Protein AF-0000000074259336 (afdb_homodimer)

InterPro domains:
  IPR001155 NADH:flavin oxidoreductase/NADH oxidase, N-terminal [PF00724] (5-350)
  IPR013785 Aldolase-type TIM barrel [G3DSA:3.20.20.70] (2-368)
  IPR044152 NADPH dehydrogenase YqjM-like [PTHR43303] (3-366)
  IPR044152 NADPH dehydrogenase YqjM-like [cd02932] (5-349)

Radius of gyration: 28.85 Å; Cα contacts (8 Å, |Δi|>4): 1827; chains: 2; bounding box: 53×89×64 Å

Secondary structure (DSSP, 8-state):
----TTS-EEETTEEESSSEEEPP------GGG---HHHHHHHHHHHHTT-SEEEEEEEESSGGG-SSTTS-B-SSHHHHHHHHHHHHHHHHTTPEEEEEEE--GGG-SB--GGGT-PBPPGGGT--PEEESSS-----SSSPPPEEE--HHHHHHHHHHHHHHHHHHHHHT-SEEEEEE-TTSHHHHHH-TTT----STTSSSHHHHHHHHHHHHHHHHHHS-TTS-EEEEEES-----SSS---HHHHHHHHHHHHHHT-SEEEEE---S-TT---S--STTTTHHHHHHHHHHHHHTT---EEEE-SS---HHHHHHHHHTTS-SEEEESHHHHH-TTHHHHHHHHHT-TTTSPPPGGGGGGT--/----TTS-EEETTEEESSSEEEPP------GGG---HHHHHHHHHHHHTT-SEEEEEEEESSGGG-SSTTS-B-SSHHHHHHHHHHHHHHHHTTPEEEEEEE--GGG-SB--GGGT-PBPPGGGT--PEEESSS-----SSSPPPEEE--HHHHHHHHHHHHHHHHHHHHHT-SEEEEEE-TTSHHHHHH-TTT----STTSSSHHHHHHHHHHHHHHHHHHS-TTS-EEEEEES-----SSS---HHHHHHHHHHHHHHT-SEEEEE---S-TT---S--STTTTHHHHHHHHHHHHHTT---EEEE-SS---HHHHHHHHHTTS-SEEEESHHHHH-TTHHHHHHHHHT-TTTSPPPGGGGGGT--

Foldseek 3Di:
DFAFQQPWDAFFQDIQLGFEEADADWDLAAQQQADDVCLLCLQLLLLLLFGSEGEHHAAELDCQQALENSTHYQVDLNRLQRCLVSQVSSVVSVHAYEYEYTGQALNHQFHDVVVPGHHDDVVRPGDEGEACDQDHADDPDDGGRYDHDDPVNLVVVLVSLLSSLLSNVVSNHQEYEYECAQQGHLVLLQWCVNHPDDDQSDDDLRNSNVSVLSSLLSSQVNHDVRGAYEYEYALWQQDDPDGTHHLVSLLVCQLSSVVSGHQEYEYHHHNNHPNHDQPDQEACSGLVSQQSSVVSCVVVVHPRFYEYEGHHQALVSQRCCCSVPSGVHYYYHVNCVVPSNSVCVSCVVVVNCVSGPNPPVCVVVVPD/DFAFQQPWDAFFLDIQLGFEEADADWDLAAQQQADDVCLLCLQLLLLLLFGSEGEHHAAELDCQQALENSTHYQVDLNRLQRCLVSQVSSVVSVHAYEYEYTGAALNHQFHDVVVPGHHDDVVRPGDEGEACDQDHADDPDDGGRYDHDDPVNLVVVLVSLLSSLLSNVVSNHQEYEYECAQQGHLVLLQWCVNHPDDDQSDDDLRNSNVSVLSSLLSSQVNHDSRGAYEYEYALWQQDDPDGTHHLVSLLVCQLSSVVSGHQEYEYHHHNNHPNHDQPDQEACSGLVSQQSSCVSCVVVVHPRFYEYEGHHQALVSQRCCCSVPSGPHYYYHVNCVVPSNSVCVSCVVVVNCVSGPNDPVCVVVVPD

pLDDT: mean 96.67, std 5.31, range [54.5, 99.0]

Structure (mmCIF, N/CA/C/O backbone):
data_AF-0000000074259336-model_v1
#
loop_
_entity.id
_entity.type
_entity.pdbx_description
1 polymer 'NADH:flavin oxidoreductase/NADH oxidase'
#
loop_
_atom_site.group_PDB
_atom_site.id
_atom_site.type_symbol
_atom_site.label_atom_id
_atom_site.label_alt_id
_atom_site.label_comp_id
_atom_site.label_asym_id
_atom_site.label_entity_id
_atom_site.label_seq_id
_atom_site.pdbx_PDB_ins_code
_atom_site.Cartn_x
_atom_site.Cartn_y
_atom_site.Cartn_z
_atom_site.occupancy
_atom_site.B_iso_or_equiv
_atom_site.auth_seq_id
_atom_site.auth_comp_id
_atom_site.auth_asym_id
_atom_site.auth_atom_id
_atom_site.pdbx_PDB_model_num
ATOM 1 N N . MET A 1 1 ? 27.344 -20.969 6.902 1 54.5 1 MET A N 1
ATOM 2 C CA . MET A 1 1 ? 26.438 -20.141 7.672 1 54.5 1 MET A CA 1
ATOM 3 C C . MET A 1 1 ? 24.984 -20.578 7.473 1 54.5 1 MET A C 1
ATOM 5 O O . MET A 1 1 ? 24.625 -21.078 6.402 1 54.5 1 MET A O 1
ATOM 9 N N . VAL A 1 2 ? 24.203 -20.75 8.5 1 78.19 2 VAL A N 1
ATOM 10 C CA . VAL A 1 2 ? 22.828 -21.234 8.461 1 78.19 2 VAL A CA 1
ATOM 11 C C . VAL A 1 2 ? 21.938 -20.219 7.73 1 78.19 2 VAL A C 1
ATOM 13 O O . VAL A 1 2 ? 22.062 -19.016 7.953 1 78.19 2 VAL A O 1
ATOM 16 N N . GLU A 1 3 ? 21.234 -20.766 6.645 1 89.25 3 GLU A N 1
ATOM 17 C CA . GLU A 1 3 ? 20.281 -19.922 5.934 1 89.25 3 GLU A CA 1
ATOM 18 C C . GLU A 1 3 ? 19.109 -19.531 6.824 1 89.25 3 GLU A C 1
ATOM 20 O O . GLU A 1 3 ? 18.609 -20.359 7.598 1 89.25 3 GLU A O 1
ATOM 25 N N . THR A 1 4 ? 18.812 -18.266 6.828 1 94.38 4 THR A N 1
ATOM 26 C CA . THR A 1 4 ? 17.672 -17.766 7.578 1 94.38 4 THR A CA 1
ATOM 27 C C . THR A 1 4 ? 16.609 -17.188 6.637 1 94.38 4 THR A C 1
ATOM 29 O O . THR A 1 4 ? 16.844 -17.094 5.43 1 94.38 4 THR A O 1
ATOM 32 N N . LEU A 1 5 ? 15.516 -16.906 7.211 1 98.06 5 LEU A N 1
ATOM 33 C CA . LEU A 1 5 ? 14.375 -16.375 6.461 1 98.06 5 LEU A CA 1
ATOM 34 C C . LEU A 1 5 ? 14.773 -15.141 5.664 1 98.06 5 LEU A C 1
ATOM 36 O O . LEU A 1 5 ? 14.297 -14.945 4.539 1 98.06 5 LEU A O 1
ATOM 40 N N . PHE A 1 6 ? 15.719 -14.344 6.219 1 98.25 6 PHE A N 1
ATOM 41 C CA . PHE A 1 6 ? 16.031 -13.078 5.57 1 98.25 6 PHE A CA 1
ATOM 42 C C . PHE A 1 6 ? 17.422 -13.117 4.949 1 98.25 6 PHE A C 1
ATOM 44 O O . PHE A 1 6 ? 17.984 -12.07 4.629 1 98.25 6 PHE A O 1
ATOM 51 N N . SER A 1 7 ? 17.984 -14.352 4.805 1 97.38 7 SER A N 1
ATOM 52 C CA . SER A 1 7 ? 19.156 -14.516 3.947 1 97.38 7 SER A CA 1
ATOM 53 C C . SER A 1 7 ? 18.781 -14.43 2.473 1 97.38 7 SER A C 1
ATOM 55 O O . SER A 1 7 ? 17.672 -14.812 2.086 1 97.38 7 SER A O 1
ATOM 57 N N . PRO A 1 8 ? 19.688 -13.828 1.705 1 97.75 8 PRO A N 1
ATOM 58 C CA . PRO A 1 8 ? 19.391 -13.766 0.273 1 97.75 8 PRO A CA 1
ATOM 59 C C . PRO A 1 8 ? 19.297 -15.141 -0.378 1 97.75 8 PRO A C 1
ATOM 61 O O . PRO A 1 8 ? 19.828 -16.109 0.154 1 97.75 8 PRO A O 1
ATOM 64 N N . LEU A 1 9 ? 18.578 -15.289 -1.432 1 98.31 9 LEU A N 1
ATOM 65 C CA . LEU A 1 9 ? 18.469 -16.5 -2.242 1 98.31 9 LEU A CA 1
ATOM 66 C C . LEU A 1 9 ? 18.922 -16.234 -3.674 1 98.31 9 LEU A C 1
ATOM 68 O O . LEU A 1 9 ? 18.219 -15.594 -4.449 1 98.31 9 LEU A O 1
ATOM 72 N N . PRO A 1 10 ? 20.078 -16.641 -3.98 1 97.94 10 PRO A N 1
ATOM 73 C CA . PRO A 1 10 ? 20.516 -16.484 -5.367 1 97.94 10 PRO A CA 1
ATOM 74 C C . PRO A 1 10 ? 19.859 -17.484 -6.312 1 97.94 10 PRO A C 1
ATOM 76 O O . PRO A 1 10 ? 19.812 -18.688 -6.023 1 97.94 10 PRO A O 1
ATOM 79 N N . LEU A 1 11 ? 19.281 -17.078 -7.336 1 98.44 11 LEU A N 1
ATOM 80 C CA . LEU A 1 11 ? 18.734 -17.844 -8.453 1 98.44 11 LEU A CA 1
ATOM 81 C C . LEU A 1 11 ? 19.25 -17.297 -9.781 1 98.44 11 LEU A C 1
ATOM 83 O O . LEU A 1 11 ? 18.781 -16.266 -10.25 1 98.44 11 LEU A O 1
ATOM 87 N N . ARG A 1 12 ? 20.156 -18.062 -10.398 1 97.56 12 ARG A N 1
ATOM 88 C CA . ARG A 1 12 ? 20.891 -17.578 -11.57 1 97.56 12 ARG A CA 1
ATOM 89 C C . ARG A 1 12 ? 21.578 -16.25 -11.273 1 97.56 12 ARG A C 1
ATOM 91 O O . ARG A 1 12 ? 22.328 -16.141 -10.305 1 97.56 12 ARG A O 1
ATOM 98 N N . GLY A 1 13 ? 21.328 -15.242 -12.117 1 98 13 GLY A N 1
ATOM 99 C CA . GLY A 1 13 ? 21.938 -13.938 -11.922 1 98 13 GLY A CA 1
ATOM 100 C C . GLY A 1 13 ? 21.125 -13.023 -11.039 1 98 13 GLY A C 1
ATOM 101 O O . GLY A 1 13 ? 21.531 -11.891 -10.75 1 98 13 GLY A O 1
ATOM 102 N N . THR A 1 14 ? 20.031 -13.484 -10.539 1 98 14 THR A N 1
ATOM 103 C CA . THR A 1 14 ? 19.156 -12.695 -9.68 1 98 14 THR A CA 1
ATOM 104 C C . THR A 1 14 ? 19.328 -13.109 -8.219 1 98 14 THR A C 1
ATOM 106 O O . THR A 1 14 ? 19.281 -14.297 -7.887 1 98 14 THR A O 1
ATOM 109 N N . GLU A 1 15 ? 19.609 -12.109 -7.383 1 98.06 15 GLU A N 1
ATOM 110 C CA . GLU A 1 15 ? 19.625 -12.359 -5.945 1 98.06 15 GLU A CA 1
ATOM 111 C C . GLU A 1 15 ? 18.359 -11.844 -5.273 1 98.06 15 GLU A C 1
ATOM 113 O O . GLU A 1 15 ? 18.109 -10.641 -5.223 1 98.06 15 GLU A O 1
ATOM 118 N N . LEU A 1 16 ? 17.516 -12.742 -4.828 1 98.5 16 LEU A N 1
ATOM 119 C CA . LEU A 1 16 ? 16.406 -12.312 -3.988 1 98.5 16 LEU A CA 1
ATOM 120 C C . LEU A 1 16 ? 16.906 -11.812 -2.637 1 98.5 16 LEU A C 1
ATOM 122 O O . LEU A 1 16 ? 17.672 -12.508 -1.961 1 98.5 16 LEU A O 1
ATOM 126 N N . PRO A 1 17 ? 16.516 -10.641 -2.207 1 98.44 17 PRO A N 1
ATOM 127 C CA . PRO A 1 17 ? 17.094 -10.055 -1 1 98.44 17 PRO A CA 1
ATOM 128 C C . PRO A 1 17 ? 16.734 -10.82 0.267 1 98.44 17 PRO A C 1
ATOM 130 O O . PRO A 1 17 ? 17.406 -10.68 1.294 1 98.44 17 PRO A O 1
ATOM 133 N N . ASN A 1 18 ? 15.719 -11.562 0.254 1 98.69 18 ASN A N 1
ATOM 134 C CA . ASN A 1 18 ? 15.305 -12.469 1.319 1 98.69 18 ASN A CA 1
ATOM 135 C C . ASN A 1 18 ? 14.398 -13.578 0.789 1 98.69 18 ASN A C 1
ATOM 137 O O . ASN A 1 18 ? 14.125 -13.641 -0.411 1 98.69 18 ASN A O 1
ATOM 141 N N . ARG A 1 19 ? 13.938 -14.477 1.661 1 98.75 19 ARG A N 1
ATOM 142 C CA . ARG A 1 19 ? 13.297 -15.719 1.232 1 98.75 19 ARG A CA 1
ATOM 143 C C . ARG A 1 19 ? 11.805 -15.695 1.534 1 98.75 19 ARG A C 1
ATOM 145 O O . ARG A 1 19 ? 11.172 -16.75 1.66 1 98.75 19 ARG A O 1
ATOM 152 N N . VAL A 1 20 ? 11.266 -14.461 1.737 1 98.88 20 VAL A N 1
ATOM 153 C CA . VAL A 1 20 ? 9.828 -14.227 1.891 1 98.88 20 VAL A CA 1
ATOM 154 C C . VAL A 1 20 ? 9.258 -13.68 0.586 1 98.88 20 VAL A C 1
ATOM 156 O O . VAL A 1 20 ? 9.617 -12.578 0.156 1 98.88 20 VAL A O 1
ATOM 159 N N . MET A 1 21 ? 8.32 -14.438 -0.029 1 98.88 21 MET A N 1
ATOM 160 C CA . MET A 1 21 ? 7.801 -14.062 -1.342 1 98.88 21 MET A CA 1
ATOM 161 C C . MET A 1 21 ? 6.285 -13.891 -1.301 1 98.88 21 MET A C 1
ATOM 163 O O . MET A 1 21 ? 5.586 -14.656 -0.634 1 98.88 21 MET A O 1
ATOM 167 N N . VAL A 1 22 ? 5.836 -12.852 -1.993 1 98.94 22 VAL A N 1
ATOM 168 C CA . VAL A 1 22 ? 4.398 -12.664 -2.178 1 98.94 22 VAL A CA 1
ATOM 169 C C . VAL A 1 22 ? 3.881 -13.625 -3.242 1 98.94 22 VAL A C 1
ATOM 171 O O . VAL A 1 22 ? 4.375 -13.641 -4.371 1 98.94 22 VAL A O 1
ATOM 174 N N . SER A 1 23 ? 2.908 -14.453 -2.855 1 98.75 23 SER A N 1
ATOM 175 C CA . SER A 1 23 ? 2.264 -15.352 -3.809 1 98.75 23 SER A CA 1
ATOM 176 C C . SER A 1 23 ? 1.379 -14.578 -4.781 1 98.75 23 SER A C 1
ATOM 178 O O . SER A 1 23 ? 0.917 -13.477 -4.473 1 98.75 23 SER A O 1
ATOM 180 N N . PRO A 1 24 ? 1.263 -15.102 -6.047 1 98.62 24 PRO A N 1
ATOM 181 C CA . PRO A 1 24 ? 0.25 -14.5 -6.918 1 98.62 24 PRO A CA 1
ATOM 182 C C . PRO A 1 24 ? -1.159 -14.594 -6.336 1 98.62 24 PRO A C 1
ATOM 184 O O . PRO A 1 24 ? -1.555 -15.641 -5.832 1 98.62 24 PRO A O 1
ATOM 187 N N . MET A 1 25 ? -1.881 -13.523 -6.309 1 98.06 25 MET A N 1
ATOM 188 C CA . MET A 1 25 ? -3.229 -13.438 -5.754 1 98.06 25 MET A CA 1
ATOM 189 C C . MET A 1 25 ? -4.168 -12.719 -6.715 1 98.06 25 MET A C 1
ATOM 191 O O . MET A 1 25 ? -4.07 -11.5 -6.895 1 98.06 25 MET A O 1
ATOM 195 N N . CYS A 1 26 ? -5.047 -13.461 -7.285 1 98.12 26 CYS A N 1
ATOM 196 C CA . CYS A 1 26 ? -5.98 -12.828 -8.211 1 98.12 26 CYS A CA 1
ATOM 197 C C . CYS A 1 26 ? -6.785 -11.742 -7.512 1 98.12 26 CYS A C 1
ATOM 199 O O . CYS A 1 26 ? -7.359 -11.969 -6.445 1 98.12 26 CYS A O 1
ATOM 201 N N . GLN A 1 27 ? -6.824 -10.602 -8.141 1 98.44 27 GLN A N 1
ATOM 202 C CA . GLN A 1 27 ? -7.484 -9.445 -7.551 1 98.44 27 GLN A CA 1
ATOM 203 C C . GLN A 1 27 ? -8.766 -9.094 -8.305 1 98.44 27 GLN A C 1
ATOM 205 O O . GLN A 1 27 ? -9.586 -8.305 -7.82 1 98.44 27 GLN A O 1
ATOM 210 N N . TYR A 1 28 ? -8.945 -9.547 -9.523 1 98.56 28 TYR A N 1
ATOM 211 C CA . TYR A 1 28 ? -10.125 -9.328 -10.359 1 98.56 28 TYR A CA 1
ATOM 212 C C . TYR A 1 28 ? -10.43 -7.84 -10.484 1 98.56 28 TYR A C 1
ATOM 214 O O . TYR A 1 28 ? -11.578 -7.414 -10.297 1 98.56 28 TYR A O 1
ATOM 222 N N . SER A 1 29 ? -9.43 -7.074 -10.75 1 98.69 29 SER A N 1
ATOM 223 C CA . SER A 1 29 ? -9.539 -5.617 -10.742 1 98.69 29 SER A CA 1
ATOM 224 C C . SER A 1 29 ? -9.008 -5.012 -12.031 1 98.69 29 SER A C 1
ATOM 226 O O . SER A 1 29 ? -8.43 -3.92 -12.023 1 98.69 29 SER A O 1
ATOM 228 N N . SER A 1 30 ? -9.133 -5.762 -13.148 1 98.69 30 SER A N 1
ATOM 229 C CA . SER A 1 30 ? -8.594 -5.316 -14.43 1 98.69 30 SER A CA 1
ATOM 230 C C . SER A 1 30 ? -9.688 -5.199 -15.484 1 98.69 30 SER A C 1
ATOM 232 O O . SER A 1 30 ? -10.367 -6.18 -15.789 1 98.69 30 SER A O 1
ATOM 234 N N . PRO A 1 31 ? -9.922 -3.965 -16.016 1 98.25 31 PRO A N 1
ATOM 235 C CA . PRO A 1 31 ? -10.719 -3.877 -17.25 1 98.25 31 PRO A CA 1
ATOM 236 C C . PRO A 1 31 ? -9.953 -4.359 -18.484 1 98.25 31 PRO A C 1
ATOM 238 O O . PRO A 1 31 ? -8.922 -3.781 -18.828 1 98.25 31 PRO A O 1
ATOM 241 N N . ASP A 1 32 ? -10.406 -5.453 -19.062 1 98 32 ASP A N 1
ATOM 242 C CA . ASP A 1 32 ? -9.828 -6.004 -20.281 1 98 32 ASP A CA 1
ATOM 243 C C . ASP A 1 32 ? -8.359 -6.383 -20.078 1 98 32 ASP A C 1
ATOM 245 O O . ASP A 1 32 ? -7.52 -6.137 -20.953 1 98 32 ASP A O 1
ATOM 249 N N . GLY A 1 33 ? -8.055 -6.832 -18.906 1 98.75 33 GLY A N 1
ATOM 250 C CA . GLY A 1 33 ? -6.734 -7.363 -18.625 1 98.75 33 GLY A CA 1
ATOM 251 C C . GLY A 1 33 ? -5.73 -6.293 -18.25 1 98.75 33 GLY A C 1
ATOM 252 O O . GLY A 1 33 ? -4.59 -6.602 -17.891 1 98.75 33 GLY A O 1
ATOM 253 N N . LEU A 1 34 ? -6.16 -5.02 -18.25 1 98.88 34 LEU A N 1
ATOM 254 C CA . LEU A 1 34 ? -5.211 -3.932 -18.031 1 98.88 34 LEU A CA 1
ATOM 255 C C . LEU A 1 34 ? -4.992 -3.693 -16.547 1 98.88 34 LEU A C 1
ATOM 257 O O . LEU A 1 34 ? -5.953 -3.666 -15.773 1 98.88 34 LEU A O 1
ATOM 261 N N . ALA A 1 35 ? -3.697 -3.541 -16.188 1 98.81 35 ALA A N 1
ATOM 262 C CA . ALA A 1 35 ? -3.379 -3.154 -14.82 1 98.81 35 ALA A CA 1
ATOM 263 C C . ALA A 1 35 ? -3.93 -1.768 -14.5 1 98.81 35 ALA A C 1
ATOM 265 O O . ALA A 1 35 ? -3.971 -0.893 -15.367 1 98.81 35 ALA A O 1
ATOM 266 N N . THR A 1 36 ? -4.406 -1.592 -13.297 1 98.5 36 THR A N 1
ATOM 267 C CA . THR A 1 36 ? -4.926 -0.322 -12.797 1 98.5 36 THR A CA 1
ATOM 268 C C . THR A 1 36 ? -4.125 0.152 -11.594 1 98.5 36 THR A C 1
ATOM 270 O O . THR A 1 36 ? -3.172 -0.509 -11.172 1 98.5 36 THR A O 1
ATOM 273 N N . ASP A 1 37 ? -4.508 1.275 -10.984 1 98.69 37 ASP A N 1
ATOM 274 C CA . ASP A 1 37 ? -3.879 1.797 -9.781 1 98.69 37 ASP A CA 1
ATOM 275 C C . ASP A 1 37 ? -4 0.805 -8.625 1 98.69 37 ASP A C 1
ATOM 277 O O . ASP A 1 37 ? -3.15 0.773 -7.734 1 98.69 37 ASP A O 1
ATOM 281 N N . TRP A 1 38 ? -5.023 -0.031 -8.688 1 98.88 38 TRP A N 1
ATOM 282 C CA . TRP A 1 38 ? -5.164 -1.065 -7.672 1 98.88 38 TRP A CA 1
ATOM 283 C C . TRP A 1 38 ? -3.918 -1.941 -7.609 1 98.88 38 TRP A C 1
ATOM 285 O O . TRP A 1 38 ? -3.398 -2.217 -6.523 1 98.88 38 TRP A O 1
ATOM 295 N N . HIS A 1 39 ? -3.455 -2.291 -8.781 1 98.94 39 HIS A N 1
ATOM 296 C CA . HIS A 1 39 ? -2.338 -3.229 -8.828 1 98.94 39 HIS A CA 1
ATOM 297 C C . HIS A 1 39 ? -1.059 -2.59 -8.305 1 98.94 39 HIS A C 1
ATOM 299 O O . HIS A 1 39 ? -0.291 -3.23 -7.582 1 98.94 39 HIS A O 1
ATOM 305 N N . LEU A 1 40 ? -0.855 -1.334 -8.68 1 98.94 40 LEU A N 1
ATOM 306 C CA . LEU A 1 40 ? 0.315 -0.625 -8.18 1 98.94 40 LEU A CA 1
ATOM 307 C C . LEU A 1 40 ? 0.277 -0.525 -6.656 1 98.94 40 LEU A C 1
ATOM 309 O O . LEU A 1 40 ? 1.271 -0.816 -5.988 1 98.94 40 LEU A O 1
ATOM 313 N N . VAL A 1 41 ? -0.871 -0.178 -6.082 1 98.94 41 VAL A N 1
ATOM 314 C CA . VAL A 1 41 ? -1.009 -0.009 -4.637 1 98.94 41 VAL A CA 1
ATOM 315 C C . VAL A 1 41 ? -0.883 -1.364 -3.945 1 98.94 41 VAL A C 1
ATOM 317 O O . VAL A 1 41 ? -0.15 -1.501 -2.963 1 98.94 41 VAL A O 1
ATOM 320 N N . HIS A 1 42 ? -1.566 -2.355 -4.484 1 98.88 42 HIS A N 1
ATOM 321 C CA . HIS A 1 42 ? -1.61 -3.697 -3.914 1 98.88 42 HIS A CA 1
ATOM 322 C C . HIS A 1 42 ? -0.224 -4.332 -3.893 1 98.88 42 HIS A C 1
ATOM 324 O O . HIS A 1 42 ? 0.259 -4.742 -2.836 1 98.88 42 HIS A O 1
ATOM 330 N N . LEU A 1 43 ? 0.434 -4.383 -5.004 1 98.94 43 LEU A N 1
ATOM 331 C CA . LEU A 1 43 ? 1.741 -5.023 -5.105 1 98.94 43 LEU A CA 1
ATOM 332 C C . LEU A 1 43 ? 2.832 -4.121 -4.535 1 98.94 43 LEU A C 1
ATOM 334 O O . LEU A 1 43 ? 3.736 -4.598 -3.846 1 98.94 43 LEU A O 1
ATOM 338 N N . GLY A 1 44 ? 2.727 -2.855 -4.789 1 98.94 44 GLY A N 1
ATOM 339 C CA . GLY A 1 44 ? 3.723 -1.911 -4.309 1 98.94 44 GLY A CA 1
ATOM 340 C C . GLY A 1 44 ? 3.828 -1.875 -2.793 1 98.94 44 GLY A C 1
ATOM 341 O O . GLY A 1 44 ? 4.926 -1.755 -2.246 1 98.94 44 GLY A O 1
ATOM 342 N N . SER A 1 45 ? 2.689 -1.938 -2.131 1 98.88 45 SER A N 1
ATOM 343 C CA . SER A 1 45 ? 2.686 -1.875 -0.673 1 98.88 45 SER A CA 1
ATOM 344 C C . SER A 1 45 ? 3.461 -3.039 -0.067 1 98.88 45 SER A C 1
ATOM 346 O O . SER A 1 45 ? 4.102 -2.891 0.975 1 98.88 45 SER A O 1
ATOM 348 N N . ARG A 1 46 ? 3.418 -4.18 -0.674 1 98.94 46 ARG A N 1
ATOM 349 C CA . ARG A 1 46 ? 4.125 -5.348 -0.156 1 98.94 46 ARG A CA 1
ATOM 350 C C . ARG A 1 46 ? 5.621 -5.242 -0.42 1 98.94 46 ARG A C 1
ATOM 352 O O . ARG A 1 46 ? 6.434 -5.715 0.379 1 98.94 46 ARG A O 1
ATOM 359 N N . ALA A 1 47 ? 5.977 -4.586 -1.525 1 98.94 47 ALA A N 1
ATOM 360 C CA . ALA A 1 47 ? 7.383 -4.273 -1.757 1 98.94 47 ALA A CA 1
ATOM 361 C C . ALA A 1 47 ? 7.91 -3.303 -0.705 1 98.94 47 ALA A C 1
ATOM 363 O O . ALA A 1 47 ? 8.969 -3.527 -0.117 1 98.94 47 ALA A O 1
ATOM 364 N N . VAL A 1 48 ? 7.098 -2.25 -0.424 1 98.81 48 VAL A N 1
ATOM 365 C CA . VAL A 1 48 ? 7.434 -1.302 0.633 1 98.81 48 VAL A CA 1
ATOM 366 C C . VAL A 1 48 ? 7.602 -2.043 1.958 1 98.81 48 VAL A C 1
ATOM 368 O O . VAL A 1 48 ? 8.453 -1.685 2.773 1 98.81 48 VAL A O 1
ATOM 371 N N . GLY A 1 49 ? 6.844 -3.084 2.121 1 98.69 49 GLY A N 1
ATOM 372 C CA . GLY A 1 49 ? 6.824 -3.863 3.348 1 98.69 49 GLY A CA 1
ATOM 373 C C . GLY A 1 49 ? 8 -4.816 3.467 1 98.69 49 GLY A C 1
ATOM 374 O O . GLY A 1 49 ? 8.133 -5.523 4.465 1 98.69 49 GLY A O 1
ATOM 375 N N . GLY A 1 50 ? 8.805 -4.977 2.438 1 98.69 50 GLY A N 1
ATOM 376 C CA . GLY A 1 50 ? 10.07 -5.668 2.607 1 98.69 50 GLY A CA 1
ATOM 377 C C . GLY A 1 50 ? 10.07 -7.062 2.018 1 98.69 50 GLY A C 1
ATOM 378 O O . GLY A 1 50 ? 11.016 -7.832 2.229 1 98.69 50 GLY A O 1
ATOM 379 N N . ALA A 1 51 ? 9.039 -7.438 1.279 1 98.88 51 ALA A N 1
ATOM 380 C CA . ALA A 1 51 ? 9.047 -8.75 0.632 1 98.88 51 ALA A CA 1
ATOM 381 C C . ALA A 1 51 ? 10.227 -8.891 -0.318 1 98.88 51 ALA A C 1
ATOM 383 O O . ALA A 1 51 ? 10.586 -7.938 -1.021 1 98.88 51 ALA A O 1
ATOM 384 N N . GLY A 1 52 ? 10.828 -10.086 -0.327 1 98.88 52 GLY A N 1
ATOM 385 C CA . GLY A 1 52 ? 11.953 -10.297 -1.226 1 98.88 52 GLY A CA 1
ATOM 386 C C . GLY A 1 52 ? 11.555 -10.328 -2.688 1 98.88 52 GLY A C 1
ATOM 387 O O . GLY A 1 52 ? 12.266 -9.805 -3.545 1 98.88 52 GLY A O 1
ATOM 388 N N . LEU A 1 53 ? 10.453 -10.953 -2.957 1 98.94 53 LEU A N 1
ATOM 389 C CA . LEU A 1 53 ? 9.867 -11.078 -4.285 1 98.94 53 LEU A CA 1
ATOM 390 C C . LEU A 1 53 ? 8.367 -10.797 -4.25 1 98.94 53 LEU A C 1
ATOM 392 O O . LEU A 1 53 ? 7.668 -11.234 -3.336 1 98.94 53 LEU A O 1
ATOM 396 N N . VAL A 1 54 ? 7.934 -9.977 -5.16 1 99 54 VAL A N 1
ATOM 397 C CA . VAL A 1 54 ? 6.512 -9.656 -5.277 1 99 54 VAL A CA 1
ATOM 398 C C . VAL A 1 54 ? 5.977 -10.172 -6.609 1 99 54 VAL A C 1
ATOM 400 O O . VAL A 1 54 ? 6.352 -9.672 -7.672 1 99 54 VAL A O 1
ATOM 403 N N . MET A 1 55 ? 5.043 -11.133 -6.508 1 98.94 55 MET A N 1
ATOM 404 C CA . MET A 1 55 ? 4.531 -11.805 -7.699 1 98.94 55 MET A CA 1
ATOM 405 C C . MET A 1 55 ? 3.168 -11.242 -8.102 1 98.94 55 MET A C 1
ATOM 407 O O . MET A 1 55 ? 2.217 -11.305 -7.32 1 98.94 55 MET A O 1
ATOM 411 N N . ALA A 1 56 ? 3.113 -10.656 -9.289 1 98.88 56 ALA A N 1
ATOM 412 C CA . ALA A 1 56 ? 1.811 -10.297 -9.844 1 98.88 56 ALA A CA 1
ATOM 413 C C . ALA A 1 56 ? 0.937 -11.531 -10.039 1 98.88 56 ALA A C 1
ATOM 415 O O . ALA A 1 56 ? 1.437 -12.602 -10.383 1 98.88 56 ALA A O 1
ATOM 416 N N . GLU A 1 57 ? -0.292 -11.359 -9.914 1 98.75 57 GLU A N 1
ATOM 417 C CA . GLU A 1 57 ? -1.304 -12.414 -9.93 1 98.75 57 GLU A CA 1
ATOM 418 C C . GLU A 1 57 ? -1.299 -13.156 -11.266 1 98.75 57 GLU A C 1
ATOM 420 O O . GLU A 1 57 ? -0.505 -12.844 -12.156 1 98.75 57 GLU A O 1
ATOM 425 N N . ALA A 1 58 ? -2.109 -14.258 -11.258 1 98.81 58 ALA A N 1
ATOM 426 C CA . ALA A 1 58 ? -2.293 -14.992 -12.508 1 98.81 58 ALA A CA 1
ATOM 427 C C . ALA A 1 58 ? -2.652 -14.055 -13.656 1 98.81 58 ALA A C 1
ATOM 429 O O . ALA A 1 58 ? -3.77 -13.539 -13.711 1 98.81 58 ALA A O 1
ATOM 430 N N . THR A 1 59 ? -1.692 -13.844 -14.508 1 98.94 59 THR A N 1
ATOM 431 C CA . THR A 1 59 ? -1.827 -12.953 -15.648 1 98.94 59 THR A CA 1
ATOM 432 C C . THR A 1 59 ? -2.068 -13.742 -16.938 1 98.94 59 THR A C 1
ATOM 434 O O . THR A 1 59 ? -1.202 -14.5 -17.375 1 98.94 59 THR A O 1
ATOM 437 N N . ALA A 1 60 ? -3.203 -13.57 -17.484 1 98.94 60 ALA A N 1
ATOM 438 C CA . ALA A 1 60 ? -3.646 -14.398 -18.594 1 98.94 60 ALA A CA 1
ATOM 439 C C . ALA A 1 60 ? -2.814 -14.133 -19.844 1 98.94 60 ALA A C 1
ATOM 441 O O . ALA A 1 60 ? -2.611 -12.977 -20.234 1 98.94 60 ALA A O 1
ATOM 442 N N . VAL A 1 61 ? -2.424 -15.141 -20.547 1 98.94 61 VAL A N 1
ATOM 443 C CA . VAL A 1 61 ? -1.57 -15.008 -21.719 1 98.94 61 VAL A CA 1
ATOM 444 C C . VAL A 1 61 ? -2.432 -14.797 -22.969 1 98.94 61 VAL A C 1
ATOM 446 O O . VAL A 1 61 ? -1.928 -14.383 -24.016 1 98.94 61 VAL A O 1
ATOM 449 N N . THR A 1 62 ? -3.709 -15.125 -22.859 1 98.75 62 THR A N 1
ATOM 450 C CA . THR A 1 62 ? -4.715 -14.875 -23.891 1 98.75 62 THR A CA 1
ATOM 451 C C . THR A 1 62 ? -5.984 -14.305 -23.281 1 98.75 62 THR A C 1
ATOM 453 O O . THR A 1 62 ? -6.258 -14.516 -22.094 1 98.75 62 THR A O 1
ATOM 456 N N . PRO A 1 63 ? -6.75 -13.57 -24.094 1 98.31 63 PRO A N 1
ATOM 457 C CA . PRO A 1 63 ? -8.023 -13.094 -23.547 1 98.31 63 PRO A CA 1
ATOM 458 C C . PRO A 1 63 ? -8.898 -14.227 -23 1 98.31 63 PRO A C 1
ATOM 460 O O . PRO A 1 63 ? -9.516 -14.086 -21.953 1 98.31 63 PRO A O 1
ATOM 463 N N . GLY A 1 64 ? -8.898 -15.32 -23.703 1 97.56 64 GLY A N 1
ATOM 464 C CA . GLY A 1 64 ? -9.742 -16.438 -23.328 1 97.56 64 GLY A CA 1
ATOM 465 C C . GLY A 1 64 ? -9.18 -17.25 -22.172 1 97.56 64 GLY A C 1
ATOM 466 O O . GLY A 1 64 ? -9.859 -18.141 -21.641 1 97.56 64 GLY A O 1
ATOM 467 N N . GLY A 1 65 ? -7.965 -16.984 -21.766 1 98.56 65 GLY A N 1
ATOM 468 C CA . GLY A 1 65 ? -7.336 -17.703 -20.672 1 98.56 65 GLY A CA 1
ATOM 469 C C . GLY A 1 65 ? -7.652 -17.141 -19.312 1 98.56 65 GLY A C 1
ATOM 470 O O . GLY A 1 65 ? -7.168 -17.625 -18.281 1 98.56 65 GLY A O 1
ATOM 471 N N . ARG A 1 66 ? -8.5 -16.109 -19.25 1 98.5 66 ARG A N 1
ATOM 472 C CA . ARG A 1 66 ? -8.875 -15.453 -18.016 1 98.5 66 ARG A CA 1
ATOM 473 C C . ARG A 1 66 ? -9.898 -16.266 -17.234 1 98.5 66 ARG A C 1
ATOM 475 O O . ARG A 1 66 ? -10.805 -16.859 -17.828 1 98.5 66 ARG A O 1
ATOM 482 N N . ILE A 1 67 ? -9.734 -16.25 -15.914 1 98.31 67 ILE A N 1
ATOM 483 C CA . ILE A 1 67 ? -10.734 -16.859 -15.047 1 98.31 67 ILE A CA 1
ATOM 484 C C . ILE A 1 67 ? -12.039 -16.078 -15.141 1 98.31 67 ILE A C 1
ATOM 486 O O . ILE A 1 67 ? -13.109 -16.656 -15.359 1 98.31 67 ILE A O 1
ATOM 490 N N . THR A 1 68 ? -11.969 -14.789 -14.93 1 98.25 68 THR A N 1
ATOM 491 C CA . THR A 1 68 ? -13.055 -13.828 -15.047 1 98.25 68 THR A CA 1
ATOM 492 C C . THR A 1 68 ? -12.703 -12.734 -16.047 1 98.25 68 THR A C 1
ATOM 494 O O . THR A 1 68 ? -11.531 -12.531 -16.375 1 98.25 68 THR A O 1
ATOM 497 N N . PRO A 1 69 ? -13.695 -11.961 -16.5 1 98.19 69 PRO A N 1
ATOM 498 C CA . PRO A 1 69 ? -13.406 -10.844 -17.406 1 98.19 69 PRO A CA 1
ATOM 499 C C . PRO A 1 69 ? -12.562 -9.758 -16.734 1 98.19 69 PRO A C 1
ATOM 501 O O . PRO A 1 69 ? -12.102 -8.828 -17.406 1 98.19 69 PRO A O 1
ATOM 504 N N . HIS A 1 70 ? -12.273 -9.922 -15.422 1 98.56 70 HIS A N 1
ATOM 505 C CA . HIS A 1 70 ? -11.625 -8.867 -14.656 1 98.56 70 HIS A CA 1
ATOM 506 C C . HIS A 1 70 ? -10.211 -9.273 -14.25 1 98.56 70 HIS A C 1
ATOM 508 O O . HIS A 1 70 ? -9.586 -8.617 -13.406 1 98.56 70 HIS A O 1
ATOM 514 N N . ASP A 1 71 ? -9.695 -10.367 -14.852 1 98.81 71 ASP A N 1
ATOM 515 C CA . ASP A 1 71 ? -8.344 -10.836 -14.555 1 98.81 71 ASP A CA 1
ATOM 516 C C . ASP A 1 71 ? -7.301 -9.984 -15.273 1 98.81 71 ASP A C 1
ATOM 518 O O . ASP A 1 71 ? -7.574 -9.414 -16.328 1 98.81 71 ASP A O 1
ATOM 522 N N . LEU A 1 72 ? -6.141 -9.93 -14.688 1 98.81 72 LEU A N 1
ATOM 523 C CA . LEU A 1 72 ? -4.98 -9.344 -15.352 1 98.81 72 LEU A CA 1
ATOM 524 C C . LEU A 1 72 ? -4.609 -10.133 -16.609 1 98.81 72 LEU A C 1
ATOM 526 O O . LEU A 1 72 ? -4.754 -11.359 -16.641 1 98.81 72 LEU A O 1
ATOM 530 N N . GLY A 1 73 ? -4.133 -9.391 -17.625 1 98.88 73 GLY A N 1
ATOM 531 C CA . GLY A 1 73 ? -3.66 -10.008 -18.844 1 98.88 73 GLY A CA 1
ATOM 532 C C . GLY A 1 73 ? -2.314 -9.477 -19.312 1 98.88 73 GLY A C 1
ATOM 533 O O . GLY A 1 73 ? -1.839 -8.461 -18.797 1 98.88 73 GLY A O 1
ATOM 534 N N . ILE A 1 74 ? -1.729 -10.211 -20.203 1 98.94 74 ILE A N 1
ATOM 535 C CA . ILE A 1 74 ? -0.472 -9.789 -20.812 1 98.94 74 ILE A CA 1
ATOM 536 C C . ILE A 1 74 ? -0.377 -10.336 -22.234 1 98.94 74 ILE A C 1
ATOM 538 O O . 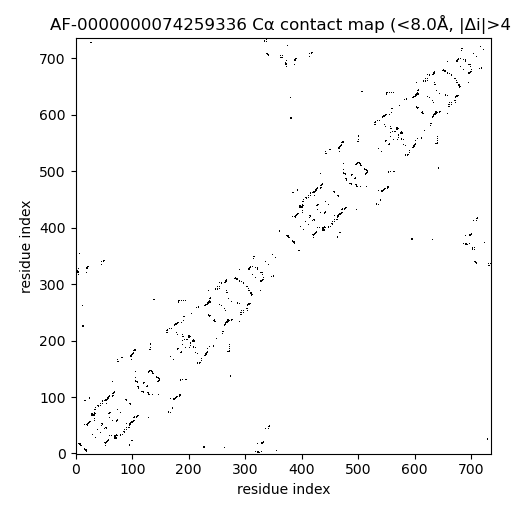ILE A 1 74 ? 0.69 -10.773 -22.672 1 98.94 74 ILE A O 1
ATOM 542 N N . TRP A 1 75 ? -1.437 -10.258 -23 1 98.81 75 TRP A N 1
ATOM 543 C CA . TRP A 1 75 ? -1.482 -10.805 -24.344 1 98.81 75 TRP A CA 1
ATOM 544 C C . TRP A 1 75 ? -1.172 -9.734 -25.375 1 98.81 75 TRP A C 1
ATOM 546 O O . TRP A 1 75 ? -1.141 -10.008 -26.578 1 98.81 75 TRP A O 1
ATOM 556 N N . SER A 1 76 ? -0.957 -8.5 -24.984 1 98.81 76 SER A N 1
ATOM 557 C CA . SER A 1 76 ? -0.6 -7.418 -25.891 1 98.81 76 SER A CA 1
ATOM 558 C C . SER A 1 76 ? 0.427 -6.48 -25.266 1 98.81 76 SER A C 1
ATOM 560 O O . SER A 1 76 ? 0.679 -6.539 -24.062 1 98.81 76 SER A O 1
ATOM 562 N N . ASP A 1 77 ? 0.952 -5.645 -26.125 1 98.75 77 ASP A N 1
ATOM 563 C CA . ASP A 1 77 ? 1.937 -4.672 -25.656 1 98.75 77 ASP A CA 1
ATOM 564 C C . ASP A 1 77 ? 1.298 -3.65 -24.719 1 98.75 77 ASP A C 1
ATOM 566 O O . ASP A 1 77 ? 1.95 -3.15 -23.812 1 98.75 77 ASP A O 1
ATOM 570 N N . GLU A 1 78 ? 0.068 -3.373 -25 1 98.81 78 GLU A N 1
ATOM 571 C CA . GLU A 1 78 ? -0.654 -2.451 -24.125 1 98.81 78 GLU A CA 1
ATOM 572 C C . GLU A 1 78 ? -0.694 -2.969 -22.688 1 98.81 78 GLU A C 1
ATOM 574 O O . GLU A 1 78 ? -0.586 -2.188 -21.75 1 98.81 78 GLU A O 1
ATOM 579 N N . HIS A 1 79 ? -0.882 -4.223 -22.5 1 98.88 79 HIS A N 1
ATOM 580 C CA . HIS A 1 79 ? -0.874 -4.836 -21.172 1 98.88 79 HIS A CA 1
ATOM 581 C C . HIS A 1 79 ? 0.493 -4.699 -20.516 1 98.88 79 HIS A C 1
ATOM 583 O O . HIS A 1 79 ? 0.583 -4.395 -19.312 1 98.88 79 HIS A O 1
ATOM 589 N N . ALA A 1 80 ? 1.548 -4.949 -21.297 1 98.88 80 ALA A N 1
ATOM 590 C CA . ALA A 1 80 ? 2.904 -4.797 -20.781 1 98.88 80 ALA A CA 1
ATOM 591 C C . ALA A 1 80 ? 3.158 -3.363 -20.312 1 98.88 80 ALA A C 1
ATOM 593 O O . ALA A 1 80 ? 3.729 -3.141 -19.25 1 98.88 80 ALA A O 1
ATOM 594 N N . ASP A 1 81 ? 2.721 -2.438 -21.141 1 98.81 81 ASP A N 1
ATOM 595 C CA . ASP A 1 81 ? 2.889 -1.023 -20.812 1 98.81 81 ASP A CA 1
ATOM 596 C C . ASP A 1 81 ? 2.178 -0.673 -19.5 1 98.81 81 ASP A C 1
ATOM 598 O O . ASP A 1 81 ? 2.705 0.088 -18.688 1 98.81 81 ASP A O 1
ATOM 602 N N . ALA A 1 82 ? 1.008 -1.208 -19.297 1 98.81 82 ALA A N 1
ATOM 603 C CA . ALA A 1 82 ? 0.208 -0.921 -18.109 1 98.81 82 ALA A CA 1
ATOM 604 C C . ALA A 1 82 ? 0.837 -1.538 -16.875 1 98.81 82 ALA A C 1
ATOM 606 O O . ALA A 1 82 ? 0.64 -1.044 -15.758 1 98.81 82 ALA A O 1
ATOM 607 N N . LEU A 1 83 ? 1.631 -2.598 -17.047 1 98.94 83 LEU A N 1
ATOM 608 C CA . LEU A 1 83 ? 2.229 -3.314 -15.922 1 98.94 83 LEU A CA 1
ATOM 609 C C . LEU A 1 83 ? 3.604 -2.746 -15.586 1 98.94 83 LEU A C 1
ATOM 611 O O . LEU A 1 83 ? 4.125 -2.982 -14.492 1 98.94 83 LEU A O 1
ATOM 615 N N . ALA A 1 84 ? 4.207 -2.008 -16.5 1 98.94 84 ALA A N 1
ATOM 616 C CA . ALA A 1 84 ? 5.586 -1.55 -16.375 1 98.94 84 ALA A CA 1
ATOM 617 C C . ALA A 1 84 ? 5.77 -0.712 -15.117 1 98.94 84 ALA A C 1
ATOM 619 O O . ALA A 1 84 ? 6.719 -0.922 -14.359 1 98.94 84 ALA A O 1
ATOM 620 N N . PRO A 1 85 ? 4.82 0.255 -14.789 1 98.81 85 PRO A N 1
ATOM 621 C CA . PRO A 1 85 ? 5 1.053 -13.578 1 98.81 85 PRO A CA 1
ATOM 622 C C . PRO A 1 85 ? 4.992 0.205 -12.305 1 98.81 85 PRO A C 1
ATOM 624 O O . PRO A 1 85 ? 5.664 0.542 -11.328 1 98.81 85 PRO A O 1
ATOM 627 N N . VAL A 1 86 ? 4.25 -0.895 -12.328 1 98.94 86 VAL A N 1
ATOM 628 C CA . VAL A 1 86 ? 4.191 -1.786 -11.172 1 98.94 86 VAL A CA 1
ATOM 629 C C . VAL A 1 86 ? 5.547 -2.455 -10.969 1 98.94 86 VAL A C 1
ATOM 631 O O . VAL A 1 86 ? 6.102 -2.428 -9.867 1 98.94 86 VAL A O 1
ATOM 634 N N . ALA A 1 87 ? 6.098 -3.002 -12.039 1 98.94 87 ALA A N 1
ATOM 635 C CA . ALA A 1 87 ? 7.398 -3.654 -11.961 1 98.94 87 ALA A CA 1
ATOM 636 C C . ALA A 1 87 ? 8.484 -2.666 -11.531 1 98.94 87 ALA A C 1
ATOM 638 O O . ALA A 1 87 ? 9.32 -2.984 -10.68 1 98.94 87 ALA A O 1
ATOM 639 N N . ASP A 1 88 ? 8.445 -1.518 -12.117 1 98.88 88 ASP A N 1
ATOM 640 C CA . ASP A 1 88 ? 9.43 -0.485 -11.805 1 98.88 88 ASP A CA 1
ATOM 641 C C . ASP A 1 88 ? 9.375 -0.101 -10.328 1 98.88 88 ASP A C 1
ATOM 643 O O . ASP A 1 88 ? 10.414 0.038 -9.68 1 98.88 88 ASP A O 1
ATOM 647 N N . PHE A 1 89 ? 8.227 0.09 -9.797 1 98.94 89 PHE A N 1
ATOM 648 C CA . PHE A 1 89 ? 8.078 0.499 -8.406 1 98.94 89 PHE A CA 1
ATOM 649 C C . PHE A 1 89 ? 8.555 -0.602 -7.465 1 98.94 89 PHE A C 1
ATOM 651 O O . PHE A 1 89 ? 9.273 -0.333 -6.5 1 98.94 89 PHE A O 1
ATOM 658 N N . VAL A 1 90 ? 8.117 -1.828 -7.727 1 98.94 90 VAL A N 1
ATOM 659 C CA . VAL A 1 90 ? 8.539 -2.963 -6.906 1 98.94 90 VAL A CA 1
ATOM 660 C C . VAL A 1 90 ? 10.062 -3.031 -6.863 1 98.94 90 VAL A C 1
ATOM 662 O O . VAL A 1 90 ? 10.656 -3.143 -5.789 1 98.94 90 VAL A O 1
ATOM 665 N N . ARG A 1 91 ? 10.664 -2.902 -8 1 98.81 91 ARG A N 1
ATOM 666 C CA . ARG A 1 91 ? 12.117 -2.939 -8.094 1 98.81 91 ARG A CA 1
ATOM 667 C C . ARG A 1 91 ? 12.742 -1.783 -7.32 1 98.81 91 ARG A C 1
ATOM 669 O O . ARG A 1 91 ? 13.742 -1.966 -6.621 1 98.81 91 ARG A O 1
ATOM 676 N N . SER A 1 92 ? 12.172 -0.613 -7.41 1 98.62 92 SER A N 1
ATOM 677 C CA . SER A 1 92 ? 12.711 0.581 -6.77 1 98.62 92 SER A CA 1
ATOM 678 C C . SER A 1 92 ? 12.711 0.44 -5.25 1 98.62 92 SER A C 1
ATOM 680 O O . SER A 1 92 ? 13.453 1.135 -4.555 1 98.62 92 SER A O 1
ATOM 682 N N . GLN A 1 93 ? 11.875 -0.451 -4.719 1 98.5 93 GLN A N 1
ATOM 683 C CA . GLN A 1 93 ? 11.781 -0.661 -3.277 1 98.5 93 GLN A CA 1
ATOM 684 C C . GLN A 1 93 ? 12.727 -1.772 -2.824 1 98.5 93 GLN A C 1
ATOM 686 O O . GLN A 1 93 ? 12.727 -2.146 -1.649 1 98.5 93 GLN A O 1
ATOM 691 N N . GLY A 1 94 ? 13.43 -2.367 -3.729 1 98.25 94 GLY A N 1
ATOM 692 C CA . GLY A 1 94 ? 14.414 -3.379 -3.385 1 98.25 94 GLY A CA 1
ATOM 693 C C . GLY A 1 94 ? 13.883 -4.793 -3.508 1 98.25 94 GLY A C 1
ATOM 694 O O . GLY A 1 94 ? 14.594 -5.758 -3.209 1 98.25 94 GLY A O 1
ATOM 695 N N . SER A 1 95 ? 12.664 -4.957 -3.896 1 98.81 95 SER A N 1
ATOM 696 C CA . SER A 1 95 ? 12.078 -6.27 -4.133 1 98.81 95 SER A CA 1
ATOM 697 C C . SER A 1 95 ? 12.273 -6.711 -5.582 1 98.81 95 SER A C 1
ATOM 699 O O . SER A 1 95 ? 12.5 -5.879 -6.465 1 98.81 95 SER A O 1
ATOM 701 N N . VAL A 1 96 ? 12.18 -7.992 -5.828 1 98.94 96 VAL A N 1
ATOM 702 C CA . VAL A 1 96 ? 12.258 -8.523 -7.188 1 98.94 96 VAL A CA 1
ATOM 703 C C . VAL A 1 96 ? 10.852 -8.633 -7.777 1 98.94 96 VAL A C 1
ATOM 705 O O . VAL A 1 96 ? 10 -9.336 -7.23 1 98.94 96 VAL A O 1
ATOM 708 N N . PRO A 1 97 ? 10.57 -7.895 -8.852 1 98.94 97 PRO A N 1
ATOM 709 C CA . PRO A 1 97 ? 9.258 -8.008 -9.477 1 98.94 97 PRO A CA 1
ATOM 710 C C . PRO A 1 97 ? 9.078 -9.312 -10.25 1 98.94 97 PRO A C 1
ATOM 712 O O . PRO A 1 97 ? 9.945 -9.688 -11.047 1 98.94 97 PRO A O 1
ATOM 715 N N . ALA A 1 98 ? 8.031 -10.016 -9.961 1 99 98 ALA A N 1
ATOM 716 C CA . ALA A 1 98 ? 7.723 -11.289 -10.602 1 99 98 ALA A CA 1
ATOM 717 C C . ALA A 1 98 ? 6.305 -11.281 -11.172 1 99 98 ALA A C 1
ATOM 719 O O . ALA A 1 98 ? 5.473 -10.469 -10.766 1 99 98 ALA A O 1
ATOM 720 N N . ILE A 1 99 ? 6.031 -12.148 -12.133 1 98.94 99 ILE A N 1
ATOM 721 C CA . ILE A 1 99 ? 4.715 -12.234 -12.758 1 98.94 99 ILE A CA 1
ATOM 722 C C . ILE A 1 99 ? 4.367 -13.703 -13.023 1 98.94 99 ILE A C 1
ATOM 724 O O . ILE A 1 99 ? 5.223 -14.477 -13.461 1 98.94 99 ILE A O 1
ATOM 728 N N . GLN A 1 100 ? 3.176 -14.039 -12.68 1 99 100 GLN A N 1
ATOM 729 C CA . GLN A 1 100 ? 2.703 -15.383 -12.977 1 99 100 GLN A CA 1
ATOM 730 C C . GLN A 1 100 ? 1.946 -15.422 -14.305 1 99 100 GLN A C 1
ATOM 732 O O . GLN A 1 100 ? 0.975 -14.68 -14.492 1 99 100 GLN A O 1
ATOM 737 N N . LEU A 1 101 ? 2.402 -16.219 -15.242 1 99 101 LEU A N 1
ATOM 738 C CA . LEU A 1 101 ? 1.762 -16.438 -16.531 1 99 101 LEU A CA 1
ATOM 739 C C . LEU A 1 101 ? 0.77 -17.594 -16.469 1 99 101 LEU A C 1
ATOM 741 O O . LEU A 1 101 ? 1.125 -18.688 -16.047 1 99 101 LEU A O 1
ATOM 745 N N . ALA A 1 102 ? -0.469 -17.297 -16.922 1 98.94 102 ALA A N 1
ATOM 746 C CA . ALA A 1 102 ? -1.495 -18.281 -16.578 1 98.94 102 ALA A CA 1
ATOM 747 C C . ALA A 1 102 ? -2.521 -18.422 -17.688 1 98.94 102 ALA A C 1
ATOM 749 O O . ALA A 1 102 ? -2.668 -17.531 -18.531 1 98.94 102 ALA A O 1
ATOM 750 N N . HIS A 1 103 ? -3.154 -19.5 -17.797 1 98.94 103 HIS A N 1
ATOM 751 C CA . HIS A 1 103 ? -4.348 -19.844 -18.562 1 98.94 103 HIS A CA 1
ATOM 752 C C . HIS A 1 103 ? -5.305 -20.703 -17.75 1 98.94 103 HIS A C 1
ATOM 754 O O . HIS A 1 103 ? -4.922 -21.766 -17.25 1 98.94 103 HIS A O 1
ATOM 760 N N . ALA A 1 104 ? -6.559 -20.312 -17.688 1 98.62 104 ALA A N 1
ATOM 761 C CA . ALA A 1 104 ? -7.477 -20.875 -16.703 1 98.62 104 ALA A CA 1
ATOM 762 C C . ALA A 1 104 ? -8.062 -22.203 -17.188 1 98.62 104 ALA A C 1
ATOM 764 O O . ALA A 1 104 ? -8.633 -22.953 -16.406 1 98.62 104 ALA A O 1
ATOM 765 N N . GLY A 1 105 ? -7.93 -22.5 -18.531 1 98.06 105 GLY A N 1
ATOM 766 C CA . GLY A 1 105 ? -8.477 -23.75 -19.047 1 98.06 105 GLY A CA 1
ATOM 767 C C . GLY A 1 105 ? -9.977 -23.875 -18.812 1 98.06 105 GLY A C 1
ATOM 768 O O . GLY A 1 105 ? -10.742 -22.969 -19.125 1 98.06 105 GLY A O 1
ATOM 769 N N . ARG A 1 106 ? -10.383 -25.016 -18.422 1 96.06 106 ARG A N 1
ATOM 770 C CA . ARG A 1 106 ? -11.812 -25.297 -18.312 1 96.06 106 ARG A CA 1
ATOM 771 C C . ARG A 1 106 ? -12.438 -24.516 -17.156 1 96.06 106 ARG A C 1
ATOM 773 O O . ARG A 1 106 ? -13.656 -24.5 -17 1 96.06 106 ARG A O 1
ATOM 780 N N . LYS A 1 107 ? -11.633 -23.781 -16.328 1 96.06 107 LYS A N 1
ATOM 781 C CA . LYS A 1 107 ? -12.133 -22.984 -15.211 1 96.06 107 LYS A CA 1
ATOM 782 C C . LYS A 1 107 ? -12.273 -21.516 -15.625 1 96.06 107 LYS A C 1
ATOM 784 O O . LYS A 1 107 ? -12.523 -20.656 -14.781 1 96.06 107 LYS A O 1
ATOM 789 N N . ALA A 1 108 ? -12.117 -21.234 -16.891 1 97.06 108 ALA A N 1
ATOM 790 C CA . ALA A 1 108 ? -12.242 -19.875 -17.391 1 97.06 108 ALA A CA 1
ATOM 791 C C . ALA A 1 108 ? -13.711 -19.469 -17.516 1 97.06 108 ALA A C 1
ATOM 793 O O . ALA A 1 108 ? -14.609 -20.281 -17.344 1 97.06 108 ALA A O 1
ATOM 794 N N . SER A 1 109 ? -13.891 -18.188 -17.719 1 96.25 109 SER A N 1
ATOM 795 C CA . SER A 1 109 ? -15.18 -17.609 -18.062 1 96.25 109 SER A CA 1
ATOM 796 C C . SER A 1 109 ? -16.172 -17.734 -16.922 1 96.25 109 SER A C 1
ATOM 798 O O . SER A 1 109 ? -17.281 -18.234 -17.109 1 96.25 109 SER A O 1
ATOM 800 N N . THR A 1 110 ? -15.781 -17.328 -15.789 1 95.38 110 THR A N 1
ATOM 801 C CA . THR A 1 110 ? -16.656 -17.328 -14.617 1 95.38 110 THR A CA 1
ATOM 802 C C . THR A 1 110 ? -16.828 -15.922 -14.07 1 95.38 110 THR A C 1
ATOM 804 O O . THR A 1 110 ? -16.125 -15 -14.477 1 95.38 110 THR A O 1
ATOM 807 N N . ARG A 1 111 ? -17.828 -15.758 -13.219 1 95.88 111 ARG A N 1
ATOM 808 C CA . ARG A 1 111 ? -18.016 -14.5 -12.5 1 95.88 111 ARG A CA 1
ATOM 809 C C . ARG A 1 111 ? -16.984 -14.352 -11.383 1 95.88 111 ARG A C 1
ATOM 811 O O . ARG A 1 111 ? -16.359 -15.336 -10.977 1 95.88 111 ARG A O 1
ATOM 818 N N . ARG A 1 112 ? -16.812 -13.117 -10.961 1 97.56 112 ARG A N 1
ATOM 819 C CA . ARG A 1 112 ? -15.906 -12.906 -9.828 1 97.56 112 ARG A CA 1
ATOM 820 C C . ARG A 1 112 ? -16.375 -13.68 -8.602 1 97.56 112 ARG A C 1
ATOM 822 O O . ARG A 1 112 ? -17.578 -13.898 -8.422 1 97.56 112 ARG A O 1
ATOM 829 N N . PRO A 1 113 ? -15.352 -14.008 -7.742 1 95.06 113 PRO A N 1
ATOM 830 C CA . PRO A 1 113 ? -15.719 -14.805 -6.566 1 95.06 113 PRO A CA 1
ATOM 831 C C . PRO A 1 113 ? -16.812 -14.148 -5.727 1 95.06 113 PRO A C 1
ATOM 833 O O . PRO A 1 113 ? -17.75 -14.82 -5.277 1 95.06 113 PRO A O 1
ATOM 836 N N . TRP A 1 114 ? -16.75 -12.781 -5.559 1 95.19 114 TRP A N 1
ATOM 837 C CA . TRP A 1 114 ? -17.719 -12.102 -4.703 1 95.19 114 TRP A CA 1
ATOM 838 C C . TRP A 1 114 ? -19.016 -11.812 -5.469 1 95.19 114 TRP A C 1
ATOM 840 O O . TRP A 1 114 ? -19.969 -11.281 -4.898 1 95.19 114 TRP A O 1
ATOM 850 N N . ASP A 1 115 ? -19.062 -12.156 -6.754 1 94.81 115 ASP A N 1
ATOM 851 C CA . ASP A 1 115 ? -20.281 -12.117 -7.539 1 94.81 115 ASP A CA 1
ATOM 852 C C . ASP A 1 115 ? -20.891 -13.508 -7.691 1 94.81 115 ASP A C 1
ATOM 854 O O . ASP A 1 115 ? -21.781 -13.719 -8.516 1 94.81 115 ASP A O 1
ATOM 858 N N . GLY A 1 116 ? -20.359 -14.5 -7.016 1 91.44 116 GLY A N 1
ATOM 859 C CA . GLY A 1 116 ? -20.906 -15.852 -7.02 1 91.44 116 GLY A CA 1
ATOM 860 C C . GLY A 1 116 ? -19.953 -16.875 -7.617 1 91.44 116 GLY A C 1
ATOM 861 O O . GLY A 1 116 ? -20.047 -18.062 -7.312 1 91.44 116 GLY A O 1
ATOM 862 N N . GLY A 1 117 ? -19.109 -16.5 -8.641 1 92.31 117 GLY A N 1
ATOM 863 C CA . GLY A 1 117 ? -18.094 -17.391 -9.188 1 92.31 117 GLY A CA 1
ATOM 864 C C . GLY A 1 117 ? -18.641 -18.359 -10.211 1 92.31 117 GLY A C 1
ATOM 865 O O . GLY A 1 117 ? -17.922 -19.266 -10.656 1 92.31 117 GLY A O 1
ATOM 866 N N . ASP A 1 118 ? -19.844 -18.234 -10.594 1 92.44 118 ASP A N 1
ATOM 867 C CA . ASP A 1 118 ? -20.484 -19.141 -11.547 1 92.44 118 ASP A CA 1
ATOM 868 C C . ASP A 1 118 ? -20 -18.875 -12.969 1 92.44 118 ASP A C 1
ATOM 870 O O . ASP A 1 118 ? -19.531 -17.781 -13.281 1 92.44 118 ASP A O 1
ATOM 874 N N . PRO A 1 119 ? -20.094 -19.891 -13.828 1 93.69 119 PRO A N 1
ATOM 875 C CA . PRO A 1 119 ? -19.812 -19.656 -15.242 1 93.69 119 PRO A CA 1
ATOM 876 C C . PRO A 1 119 ? -20.672 -18.562 -15.852 1 93.69 119 PRO A C 1
ATOM 878 O O . PRO A 1 119 ? -21.844 -18.438 -15.5 1 93.69 119 PRO A O 1
ATOM 881 N N . ILE A 1 120 ? -20.094 -17.859 -16.734 1 93.69 120 ILE A N 1
ATOM 882 C CA . ILE A 1 120 ? -20.828 -16.828 -17.453 1 93.69 120 ILE A CA 1
ATOM 883 C C . ILE A 1 120 ? -21.391 -17.391 -18.75 1 93.69 120 ILE A C 1
ATOM 885 O O . ILE A 1 120 ? -20.625 -17.844 -19.609 1 93.69 120 ILE A O 1
ATOM 889 N N . PRO A 1 121 ? -22.656 -17.312 -18.938 1 90.56 121 PRO A N 1
ATOM 890 C CA . PRO A 1 121 ? -23.219 -17.766 -20.203 1 90.56 121 PRO A CA 1
ATOM 891 C C . PRO A 1 121 ? -22.734 -16.953 -21.406 1 90.56 121 PRO A C 1
ATOM 893 O O . PRO A 1 121 ? -22.484 -15.75 -21.266 1 90.56 121 PRO A O 1
ATOM 896 N N . PRO A 1 122 ? -22.594 -17.594 -22.594 1 88.12 122 PRO A N 1
ATOM 897 C CA . PRO A 1 122 ? -22.156 -16.859 -23.781 1 88.12 122 PRO A CA 1
ATOM 898 C C . PRO A 1 122 ? -23.016 -15.625 -24.047 1 88.12 122 PRO A C 1
ATOM 900 O O . PRO A 1 122 ? -22.5 -14.586 -24.484 1 88.12 122 PRO A O 1
ATOM 903 N N . GLY A 1 123 ? -24.234 -15.664 -23.844 1 89.69 123 GLY A N 1
ATOM 904 C CA . GLY A 1 123 ? -25.125 -14.539 -24.078 1 89.69 123 GLY A CA 1
ATOM 905 C C . GLY A 1 123 ? -24.906 -13.391 -23.125 1 89.69 123 GLY A C 1
ATOM 906 O O . GLY A 1 123 ? -25.359 -12.273 -23.359 1 89.69 123 GLY A O 1
ATOM 907 N N . GLU A 1 124 ? -24.125 -13.617 -22.094 1 92.38 124 GLU A N 1
ATOM 908 C CA . GLU A 1 124 ? -23.875 -12.609 -21.062 1 92.38 124 GLU A CA 1
ATOM 909 C C . GLU A 1 124 ? -22.406 -12.219 -21.016 1 92.38 124 GLU A C 1
ATOM 911 O O . GLU A 1 124 ? -21.938 -11.688 -20 1 92.38 124 GLU A O 1
ATOM 916 N N . GLY A 1 125 ? -21.672 -12.57 -22.016 1 92.94 125 GLY A N 1
ATOM 917 C CA . GLY A 1 125 ? -20.281 -12.156 -22.109 1 92.94 125 GLY A CA 1
ATOM 918 C C . GLY A 1 125 ? -19.297 -13.289 -21.859 1 92.94 125 GLY A C 1
ATOM 919 O O . GLY A 1 125 ? -18.094 -13.094 -21.891 1 92.94 125 GLY A O 1
ATOM 920 N N . GLY A 1 126 ? -19.844 -14.508 -21.594 1 94.44 126 GLY A N 1
ATOM 921 C CA . GLY A 1 126 ? -18.969 -15.672 -21.453 1 94.44 126 GLY A CA 1
ATOM 922 C C . GLY A 1 126 ? -18.406 -16.156 -22.766 1 94.44 126 GLY A C 1
ATOM 923 O O . GLY A 1 126 ? -18.781 -15.672 -23.828 1 94.44 126 GLY A O 1
ATOM 924 N N . TRP A 1 127 ? -17.391 -17.062 -22.719 1 95.38 127 TRP A N 1
ATOM 925 C CA . TRP A 1 127 ? -16.766 -17.609 -23.906 1 95.38 127 TRP A CA 1
ATOM 926 C C . TRP A 1 127 ? -16.516 -19.109 -23.75 1 95.38 127 TRP A C 1
ATOM 928 O O . TRP A 1 127 ? -16.656 -19.656 -22.656 1 95.38 127 TRP A O 1
ATOM 938 N N . GLU A 1 128 ? -16.328 -19.75 -24.875 1 95 128 GLU A N 1
ATOM 939 C CA . GLU A 1 128 ? -15.969 -21.172 -24.859 1 95 128 GLU A CA 1
ATOM 940 C C . GLU A 1 128 ? -14.594 -21.375 -24.219 1 95 128 GLU A C 1
ATOM 942 O O . GLU A 1 128 ? -13.633 -20.688 -24.578 1 95 128 GLU A O 1
ATOM 947 N N . VAL A 1 129 ? -14.578 -22.312 -23.297 1 96.5 129 VAL A N 1
ATOM 948 C CA . VAL A 1 129 ? -13.32 -22.516 -22.562 1 96.5 129 VAL A CA 1
ATOM 949 C C . VAL A 1 129 ? -12.531 -23.656 -23.203 1 96.5 129 VAL A C 1
ATOM 951 O O . VAL A 1 129 ? -13.109 -24.516 -23.875 1 96.5 129 VAL A O 1
ATOM 954 N N . LEU A 1 130 ? -11.242 -23.609 -23.031 1 97.44 130 LEU A N 1
ATOM 955 C CA . LEU A 1 130 ? -10.328 -24.594 -23.609 1 97.44 130 LEU A CA 1
ATOM 956 C C . LEU A 1 130 ? -9.867 -25.594 -22.547 1 97.44 130 LEU A C 1
ATOM 958 O O . LEU A 1 130 ? -9.672 -25.234 -21.391 1 97.44 130 LEU A O 1
ATOM 962 N N . ALA A 1 131 ? -9.688 -26.859 -22.984 1 97.94 131 ALA A N 1
ATOM 963 C CA . ALA A 1 131 ? -9.305 -27.906 -22.031 1 97.94 131 ALA A CA 1
ATOM 964 C C . ALA A 1 131 ? -8.547 -29.031 -22.734 1 97.94 131 ALA A C 1
ATOM 966 O O . ALA A 1 131 ? -8.5 -29.078 -23.969 1 97.94 131 ALA A O 1
ATOM 967 N N . PRO A 1 132 ? -7.82 -29.828 -21.906 1 98.06 132 PRO A N 1
ATOM 968 C CA . PRO A 1 132 ? -7.18 -31 -22.516 1 98.06 132 PRO A CA 1
ATOM 969 C C . PRO A 1 132 ? -8.188 -32 -23.078 1 98.06 132 PRO A C 1
ATOM 971 O O . PRO A 1 132 ? -7.91 -32.656 -24.094 1 98.06 132 PRO A O 1
ATOM 974 N N . SER A 1 133 ? -9.312 -32.062 -22.312 1 95.38 133 SER A N 1
ATOM 975 C CA . SER A 1 133 ? -10.398 -32.938 -22.719 1 95.38 133 SER A CA 1
ATOM 976 C C . SER A 1 133 ? -11.719 -32.188 -22.844 1 95.38 133 SER A C 1
ATOM 978 O O . SER A 1 133 ? -11.82 -31.047 -22.375 1 95.38 133 SER A O 1
ATOM 980 N N . ALA A 1 134 ? -12.641 -32.656 -23.688 1 91.19 134 ALA A N 1
ATOM 981 C CA . ALA A 1 134 ? -13.93 -31.984 -23.812 1 91.19 134 ALA A CA 1
ATOM 982 C C . ALA A 1 134 ? -14.805 -32.25 -22.594 1 91.19 134 ALA A C 1
ATOM 984 O O . ALA A 1 134 ? -16 -32.531 -22.734 1 91.19 134 ALA A O 1
ATOM 985 N N . LYS A 1 135 ? -14.227 -32.188 -21.391 1 88.81 135 LYS A N 1
ATOM 986 C CA . LYS A 1 135 ? -14.914 -32.375 -20.125 1 88.81 135 LYS A CA 1
ATOM 987 C C . LYS A 1 135 ? -14.992 -31.078 -19.344 1 88.81 135 LYS A C 1
ATOM 989 O O . LYS A 1 135 ? -13.961 -30.516 -18.969 1 88.81 135 LYS A O 1
ATOM 994 N N . PRO A 1 136 ? -16.188 -30.641 -19.125 1 92 136 PRO A N 1
ATOM 995 C CA . PRO A 1 136 ? -16.297 -29.406 -18.344 1 92 136 PRO A CA 1
ATOM 996 C C . PRO A 1 136 ? -15.867 -29.594 -16.875 1 92 136 PRO A C 1
ATOM 998 O O . PRO A 1 136 ? -15.883 -30.719 -16.375 1 92 136 PRO A O 1
ATOM 1001 N N . TYR A 1 137 ? -15.406 -28.516 -16.281 1 94.19 137 TYR A N 1
ATOM 1002 C CA . TYR A 1 137 ? -15.211 -28.531 -14.828 1 94.19 137 TYR A CA 1
ATOM 1003 C C . TYR A 1 137 ? -16.516 -28.844 -14.109 1 94.19 137 TYR A C 1
ATOM 1005 O O . TYR A 1 137 ? -17.547 -28.234 -14.398 1 94.19 137 TYR A O 1
ATOM 1013 N N . PRO A 1 138 ? -16.391 -29.812 -13.242 1 88.31 138 PRO A N 1
ATOM 1014 C CA . PRO A 1 138 ? -17.641 -30.203 -12.594 1 88.31 138 PRO A CA 1
ATOM 1015 C C . PRO A 1 138 ? -18.141 -29.156 -11.602 1 88.31 138 PRO A C 1
ATOM 1017 O O . PRO A 1 138 ? -17.438 -28.812 -10.648 1 88.31 138 PRO A O 1
ATOM 1020 N N . ARG A 1 139 ? -19.172 -28.469 -11.914 1 83.38 139 ARG A N 1
ATOM 1021 C CA . ARG A 1 139 ? -19.891 -27.547 -11.039 1 83.38 139 ARG A CA 1
ATOM 1022 C C . ARG A 1 139 ? -21.359 -27.938 -10.891 1 83.38 139 ARG A C 1
ATOM 1024 O O . ARG A 1 139 ? -21.859 -28.766 -11.664 1 83.38 139 ARG A O 1
ATOM 1031 N N . ASP A 1 140 ? -21.844 -27.469 -9.75 1 72.56 140 ASP A N 1
ATOM 1032 C CA . ASP A 1 140 ? -23.281 -27.656 -9.68 1 72.56 140 ASP A CA 1
ATOM 1033 C C . ASP A 1 140 ? -24 -26.797 -10.727 1 72.56 140 ASP A C 1
ATOM 1035 O O . ASP A 1 140 ? -23.688 -25.625 -10.891 1 72.56 140 ASP A O 1
ATOM 1039 N N . GLY A 1 141 ? -24.688 -27.391 -11.492 1 65.56 141 GLY A N 1
ATOM 1040 C CA . GLY A 1 141 ? -25.453 -26.656 -12.484 1 65.56 141 GLY A CA 1
ATOM 1041 C C . GLY A 1 141 ? -25.031 -26.984 -13.914 1 65.56 141 GLY A C 1
ATOM 1042 O O . GLY A 1 141 ? -24.438 -28.031 -14.172 1 65.56 141 GLY A O 1
ATOM 1043 N N . ASP A 1 142 ? -25.375 -26.047 -14.797 1 64.25 142 ASP A N 1
ATOM 1044 C CA . ASP A 1 142 ? -25.141 -26.234 -16.219 1 64.25 142 ASP A CA 1
ATOM 1045 C C . ASP A 1 142 ? -23.641 -26.172 -16.547 1 64.25 142 ASP A C 1
ATOM 1047 O O . ASP A 1 142 ? -22.922 -25.328 -16 1 64.25 142 ASP A O 1
ATOM 1051 N N . GLU A 1 143 ? -23.266 -27.125 -17.297 1 71.81 143 GLU A N 1
ATOM 1052 C CA . GLU A 1 143 ? -21.875 -27.234 -17.703 1 71.81 143 GLU A CA 1
ATOM 1053 C C . GLU A 1 143 ? -21.5 -26.156 -18.719 1 71.81 143 GLU A C 1
ATOM 1055 O O . GLU A 1 143 ? -22.344 -25.75 -19.516 1 71.81 143 GLU A O 1
ATOM 1060 N N . GLN A 1 144 ? -20.375 -25.641 -18.625 1 82.75 144 GLN A N 1
ATOM 1061 C CA . GLN A 1 144 ? -19.828 -24.688 -19.594 1 82.75 144 GLN A CA 1
ATOM 1062 C C . GLN A 1 144 ? -19.391 -25.391 -20.875 1 82.75 144 GLN A C 1
ATOM 1064 O O . GLN A 1 144 ? -18.891 -26.516 -20.844 1 82.75 144 GLN A O 1
ATOM 1069 N N . PRO A 1 145 ? -19.734 -24.703 -22.047 1 85.56 145 PRO A N 1
ATOM 1070 C CA . PRO A 1 145 ? -19.125 -25.234 -23.266 1 85.56 145 PRO A CA 1
ATOM 1071 C C . PRO A 1 145 ? -17.609 -25.375 -23.172 1 85.56 145 PRO A C 1
ATOM 1073 O O . PRO A 1 145 ? -16.922 -24.406 -22.844 1 85.56 145 PRO A O 1
ATOM 1076 N N . THR A 1 146 ? -17.094 -26.562 -23.328 1 94.5 146 THR A N 1
ATOM 1077 C CA . THR A 1 146 ? -15.68 -26.875 -23.188 1 94.5 146 THR A CA 1
ATOM 1078 C C . THR A 1 146 ? -15.141 -27.531 -24.453 1 94.5 146 THR A C 1
ATOM 1080 O O . THR A 1 146 ? -15.695 -28.5 -24.953 1 94.5 146 THR A O 1
ATOM 1083 N N . ARG A 1 147 ? -14.109 -26.875 -25 1 96.44 147 ARG A N 1
ATOM 1084 C CA . ARG A 1 147 ? -13.523 -27.344 -26.234 1 96.44 147 ARG A CA 1
ATOM 1085 C C . ARG A 1 147 ? -12.18 -28.031 -25.984 1 96.44 147 ARG A C 1
ATOM 1087 O O . ARG A 1 147 ? -11.32 -27.469 -25.297 1 96.44 147 ARG A O 1
ATOM 1094 N N . LYS A 1 148 ? -12 -29.234 -26.516 1 97.94 148 LYS A N 1
ATOM 1095 C CA . LYS A 1 148 ? -10.719 -29.938 -26.469 1 97.94 148 LYS A CA 1
ATOM 1096 C C . LYS A 1 148 ? -9.695 -29.281 -27.375 1 97.94 148 LYS A C 1
ATOM 1098 O O . LYS A 1 148 ? -9.969 -29 -28.547 1 97.94 148 LYS A O 1
ATOM 1103 N N . LEU A 1 149 ? -8.492 -29 -26.844 1 98.25 149 LEU A N 1
ATOM 1104 C CA . LEU A 1 149 ? -7.41 -28.438 -27.641 1 98.25 149 LEU A CA 1
ATOM 1105 C C . LEU A 1 149 ? -6.883 -29.469 -28.641 1 98.25 149 LEU A C 1
ATOM 1107 O O . LEU A 1 149 ? -6.605 -30.609 -28.281 1 98.25 149 LEU A O 1
ATOM 1111 N N . ASP A 1 150 ? -6.797 -29.047 -29.891 1 97.38 150 ASP A N 1
ATOM 1112 C CA . ASP A 1 150 ? -6.113 -29.906 -30.844 1 97.38 150 ASP A CA 1
ATOM 1113 C C . ASP A 1 150 ? -4.621 -29.594 -30.891 1 97.38 150 ASP A C 1
ATOM 1115 O O . ASP A 1 150 ? -4.137 -28.719 -30.188 1 97.38 150 ASP A O 1
ATOM 1119 N N . ARG A 1 151 ? -3.934 -30.359 -31.672 1 97 151 ARG A N 1
ATOM 1120 C CA . ARG A 1 151 ? -2.479 -30.25 -31.703 1 97 151 ARG A CA 1
ATOM 1121 C C . ARG A 1 151 ? -2.051 -28.828 -32.094 1 97 151 ARG A C 1
ATOM 1123 O O . ARG A 1 151 ? -1.129 -28.266 -31.484 1 97 151 ARG A O 1
ATOM 1130 N N . GLY A 1 152 ? -2.662 -28.266 -33.094 1 97.81 152 GLY A N 1
ATOM 1131 C CA . GLY A 1 152 ? -2.355 -26.906 -33.5 1 97.81 152 GLY A CA 1
ATOM 1132 C C . GLY A 1 152 ? -2.59 -25.891 -32.375 1 97.81 152 GLY A C 1
ATOM 1133 O O . GLY A 1 152 ? -1.776 -24.984 -32.188 1 97.81 152 GLY A O 1
ATOM 1134 N N . ALA A 1 153 ? -3.695 -26.031 -31.719 1 97.88 153 ALA A N 1
ATOM 1135 C CA . ALA A 1 153 ? -4.023 -25.109 -30.625 1 97.88 153 ALA A CA 1
ATOM 1136 C C . ALA A 1 153 ? -3.023 -25.25 -29.469 1 97.88 153 ALA A C 1
ATOM 1138 O O . ALA A 1 153 ? -2.703 -24.266 -28.797 1 97.88 153 ALA A O 1
ATOM 1139 N N . ILE A 1 154 ? -2.557 -26.438 -29.234 1 98.62 154 ILE A N 1
ATOM 1140 C CA . ILE A 1 154 ? -1.549 -26.672 -28.203 1 98.62 154 ILE A CA 1
ATOM 1141 C C . ILE A 1 154 ? -0.252 -25.953 -28.578 1 98.62 154 ILE A C 1
ATOM 1143 O O . ILE A 1 154 ? 0.375 -25.312 -27.75 1 98.62 154 ILE A O 1
ATOM 1147 N N . GLU A 1 155 ? 0.129 -26.094 -29.828 1 98.38 155 GLU A N 1
ATOM 1148 C CA . GLU A 1 155 ? 1.314 -25.391 -30.312 1 98.38 155 GLU A CA 1
ATOM 1149 C C . GLU A 1 155 ? 1.154 -23.875 -30.172 1 98.38 155 GLU A C 1
ATOM 1151 O O . GLU A 1 155 ? 2.094 -23.172 -29.781 1 98.38 155 GLU A O 1
ATOM 1156 N N . ASP A 1 156 ? -0.013 -23.375 -30.5 1 98.56 156 ASP A N 1
ATOM 1157 C CA . ASP A 1 156 ? -0.305 -21.953 -30.344 1 98.56 156 ASP A CA 1
ATOM 1158 C C . ASP A 1 156 ? -0.185 -21.531 -28.891 1 98.56 156 ASP A C 1
ATOM 1160 O O . ASP A 1 156 ? 0.322 -20.453 -28.594 1 98.56 156 ASP A O 1
ATOM 1164 N N . LEU A 1 157 ? -0.675 -22.359 -28.047 1 98.56 157 LEU A N 1
ATOM 1165 C CA . LEU A 1 157 ? -0.639 -22.078 -26.609 1 98.56 157 LEU A CA 1
ATOM 1166 C C . LEU A 1 157 ? 0.799 -21.953 -26.125 1 98.56 157 LEU A C 1
ATOM 1168 O O . LEU A 1 157 ? 1.111 -21.047 -25.344 1 98.56 157 LEU A O 1
ATOM 1172 N N . VAL A 1 158 ? 1.66 -22.875 -26.531 1 98.94 158 VAL A N 1
ATOM 1173 C CA . VAL A 1 158 ? 3.072 -22.797 -26.156 1 98.94 158 VAL A CA 1
ATOM 1174 C C . VAL A 1 158 ? 3.658 -21.469 -26.609 1 98.94 158 VAL A C 1
ATOM 1176 O O . VAL A 1 158 ? 4.359 -20.797 -25.859 1 98.94 158 VAL A O 1
ATOM 1179 N N . ALA A 1 159 ? 3.312 -21.047 -27.797 1 98.88 159 ALA A N 1
ATOM 1180 C CA . ALA A 1 159 ? 3.791 -19.781 -28.344 1 98.88 159 ALA A CA 1
ATOM 1181 C C . ALA A 1 159 ? 3.229 -18.609 -27.547 1 98.88 159 ALA A C 1
ATOM 1183 O O . ALA A 1 159 ? 3.92 -17.609 -27.344 1 98.88 159 ALA A O 1
ATOM 1184 N N . GLU A 1 160 ? 2.031 -18.703 -27.172 1 98.88 160 GLU A N 1
ATOM 1185 C CA . GLU A 1 160 ? 1.375 -17.641 -26.422 1 98.88 160 GLU A CA 1
ATOM 1186 C C . GLU A 1 160 ? 2.045 -17.406 -25.078 1 98.88 160 GLU A C 1
ATOM 1188 O O . GLU A 1 160 ? 2.199 -16.266 -24.641 1 98.88 160 GLU A O 1
ATOM 1193 N N . PHE A 1 161 ? 2.428 -18.484 -24.422 1 98.94 161 PHE A N 1
ATOM 1194 C CA . PHE A 1 161 ? 3.176 -18.359 -23.172 1 98.94 161 PHE A CA 1
ATOM 1195 C C . PHE A 1 161 ? 4.52 -17.672 -23.406 1 98.94 161 PHE A C 1
ATOM 1197 O O . PHE A 1 161 ? 4.941 -16.828 -22.625 1 98.94 161 PHE A O 1
ATOM 1204 N N . ALA A 1 162 ? 5.191 -18.078 -24.453 1 98.94 162 ALA A N 1
ATOM 1205 C CA . ALA A 1 162 ? 6.469 -17.453 -24.797 1 98.94 162 ALA A CA 1
ATOM 1206 C C . ALA A 1 162 ? 6.297 -15.961 -25.078 1 98.94 162 ALA A C 1
ATOM 1208 O O . ALA A 1 162 ? 7.07 -15.133 -24.594 1 98.94 162 ALA A O 1
ATOM 1209 N N . ASP A 1 163 ? 5.289 -15.609 -25.859 1 98.94 163 ASP A N 1
ATOM 1210 C CA . ASP A 1 163 ? 5.008 -14.219 -26.188 1 98.94 163 ASP A CA 1
ATOM 1211 C C . ASP A 1 163 ? 4.719 -13.398 -24.922 1 98.94 163 ASP A C 1
ATOM 1213 O O . ASP A 1 163 ? 5.184 -12.266 -24.797 1 98.94 163 ASP A O 1
ATOM 1217 N N . ALA A 1 164 ? 3.93 -14 -24.094 1 98.94 164 ALA A N 1
ATOM 1218 C CA . ALA A 1 164 ? 3.602 -13.352 -22.828 1 98.94 164 ALA A CA 1
ATOM 1219 C C . ALA A 1 164 ? 4.855 -13.117 -21.984 1 98.94 164 ALA A C 1
ATOM 1221 O O . ALA A 1 164 ? 5.004 -12.07 -21.359 1 98.94 164 ALA A O 1
ATOM 1222 N N . ALA A 1 165 ? 5.715 -14.102 -21.953 1 98.94 165 ALA A N 1
ATOM 1223 C CA . ALA A 1 165 ? 6.973 -13.969 -21.219 1 98.94 165 ALA A CA 1
ATOM 1224 C C . ALA A 1 165 ? 7.812 -12.82 -21.781 1 98.94 165 ALA A C 1
ATOM 1226 O O . ALA A 1 165 ? 8.414 -12.062 -21.031 1 98.94 165 ALA A O 1
ATOM 1227 N N . GLU A 1 166 ? 7.863 -12.703 -23.062 1 98.94 166 GLU A N 1
ATOM 1228 C CA . GLU A 1 166 ? 8.602 -11.609 -23.688 1 98.94 166 GLU A CA 1
ATOM 1229 C C . GLU A 1 166 ? 8.023 -10.25 -23.266 1 98.94 166 GLU A C 1
ATOM 1231 O O . GLU A 1 166 ? 8.773 -9.328 -22.953 1 98.94 166 GLU A O 1
ATOM 1236 N N . ARG A 1 167 ? 6.742 -10.18 -23.297 1 98.94 167 ARG A N 1
ATOM 1237 C CA . ARG A 1 167 ? 6.086 -8.938 -22.891 1 98.94 167 ARG A CA 1
ATOM 1238 C C . ARG A 1 167 ? 6.34 -8.633 -21.422 1 98.94 167 ARG A C 1
ATOM 1240 O O . ARG A 1 167 ? 6.523 -7.473 -21.047 1 98.94 167 ARG A O 1
ATOM 1247 N N . ALA A 1 168 ? 6.281 -9.703 -20.609 1 98.94 168 ALA A N 1
ATOM 1248 C CA . ALA A 1 168 ? 6.578 -9.531 -19.188 1 98.94 168 ALA A CA 1
ATOM 1249 C C . ALA A 1 168 ? 8 -9.008 -18.984 1 98.94 168 ALA A C 1
ATOM 1251 O O . ALA A 1 168 ? 8.227 -8.125 -18.156 1 98.94 168 ALA A O 1
ATOM 1252 N N . ARG A 1 169 ? 8.93 -9.602 -19.719 1 98.81 169 ARG A N 1
ATOM 1253 C CA . ARG A 1 169 ? 10.312 -9.133 -19.703 1 98.81 169 ARG A CA 1
ATOM 1254 C C . ARG A 1 169 ? 10.398 -7.664 -20.094 1 98.81 169 ARG A C 1
ATOM 1256 O O . ARG A 1 169 ? 11.07 -6.875 -19.422 1 98.81 169 ARG A O 1
ATOM 1263 N N . ASP A 1 170 ? 9.688 -7.309 -21.078 1 98.62 170 ASP A N 1
ATOM 1264 C CA . ASP A 1 170 ? 9.711 -5.934 -21.578 1 98.62 170 ASP A CA 1
ATOM 1265 C C . ASP A 1 170 ? 9.07 -4.977 -20.578 1 98.62 170 ASP A C 1
ATOM 1267 O O . ASP A 1 170 ? 9.43 -3.797 -20.531 1 98.62 170 ASP A O 1
ATOM 1271 N N . ALA A 1 171 ? 8.133 -5.473 -19.828 1 98.88 171 ALA A N 1
ATOM 1272 C CA . ALA A 1 171 ? 7.477 -4.672 -18.797 1 98.88 171 ALA A CA 1
ATOM 1273 C C . ALA A 1 171 ? 8.398 -4.465 -17.609 1 98.88 171 ALA A C 1
ATOM 1275 O O . ALA A 1 171 ? 8.117 -3.643 -16.734 1 98.88 171 ALA A O 1
ATOM 1276 N N . GLY A 1 172 ? 9.492 -5.227 -17.484 1 98.88 172 GLY A N 1
ATOM 1277 C CA . GLY A 1 172 ? 10.477 -4.992 -16.453 1 98.88 172 GLY A CA 1
ATOM 1278 C C . GLY A 1 172 ? 10.461 -6.051 -15.359 1 98.88 172 GLY A C 1
ATOM 1279 O O . GLY A 1 172 ? 11.125 -5.906 -14.336 1 98.88 172 GLY A O 1
ATOM 1280 N N . PHE A 1 173 ? 9.727 -7.125 -15.523 1 98.94 173 PHE A N 1
ATOM 1281 C CA . PHE A 1 173 ? 9.734 -8.203 -14.547 1 98.94 173 PHE A CA 1
ATOM 1282 C C . PHE A 1 173 ? 11.039 -8.992 -14.609 1 98.94 173 PHE A C 1
ATOM 1284 O O . PHE A 1 173 ? 11.672 -9.07 -15.664 1 98.94 173 PHE A O 1
ATOM 1291 N N . GLU A 1 174 ? 11.398 -9.602 -13.445 1 98.94 174 GLU A N 1
ATOM 1292 C CA . GLU A 1 174 ? 12.688 -10.281 -13.344 1 98.94 174 GLU A CA 1
ATOM 1293 C C . GLU A 1 174 ? 12.5 -11.766 -13.047 1 98.94 174 GLU A C 1
ATOM 1295 O O . GLU A 1 174 ? 13.469 -12.531 -13.062 1 98.94 174 GLU A O 1
ATOM 1300 N N . VAL A 1 175 ? 11.273 -12.156 -12.781 1 98.94 175 VAL A N 1
ATOM 1301 C CA . VAL A 1 175 ? 10.922 -13.562 -12.625 1 98.94 175 VAL A CA 1
ATOM 1302 C C . VAL A 1 175 ? 9.609 -13.844 -13.344 1 98.94 175 VAL A C 1
ATOM 1304 O O . VAL A 1 175 ? 8.641 -13.086 -13.227 1 98.94 175 VAL A O 1
ATOM 1307 N N . ALA A 1 176 ? 9.578 -14.836 -14.141 1 98.94 176 ALA A N 1
ATOM 1308 C CA . ALA A 1 176 ? 8.344 -15.375 -14.719 1 98.94 176 ALA A CA 1
ATOM 1309 C C . ALA A 1 176 ? 7.984 -16.719 -14.086 1 98.94 176 ALA A C 1
ATOM 1311 O O . ALA A 1 176 ? 8.828 -17.609 -13.969 1 98.94 176 ALA A O 1
ATOM 1312 N N . GLU A 1 177 ? 6.793 -16.797 -13.641 1 99 177 GLU A N 1
ATOM 1313 C CA . GLU A 1 177 ? 6.309 -18.062 -13.109 1 99 177 GLU A CA 1
ATOM 1314 C C . GLU A 1 177 ? 5.258 -18.688 -14.023 1 99 177 GLU A C 1
ATOM 1316 O O . GLU A 1 177 ? 4.277 -18.016 -14.383 1 99 177 GLU A O 1
ATOM 1321 N N . VAL A 1 178 ? 5.457 -19.906 -14.422 1 99 178 VAL A N 1
ATOM 1322 C CA . VAL A 1 178 ? 4.461 -20.672 -15.164 1 99 178 VAL A CA 1
ATOM 1323 C C . VAL A 1 178 ? 3.463 -21.297 -14.188 1 99 178 VAL A C 1
ATOM 1325 O O . VAL A 1 178 ? 3.848 -22.062 -13.305 1 99 178 VAL A O 1
ATOM 1328 N N . HIS A 1 179 ? 2.199 -20.953 -14.359 1 98.94 179 HIS A N 1
ATOM 1329 C CA . HIS A 1 179 ? 1.159 -21.422 -13.453 1 98.94 179 HIS A CA 1
ATOM 1330 C C . HIS A 1 179 ? 0.63 -22.797 -13.883 1 98.94 179 HIS A C 1
ATOM 1332 O O . HIS A 1 179 ? -0.198 -22.875 -14.789 1 98.94 179 HIS A O 1
ATOM 1338 N N . ALA A 1 180 ? 1.008 -23.797 -13.195 1 98.94 180 ALA A N 1
ATOM 1339 C CA . ALA A 1 180 ? 0.556 -25.172 -13.469 1 98.94 180 ALA A CA 1
ATOM 1340 C C . ALA A 1 180 ? -0.091 -25.797 -12.234 1 98.94 180 ALA A C 1
ATOM 1342 O O . ALA A 1 180 ? 0.16 -26.953 -11.922 1 98.94 180 ALA A O 1
ATOM 1343 N N . ALA A 1 181 ? -0.868 -25.016 -11.555 1 98.81 181 ALA A N 1
ATOM 1344 C CA . ALA A 1 181 ? -1.482 -25.453 -10.312 1 98.81 181 ALA A CA 1
ATOM 1345 C C . ALA A 1 181 ? -2.975 -25.141 -10.289 1 98.81 181 ALA A C 1
ATOM 1347 O O . ALA A 1 181 ? -3.512 -24.578 -11.242 1 98.81 181 ALA A O 1
ATOM 1348 N N . HIS A 1 182 ? -3.691 -25.672 -9.297 1 98.25 182 HIS A N 1
ATOM 1349 C CA . HIS A 1 182 ? -5.008 -25.25 -8.82 1 98.25 182 HIS A CA 1
ATOM 1350 C C . HIS A 1 182 ? -6.09 -25.578 -9.852 1 98.25 182 HIS A C 1
ATOM 1352 O O . HIS A 1 182 ? -7.113 -24.906 -9.922 1 98.25 182 HIS A O 1
ATOM 1358 N N . GLY A 1 183 ? -5.77 -26.516 -10.711 1 98.19 183 GLY A N 1
ATOM 1359 C CA . GLY A 1 183 ? -6.777 -26.984 -11.648 1 98.19 183 GLY A CA 1
ATOM 1360 C C . GLY A 1 183 ? -6.883 -26.109 -12.891 1 98.19 183 GLY A C 1
ATOM 1361 O O . GLY A 1 183 ? -7.871 -26.172 -13.617 1 98.19 183 GLY A O 1
ATOM 1362 N N . TYR A 1 184 ? -5.949 -25.266 -13.078 1 98.56 184 TYR A N 1
ATOM 1363 C CA . TYR A 1 184 ? -5.922 -24.469 -14.305 1 98.56 184 TYR A CA 1
ATOM 1364 C C . TYR A 1 184 ? -5.27 -25.25 -15.445 1 98.56 184 TYR A C 1
ATOM 1366 O O . TYR A 1 184 ? -4.914 -26.422 -15.281 1 98.56 184 TYR A O 1
ATOM 1374 N N . LEU A 1 185 ? -5.141 -24.641 -16.562 1 98.75 185 LEU A N 1
ATOM 1375 C CA . LEU A 1 185 ? -4.996 -25.375 -17.828 1 98.75 185 LEU A CA 1
ATOM 1376 C C . LEU A 1 185 ? -3.812 -26.328 -17.766 1 98.75 185 LEU A C 1
ATOM 1378 O O . LEU A 1 185 ? -3.949 -27.516 -18.094 1 98.75 185 LEU A O 1
ATOM 1382 N N . LEU A 1 186 ? -2.658 -25.828 -17.359 1 98.94 186 LEU A N 1
ATOM 1383 C CA . LEU A 1 186 ? -1.474 -26.672 -17.391 1 98.94 186 LEU A CA 1
ATOM 1384 C C . LEU A 1 186 ? -1.567 -27.781 -16.344 1 98.94 186 LEU A C 1
ATOM 1386 O O . LEU A 1 186 ? -1.075 -28.891 -16.562 1 98.94 186 LEU A O 1
ATOM 1390 N N . HIS A 1 187 ? -2.189 -27.516 -15.203 1 98.94 187 HIS A N 1
ATOM 1391 C CA . HIS A 1 187 ? -2.496 -28.562 -14.234 1 98.94 187 HIS A CA 1
ATOM 1392 C C . HIS A 1 187 ? -3.512 -29.562 -14.797 1 98.94 187 HIS A C 1
ATOM 1394 O O . HIS A 1 187 ? -3.418 -30.766 -14.547 1 98.94 187 HIS A O 1
ATOM 1400 N N . GLU A 1 188 ? -4.477 -29.109 -15.555 1 98.75 188 GLU A N 1
ATOM 1401 C CA . GLU A 1 188 ? -5.469 -29.984 -16.172 1 98.75 188 GLU A CA 1
ATOM 1402 C C . GLU A 1 188 ? -4.801 -31.031 -17.062 1 98.75 188 GLU A C 1
ATOM 1404 O O . GLU A 1 188 ? -5.258 -32.188 -17.109 1 98.75 188 GLU A O 1
ATOM 1409 N N . PHE A 1 189 ? -3.752 -30.656 -17.766 1 98.88 189 PHE A N 1
ATOM 1410 C CA . PHE A 1 189 ? -3.027 -31.609 -18.594 1 98.88 189 PHE A CA 1
ATOM 1411 C C . PHE A 1 189 ? -2.305 -32.625 -17.734 1 98.88 189 PHE A C 1
ATOM 1413 O O . PHE A 1 189 ? -2.143 -33.781 -18.141 1 98.88 189 PHE A O 1
ATOM 1420 N N . LEU A 1 190 ? -1.848 -32.25 -16.547 1 98.88 190 LEU A N 1
ATOM 1421 C CA . LEU A 1 190 ? -1.091 -33.125 -15.672 1 98.88 190 LEU A CA 1
ATOM 1422 C C . LEU A 1 190 ? -1.99 -34.219 -15.078 1 98.88 190 LEU A C 1
ATOM 1424 O O . LEU A 1 190 ? -1.585 -35.375 -14.969 1 98.88 190 LEU A O 1
ATOM 1428 N N . SER A 1 191 ? -3.172 -33.906 -14.688 1 98.69 191 SER A N 1
ATOM 1429 C CA . SER A 1 191 ? -4.031 -34.781 -13.883 1 98.69 191 SER A CA 1
ATOM 1430 C C . SER A 1 191 ? -4.938 -35.625 -14.766 1 98.69 191 SER A C 1
ATOM 1432 O O . SER A 1 191 ? -5.688 -35.094 -15.594 1 98.69 191 SER A O 1
ATOM 1434 N N . PRO A 1 192 ? -4.977 -36.906 -14.547 1 97.75 192 PRO A N 1
ATOM 1435 C CA . PRO A 1 192 ? -5.891 -37.75 -15.312 1 97.75 192 PRO A CA 1
ATOM 1436 C C . PRO A 1 192 ? -7.355 -37.5 -14.977 1 97.75 192 PRO A C 1
ATOM 1438 O O . PRO A 1 192 ? -8.25 -37.969 -15.68 1 97.75 192 PRO A O 1
ATOM 1441 N N . VAL A 1 193 ? -7.562 -36.719 -13.953 1 96.75 193 VAL A N 1
ATOM 1442 C CA . VAL A 1 193 ? -8.922 -36.344 -13.586 1 96.75 193 VAL A CA 1
ATOM 1443 C C . VAL A 1 193 ? -9.531 -35.469 -14.68 1 96.75 193 VAL A C 1
ATOM 1445 O O . VAL A 1 193 ? -10.727 -35.531 -14.953 1 96.75 193 VAL A O 1
ATOM 1448 N N . ALA A 1 194 ? -8.68 -34.656 -15.336 1 97.12 194 ALA A N 1
ATOM 1449 C CA . ALA A 1 194 ? -9.156 -33.719 -16.328 1 97.12 194 ALA A CA 1
ATOM 1450 C C . ALA A 1 194 ? -8.664 -34.062 -17.719 1 97.12 194 ALA A C 1
ATOM 1452 O O . ALA A 1 194 ? -9.18 -33.562 -18.719 1 97.12 194 ALA A O 1
ATOM 1453 N N . ASN A 1 195 ? -7.664 -34.875 -17.812 1 98.31 195 ASN A N 1
ATOM 1454 C CA . ASN A 1 195 ? -7.012 -35.219 -19.062 1 98.31 195 ASN A CA 1
ATOM 1455 C C . ASN A 1 195 ? -7.25 -36.688 -19.438 1 98.31 195 ASN A C 1
ATOM 1457 O O . ASN A 1 195 ? -6.566 -37.594 -18.938 1 98.31 195 ASN A O 1
ATOM 1461 N N . ASP A 1 196 ? -8.102 -36.906 -20.359 1 96.75 196 ASP A N 1
ATOM 1462 C CA . ASP A 1 196 ? -8.391 -38.281 -20.797 1 96.75 196 ASP A CA 1
ATOM 1463 C C . ASP A 1 196 ? -7.867 -38.531 -22.219 1 96.75 196 ASP A C 1
ATOM 1465 O O . ASP A 1 196 ? -8.352 -39.406 -22.922 1 96.75 196 ASP A O 1
ATOM 1469 N N . ARG A 1 197 ? -6.984 -37.688 -22.641 1 97.75 197 ARG A N 1
ATOM 1470 C CA . ARG A 1 197 ? -6.402 -37.812 -23.969 1 97.75 197 ARG A CA 1
ATOM 1471 C C . ARG A 1 197 ? -5.684 -39.125 -24.141 1 97.75 197 ARG A C 1
ATOM 1473 O O . ARG A 1 197 ? -5.227 -39.719 -23.156 1 97.75 197 ARG A O 1
ATOM 1480 N N . THR A 1 198 ? -5.57 -39.531 -25.406 1 96.81 198 THR A N 1
ATOM 1481 C CA . THR A 1 198 ? -4.859 -40.75 -25.719 1 96.81 198 THR A CA 1
ATOM 1482 C C . THR A 1 198 ? -3.691 -40.5 -26.656 1 96.81 198 THR A C 1
ATOM 1484 O O . THR A 1 198 ? -3.008 -41.406 -27.094 1 96.81 198 THR A O 1
ATOM 1487 N N . ASP A 1 199 ? -3.492 -39.312 -26.953 1 97.62 199 ASP A N 1
ATOM 1488 C CA . ASP A 1 199 ? -2.389 -38.906 -27.828 1 97.62 199 ASP A CA 1
ATOM 1489 C C . ASP A 1 199 ? -1.137 -38.562 -27.016 1 97.62 199 ASP A C 1
ATOM 1491 O O . ASP A 1 199 ? -0.983 -39.031 -25.891 1 97.62 199 ASP A O 1
ATOM 1495 N N . GLU A 1 200 ? -0.23 -37.781 -27.578 1 98.19 200 GLU A N 1
ATOM 1496 C CA . GLU A 1 200 ? 1.081 -37.531 -26.984 1 98.19 200 GLU A CA 1
ATOM 1497 C C . GLU A 1 200 ? 0.983 -36.562 -25.828 1 98.19 200 GLU A C 1
ATOM 1499 O O . GLU A 1 200 ? 1.984 -36.25 -25.172 1 98.19 200 GLU A O 1
ATOM 1504 N N . TYR A 1 201 ? -0.226 -36.125 -25.5 1 98.56 201 TYR A N 1
ATOM 1505 C CA . TYR A 1 201 ? -0.398 -35.188 -24.406 1 98.56 201 TYR A CA 1
ATOM 1506 C C . TYR A 1 201 ? -1.287 -35.75 -23.312 1 98.56 201 TYR A C 1
ATOM 1508 O O . TYR A 1 201 ? -1.738 -35.031 -22.422 1 98.56 201 TYR A O 1
ATOM 1516 N N . GLY A 1 202 ? -1.587 -37.094 -23.312 1 97.62 202 GLY A N 1
ATOM 1517 C CA . GLY A 1 202 ? -2.375 -37.75 -22.297 1 97.62 202 GLY A CA 1
ATOM 1518 C C . GLY A 1 202 ? -1.961 -39.188 -22.062 1 97.62 202 GLY A C 1
ATOM 1519 O O . GLY A 1 202 ? -1.098 -39.719 -22.766 1 97.62 202 GLY A O 1
ATOM 1520 N N . GLY A 1 203 ? -2.527 -39.781 -21 1 97.25 203 GLY A N 1
ATOM 1521 C CA . GLY A 1 203 ? -2.242 -41.188 -20.688 1 97.25 203 GLY A CA 1
ATOM 1522 C C . GLY A 1 203 ? -1.051 -41.344 -19.766 1 97.25 203 GLY A C 1
ATOM 1523 O O . GLY A 1 203 ? -1.188 -41.25 -18.547 1 97.25 203 GLY A O 1
ATOM 1524 N N . SER A 1 204 ? 0.199 -41.469 -20.344 1 98.19 204 SER A N 1
ATOM 1525 C CA . SER A 1 204 ? 1.407 -41.688 -19.562 1 98.19 204 SER A CA 1
ATOM 1526 C C . SER A 1 204 ? 1.881 -40.438 -18.859 1 98.19 204 SER A C 1
ATOM 1528 O O . SER A 1 204 ? 1.523 -39.312 -19.266 1 98.19 204 SER A O 1
ATOM 1530 N N . PHE A 1 205 ? 2.656 -40.656 -17.797 1 98.5 205 PHE A N 1
ATOM 1531 C CA . PHE A 1 205 ? 3.283 -39.562 -17.094 1 98.5 205 PHE A CA 1
ATOM 1532 C C . PHE A 1 205 ? 4.02 -38.625 -18.078 1 98.5 205 PHE A C 1
ATOM 1534 O O . PHE A 1 205 ? 3.861 -37.406 -18.031 1 98.5 205 PHE A O 1
ATOM 1541 N N . GLY A 1 206 ? 4.777 -39.25 -18.953 1 98.62 206 GLY A N 1
ATOM 1542 C CA . GLY A 1 206 ? 5.535 -38.469 -19.922 1 98.62 206 GLY A CA 1
ATOM 1543 C C . GLY A 1 206 ? 4.66 -37.656 -20.844 1 98.62 206 GLY A C 1
ATOM 1544 O O . GLY A 1 206 ? 4.98 -36.5 -21.141 1 98.62 206 GLY A O 1
ATOM 1545 N N . ASN A 1 207 ? 3.545 -38.25 -21.297 1 98.69 207 ASN A N 1
ATOM 1546 C CA . ASN A 1 207 ? 2.633 -37.531 -22.188 1 98.69 207 ASN A CA 1
ATOM 1547 C C . ASN A 1 207 ? 1.875 -36.438 -21.453 1 98.69 207 ASN A C 1
ATOM 1549 O O . ASN A 1 207 ? 1.742 -35.312 -21.984 1 98.69 207 ASN A O 1
ATOM 1553 N N . ARG A 1 208 ? 1.45 -36.688 -20.219 1 98.81 208 ARG A N 1
ATOM 1554 C CA . ARG A 1 208 ? 0.665 -35.719 -19.453 1 98.81 208 ARG A CA 1
ATOM 1555 C C . ARG A 1 208 ? 1.52 -34.531 -19.047 1 98.81 208 ARG A C 1
ATOM 1557 O O . ARG A 1 208 ? 1.013 -33.406 -18.891 1 98.81 208 ARG A O 1
ATOM 1564 N N . THR A 1 209 ? 2.816 -34.719 -18.906 1 98.88 209 THR A N 1
ATOM 1565 C CA . THR A 1 209 ? 3.68 -33.656 -18.438 1 98.88 209 THR A CA 1
ATOM 1566 C C . THR A 1 209 ? 4.324 -32.906 -19.609 1 98.88 209 THR A C 1
ATOM 1568 O O . THR A 1 209 ? 4.992 -31.906 -19.406 1 98.88 209 THR A O 1
ATOM 1571 N N . ARG A 1 210 ? 4.133 -33.406 -20.828 1 98.88 210 ARG A N 1
ATOM 1572 C CA . ARG A 1 210 ? 4.82 -32.875 -22.016 1 98.88 210 ARG A CA 1
ATOM 1573 C C . ARG A 1 210 ? 4.535 -31.406 -22.219 1 98.88 210 ARG A C 1
ATOM 1575 O O . ARG A 1 210 ? 5.457 -30.609 -22.391 1 98.88 210 ARG A O 1
ATOM 1582 N N . LEU A 1 211 ? 3.262 -31 -22.156 1 98.94 211 LEU A N 1
ATOM 1583 C CA . LEU A 1 211 ? 2.904 -29.609 -22.438 1 98.94 211 LEU A CA 1
ATOM 1584 C C . LEU A 1 211 ? 3.57 -28.672 -21.438 1 98.94 211 LEU A C 1
ATOM 1586 O O . LEU A 1 211 ? 4.098 -27.625 -21.812 1 98.94 211 LEU A O 1
ATOM 1590 N N . LEU A 1 212 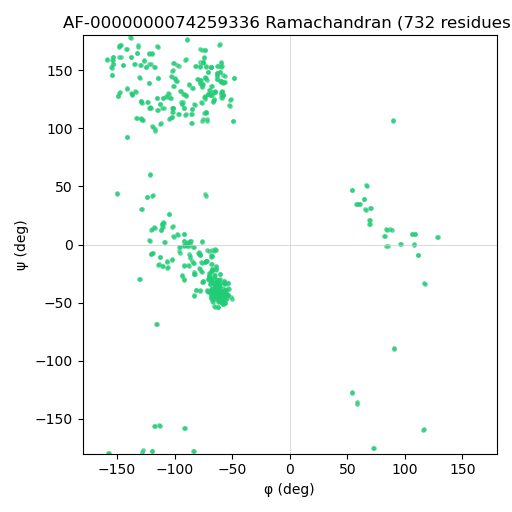? 3.523 -29.031 -20.141 1 98.94 212 LEU A N 1
ATOM 1591 C CA . LEU A 1 212 ? 4.137 -28.172 -19.125 1 98.94 212 LEU A CA 1
ATOM 1592 C C . LEU A 1 212 ? 5.637 -28.031 -19.375 1 98.94 212 LEU A C 1
ATOM 1594 O O . LEU A 1 212 ? 6.191 -26.938 -19.25 1 98.94 212 LEU A O 1
ATOM 1598 N N . ARG A 1 213 ? 6.281 -29.109 -19.719 1 98.94 213 ARG A N 1
ATOM 1599 C CA . ARG A 1 213 ? 7.707 -29.047 -20.031 1 98.94 213 ARG A CA 1
ATOM 1600 C C . ARG A 1 213 ? 7.961 -28.172 -21.25 1 98.94 213 ARG A C 1
ATOM 1602 O O . ARG A 1 213 ? 8.906 -27.391 -21.281 1 98.94 213 ARG A O 1
ATOM 1609 N N . GLU A 1 214 ? 7.105 -28.312 -22.281 1 98.94 214 GLU A N 1
ATOM 1610 C CA . GLU A 1 214 ? 7.227 -27.5 -23.484 1 98.94 214 GLU A CA 1
ATOM 1611 C C . GLU A 1 214 ? 7.035 -26.016 -23.188 1 98.94 214 GLU A C 1
ATOM 1613 O O . GLU A 1 214 ? 7.801 -25.188 -23.656 1 98.94 214 GLU A O 1
ATOM 1618 N N . VAL A 1 215 ? 6.039 -25.688 -22.391 1 98.94 215 VAL A N 1
ATOM 1619 C CA . VAL A 1 215 ? 5.75 -24.312 -22.031 1 98.94 215 VAL A CA 1
ATOM 1620 C C . VAL A 1 215 ? 6.898 -23.734 -21.203 1 98.94 215 VAL A C 1
ATOM 1622 O O . VAL A 1 215 ? 7.359 -22.625 -21.453 1 98.94 215 VAL A O 1
ATOM 1625 N N . THR A 1 216 ? 7.367 -24.531 -20.234 1 98.94 216 THR A N 1
ATOM 1626 C CA . THR A 1 216 ? 8.484 -24.094 -19.406 1 98.94 216 THR A CA 1
ATOM 1627 C C . THR A 1 216 ? 9.719 -23.812 -20.266 1 98.94 216 THR A C 1
ATOM 1629 O O . THR A 1 216 ? 10.367 -22.781 -20.109 1 98.94 216 THR A O 1
ATOM 1632 N N . GLY A 1 217 ? 9.969 -24.719 -21.156 1 98.94 217 GLY A N 1
ATOM 1633 C CA . GLY A 1 217 ? 11.086 -24.547 -22.078 1 98.94 217 GLY A CA 1
ATOM 1634 C C . GLY A 1 217 ? 10.93 -23.328 -22.969 1 98.94 217 GLY A C 1
ATOM 1635 O O . GLY A 1 217 ? 11.898 -22.609 -23.219 1 98.94 217 GLY A O 1
ATOM 1636 N N . ALA A 1 218 ? 9.734 -23.109 -23.469 1 98.94 218 ALA A N 1
ATOM 1637 C CA . ALA A 1 218 ? 9.461 -21.969 -24.344 1 98.94 218 ALA A CA 1
ATOM 1638 C C . ALA A 1 218 ? 9.648 -20.656 -23.594 1 98.94 218 ALA A C 1
ATOM 1640 O O . ALA A 1 218 ? 10.234 -19.703 -24.125 1 98.94 218 ALA A O 1
ATOM 1641 N N . VAL A 1 219 ? 9.141 -20.594 -22.375 1 98.94 219 VAL A N 1
ATOM 1642 C CA . VAL A 1 219 ? 9.32 -19.406 -21.547 1 98.94 219 VAL A CA 1
ATOM 1643 C C . VAL A 1 219 ? 10.805 -19.203 -21.266 1 98.94 219 VAL A C 1
ATOM 1645 O O . VAL A 1 219 ? 11.312 -18.078 -21.406 1 98.94 219 VAL A O 1
ATOM 1648 N N . ARG A 1 220 ? 11.492 -20.234 -20.906 1 98.88 220 ARG A N 1
ATOM 1649 C CA . ARG A 1 220 ? 12.922 -20.156 -20.641 1 98.88 220 ARG A CA 1
ATOM 1650 C C . ARG A 1 220 ? 13.68 -19.625 -21.859 1 98.88 220 ARG A C 1
ATOM 1652 O O . ARG A 1 220 ? 14.586 -18.812 -21.719 1 98.88 220 ARG A O 1
ATOM 1659 N N . SER A 1 221 ? 13.328 -20.031 -23 1 98.81 221 SER A N 1
ATOM 1660 C CA . SER A 1 221 ? 14.062 -19.719 -24.219 1 98.81 221 SER A CA 1
ATOM 1661 C C . SER A 1 221 ? 14 -18.234 -24.531 1 98.81 221 SER A C 1
ATOM 1663 O O . SER A 1 221 ? 14.914 -17.688 -25.156 1 98.81 221 SER A O 1
ATOM 1665 N N . VAL A 1 222 ? 12.977 -17.547 -24.078 1 98.88 222 VAL A N 1
ATOM 1666 C CA . VAL A 1 222 ? 12.836 -16.141 -24.422 1 98.88 222 VAL A CA 1
ATOM 1667 C C . VAL A 1 222 ? 13.164 -15.281 -23.203 1 98.88 222 VAL A C 1
ATOM 1669 O O . VAL A 1 222 ? 13.289 -14.055 -23.312 1 98.88 222 VAL A O 1
ATOM 1672 N N . TRP A 1 223 ? 13.203 -15.914 -22.062 1 98.88 223 TRP A N 1
ATOM 1673 C CA . TRP A 1 223 ? 13.531 -15.219 -20.828 1 98.88 223 TRP A CA 1
ATOM 1674 C C . TRP A 1 223 ? 15.039 -15.016 -20.703 1 98.88 223 TRP A C 1
ATOM 1676 O O . TRP A 1 223 ? 15.82 -15.883 -21.094 1 98.88 223 TRP A O 1
ATOM 1686 N N . PRO A 1 224 ? 15.531 -13.852 -20.156 1 98.56 224 PRO A N 1
ATOM 1687 C CA . PRO A 1 224 ? 16.984 -13.656 -20.031 1 98.56 224 PRO A CA 1
ATOM 1688 C C . PRO A 1 224 ? 17.656 -14.766 -19.219 1 98.56 224 PRO A C 1
ATOM 1690 O O . PRO A 1 224 ? 17.125 -15.203 -18.203 1 98.56 224 PRO A O 1
ATOM 1693 N N . ASP A 1 225 ? 18.812 -15.219 -19.625 1 98.06 225 ASP A N 1
ATOM 1694 C CA . ASP A 1 225 ? 19.5 -16.359 -19.047 1 98.06 225 ASP A CA 1
ATOM 1695 C C . ASP A 1 225 ? 19.828 -16.125 -17.562 1 98.06 225 ASP A C 1
ATOM 1697 O O . ASP A 1 225 ? 19.875 -17.062 -16.781 1 98.06 225 ASP A O 1
ATOM 1701 N N . ASP A 1 226 ? 20.016 -14.906 -17.25 1 98.38 226 ASP A N 1
ATOM 1702 C CA . ASP A 1 226 ? 20.453 -14.594 -15.898 1 98.38 226 ASP A CA 1
ATOM 1703 C C . ASP A 1 226 ? 19.25 -14.328 -14.984 1 98.38 226 ASP A C 1
ATOM 1705 O O . ASP A 1 226 ? 19.422 -13.961 -13.82 1 98.38 226 ASP A O 1
ATOM 1709 N N . LYS A 1 227 ? 18.031 -14.477 -15.492 1 98.81 227 LYS A N 1
ATOM 1710 C CA . LYS A 1 227 ? 16.828 -14.289 -14.688 1 98.81 227 LYS A CA 1
ATOM 1711 C C . LYS A 1 227 ? 16.062 -15.602 -14.523 1 98.81 227 LYS A C 1
ATOM 1713 O O . LYS A 1 227 ? 15.977 -16.391 -15.461 1 98.81 227 LYS A O 1
ATOM 1718 N N . PRO A 1 228 ? 15.5 -15.805 -13.391 1 98.88 228 PRO A N 1
ATOM 1719 C CA . PRO A 1 228 ? 14.922 -17.109 -13.078 1 98.88 228 PRO A CA 1
ATOM 1720 C C . PRO A 1 228 ? 13.523 -17.297 -13.664 1 98.88 228 PRO A C 1
ATOM 1722 O O . PRO A 1 228 ? 12.805 -16.312 -13.859 1 98.88 228 PRO A O 1
ATOM 1725 N N . VAL A 1 229 ? 13.18 -18.531 -13.906 1 98.94 229 VAL A N 1
ATOM 1726 C CA . VAL A 1 229 ? 11.836 -19 -14.227 1 98.94 229 VAL A CA 1
ATOM 1727 C C . VAL A 1 229 ? 11.328 -19.922 -13.117 1 98.94 229 VAL A C 1
ATOM 1729 O O . VAL A 1 229 ? 12.055 -20.797 -12.656 1 98.94 229 VAL A O 1
ATOM 1732 N N . PHE A 1 230 ? 10.148 -19.594 -12.586 1 99 230 PHE A N 1
ATOM 1733 C CA . PHE A 1 230 ? 9.492 -20.438 -11.594 1 99 230 PHE A CA 1
ATOM 1734 C C . PHE A 1 230 ? 8.383 -21.266 -12.227 1 99 230 PHE A C 1
ATOM 1736 O O . PHE A 1 230 ? 7.926 -20.969 -13.336 1 99 230 PHE A O 1
ATOM 1743 N N . VAL A 1 231 ? 8.023 -22.359 -11.664 1 99 231 VAL A N 1
ATOM 1744 C CA . VAL A 1 231 ? 6.82 -23.125 -11.992 1 99 231 VAL A CA 1
ATOM 1745 C C . VAL A 1 231 ? 6.031 -23.422 -10.719 1 99 231 VAL A C 1
ATOM 1747 O O . VAL A 1 231 ? 6.582 -23.938 -9.75 1 99 231 VAL A O 1
ATOM 1750 N N . ARG A 1 232 ? 4.809 -23.016 -10.727 1 98.94 232 ARG A N 1
ATOM 1751 C CA . ARG A 1 232 ? 3.934 -23.375 -9.609 1 98.94 232 ARG A CA 1
ATOM 1752 C C . ARG A 1 232 ? 3.127 -24.625 -9.922 1 98.94 232 ARG A C 1
ATOM 1754 O O . ARG A 1 232 ? 2.525 -24.734 -10.992 1 98.94 232 ARG A O 1
ATOM 1761 N N . ILE A 1 233 ? 3.092 -25.594 -8.992 1 98.88 233 ILE A N 1
ATOM 1762 C CA . ILE A 1 233 ? 2.391 -26.844 -9.25 1 98.88 233 ILE A CA 1
ATOM 1763 C C . ILE A 1 233 ? 1.439 -27.156 -8.102 1 98.88 233 ILE A C 1
ATOM 1765 O O . ILE A 1 233 ? 1.6 -26.625 -6.996 1 98.88 233 ILE A O 1
ATOM 1769 N N . SER A 1 234 ? 0.386 -27.922 -8.367 1 98.81 234 SER A N 1
ATOM 1770 C CA . SER A 1 234 ? -0.32 -28.688 -7.34 1 98.81 234 SER A CA 1
ATOM 1771 C C . SER A 1 234 ? 0.351 -30.031 -7.09 1 98.81 234 SER A C 1
ATOM 1773 O O . SER A 1 234 ? 0.365 -30.891 -7.973 1 98.81 234 SER A O 1
ATOM 1775 N N . ALA A 1 235 ? 0.81 -30.156 -5.93 1 98.69 235 ALA A N 1
ATOM 1776 C CA . ALA A 1 235 ? 1.56 -31.359 -5.598 1 98.69 235 ALA A CA 1
ATOM 1777 C C . ALA A 1 235 ? 0.659 -32.594 -5.637 1 98.69 235 ALA A C 1
ATOM 1779 O O . ALA A 1 235 ? 1.125 -33.688 -5.902 1 98.69 235 ALA A O 1
ATOM 1780 N N . THR A 1 236 ? -0.569 -32.375 -5.387 1 98.44 236 THR A N 1
ATOM 1781 C CA . THR A 1 236 ? -1.554 -33.438 -5.34 1 98.44 236 THR A CA 1
ATOM 1782 C C . THR A 1 236 ? -2.951 -32.906 -5.641 1 98.44 236 THR A C 1
ATOM 1784 O O . THR A 1 236 ? -3.25 -31.75 -5.367 1 98.44 236 THR A O 1
ATOM 1787 N N . ASP A 1 237 ? -3.75 -33.844 -6.184 1 98.19 237 ASP A N 1
ATOM 1788 C CA . ASP A 1 237 ? -5.152 -33.5 -6.434 1 98.19 237 ASP A CA 1
ATOM 1789 C C . ASP A 1 237 ? -5.996 -33.75 -5.184 1 98.19 237 ASP A C 1
ATOM 1791 O O . ASP A 1 237 ? -7.148 -33.312 -5.121 1 98.19 237 ASP A O 1
ATOM 1795 N N . TRP A 1 238 ? -5.477 -34.406 -4.219 1 97.62 238 TRP A N 1
ATOM 1796 C CA . TRP A 1 238 ? -6.191 -34.844 -3.023 1 97.62 238 TRP A CA 1
ATOM 1797 C C . TRP A 1 238 ? -7.371 -35.719 -3.389 1 97.62 238 TRP A C 1
ATOM 1799 O O . TRP A 1 238 ? -8.453 -35.625 -2.803 1 97.62 238 TRP A O 1
ATOM 1809 N N . ILE A 1 239 ? -7.184 -36.469 -4.414 1 96.69 239 ILE A N 1
ATOM 1810 C CA . ILE A 1 239 ? -8.18 -37.438 -4.867 1 96.69 239 ILE A CA 1
ATOM 1811 C C . ILE A 1 239 ? -7.57 -38.844 -4.863 1 96.69 239 ILE A C 1
ATOM 1813 O O . ILE A 1 239 ? -6.621 -39.125 -5.602 1 96.69 239 ILE A O 1
ATOM 1817 N N . ASP A 1 240 ? -8.109 -39.75 -4.078 1 92.69 240 ASP A N 1
ATOM 1818 C CA . ASP A 1 240 ? -7.504 -41.062 -3.912 1 92.69 240 ASP A CA 1
ATOM 1819 C C . ASP A 1 240 ? -8.391 -42.156 -4.508 1 92.69 240 ASP A C 1
ATOM 1821 O O . ASP A 1 240 ? -7.945 -43.281 -4.711 1 92.69 240 ASP A O 1
ATOM 1825 N N . GLU A 1 241 ? -9.57 -41.812 -4.848 1 92.81 241 GLU A N 1
ATOM 1826 C CA . GLU A 1 241 ? -10.547 -42.844 -5.242 1 92.81 241 GLU A CA 1
ATOM 1827 C C . GLU A 1 241 ? -10.445 -43.156 -6.727 1 92.81 241 GLU A C 1
ATOM 1829 O O . GLU A 1 241 ? -11.086 -44.094 -7.211 1 92.81 241 GLU A O 1
ATOM 1834 N N . GLU A 1 242 ? -9.711 -42.438 -7.449 1 94.31 242 GLU A N 1
ATOM 1835 C CA . GLU A 1 242 ? -9.484 -42.625 -8.883 1 94.31 242 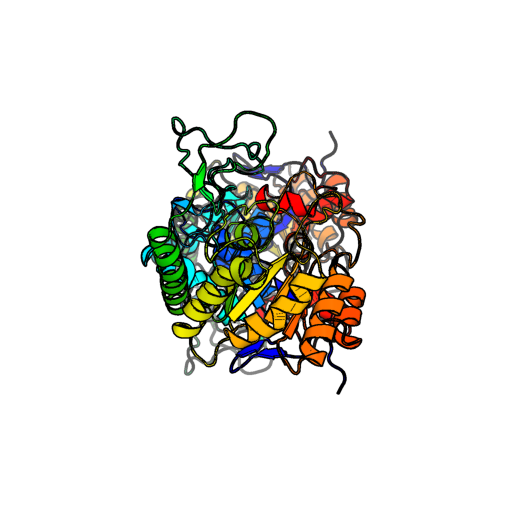GLU A CA 1
ATOM 1836 C C . GLU A 1 242 ? -8.078 -42.188 -9.281 1 94.31 242 GLU A C 1
ATOM 1838 O O . GLU A 1 242 ? -7.379 -41.531 -8.5 1 94.31 242 GLU A O 1
ATOM 1843 N N . PRO A 1 243 ? -7.672 -42.688 -10.461 1 96.19 243 PRO A N 1
ATOM 1844 C CA . PRO A 1 243 ? -6.367 -42.156 -10.891 1 96.19 243 PRO A CA 1
ATOM 1845 C C . PRO A 1 243 ? -6.293 -40.656 -10.883 1 96.19 243 PRO A C 1
ATOM 1847 O O . PRO A 1 243 ? -7.18 -39.969 -11.414 1 96.19 243 PRO A O 1
ATOM 1850 N N . SER A 1 244 ? -5.363 -40.094 -10.211 1 98.12 244 SER A N 1
ATOM 1851 C CA . SER A 1 244 ? -5.195 -38.656 -10.039 1 98.12 244 SER A CA 1
ATOM 1852 C C . SER A 1 244 ? -3.721 -38.281 -9.938 1 98.12 244 SER A C 1
ATOM 1854 O O . SER A 1 244 ? -2.848 -39.156 -10.023 1 98.12 244 SER A O 1
ATOM 1856 N N . TRP A 1 245 ? -3.477 -37.031 -9.945 1 98.56 245 TRP A N 1
ATOM 1857 C CA . TRP A 1 245 ? -2.135 -36.5 -9.719 1 98.56 245 TRP A CA 1
ATOM 1858 C C . TRP A 1 245 ? -1.771 -36.562 -8.242 1 98.56 245 TRP A C 1
ATOM 1860 O O . TRP A 1 245 ? -2.604 -36.281 -7.379 1 98.56 245 TRP A O 1
ATOM 1870 N N . ASP A 1 246 ? -0.542 -37 -7.926 1 98.19 246 ASP A N 1
ATOM 1871 C CA . ASP A 1 246 ? -0.135 -37.156 -6.531 1 98.19 246 ASP A CA 1
ATOM 1872 C C . ASP A 1 246 ? 1.294 -36.656 -6.32 1 98.19 246 ASP A C 1
ATOM 1874 O O . ASP A 1 246 ? 1.935 -36.156 -7.262 1 98.19 246 ASP A O 1
ATOM 1878 N N . VAL A 1 247 ? 1.743 -36.719 -5.074 1 98.38 247 VAL A N 1
ATOM 1879 C CA . VAL A 1 247 ? 3.004 -36.062 -4.699 1 98.38 247 VAL A CA 1
ATOM 1880 C C . VAL A 1 247 ? 4.168 -36.844 -5.34 1 98.38 247 VAL A C 1
ATOM 1882 O O . VAL A 1 247 ? 5.18 -36.219 -5.707 1 98.38 247 VAL A O 1
ATOM 1885 N N . GLU A 1 248 ? 4.043 -38.125 -5.559 1 98.19 248 GLU A N 1
ATOM 1886 C CA . GLU A 1 248 ? 5.105 -38.906 -6.195 1 98.19 248 GLU A CA 1
ATOM 1887 C C . GLU A 1 248 ? 5.332 -38.438 -7.637 1 98.19 248 GLU A C 1
ATOM 1889 O O . GLU A 1 248 ? 6.473 -38.344 -8.086 1 98.19 248 GLU A O 1
ATOM 1894 N N . GLN A 1 249 ? 4.246 -38.219 -8.328 1 98.81 249 GLN A N 1
ATOM 1895 C CA . GLN A 1 249 ? 4.352 -37.719 -9.695 1 98.81 249 GLN A CA 1
ATOM 1896 C C . GLN A 1 249 ? 4.969 -36.312 -9.727 1 98.81 249 GLN A C 1
ATOM 1898 O O . GLN A 1 249 ? 5.781 -36.031 -10.594 1 98.81 249 GLN A O 1
ATOM 1903 N N . SER A 1 250 ? 4.562 -35.5 -8.781 1 98.88 250 SER A N 1
ATOM 1904 C CA . SER A 1 250 ? 5.148 -34.156 -8.68 1 98.88 250 SER A CA 1
ATOM 1905 C C . SER A 1 250 ? 6.648 -34.219 -8.406 1 98.88 250 SER A C 1
ATOM 1907 O O . SER A 1 250 ? 7.422 -33.469 -8.977 1 98.88 250 SER A O 1
ATOM 1909 N N . ALA A 1 251 ? 7.008 -35.094 -7.492 1 98.88 251 ALA A N 1
ATOM 1910 C CA . ALA A 1 251 ? 8.422 -35.281 -7.188 1 98.88 251 ALA A CA 1
ATOM 1911 C C . ALA A 1 251 ? 9.195 -35.719 -8.43 1 98.88 251 ALA A C 1
ATOM 1913 O O . ALA A 1 251 ? 10.305 -35.25 -8.68 1 98.88 251 ALA A O 1
ATOM 1914 N N . ARG A 1 252 ? 8.617 -36.625 -9.195 1 98.75 252 ARG A N 1
ATOM 1915 C CA . ARG A 1 252 ? 9.227 -37.062 -10.438 1 98.75 252 ARG A CA 1
ATOM 1916 C C . ARG A 1 252 ? 9.32 -35.938 -11.453 1 98.75 252 ARG A C 1
ATOM 1918 O O . ARG A 1 252 ? 10.273 -35.875 -12.234 1 98.75 252 ARG A O 1
ATOM 1925 N N . LEU A 1 253 ? 8.406 -35.031 -11.484 1 98.88 253 LEU A N 1
ATOM 1926 C CA . LEU A 1 253 ? 8.297 -33.969 -12.461 1 98.88 253 LEU A CA 1
ATOM 1927 C C . LEU A 1 253 ? 9.32 -32.875 -12.172 1 98.88 253 LEU A C 1
ATOM 1929 O O . LEU A 1 253 ? 9.828 -32.219 -13.102 1 98.88 253 LEU A O 1
ATOM 1933 N N . ALA A 1 254 ? 9.656 -32.625 -10.953 1 98.81 254 ALA A N 1
ATOM 1934 C CA . ALA A 1 254 ? 10.438 -31.469 -10.523 1 98.81 254 ALA A CA 1
ATOM 1935 C C . ALA A 1 254 ? 11.789 -31.438 -11.227 1 98.81 254 ALA A C 1
ATOM 1937 O O . ALA A 1 254 ? 12.156 -30.422 -11.828 1 98.81 254 ALA A O 1
ATOM 1938 N N . PRO A 1 255 ? 12.578 -32.562 -11.211 1 98.62 255 PRO A N 1
ATOM 1939 C CA . PRO A 1 255 ? 13.859 -32.5 -11.922 1 98.62 255 PRO A CA 1
ATOM 1940 C C . PRO A 1 255 ? 13.695 -32.312 -13.43 1 98.62 255 PRO A C 1
ATOM 1942 O O . PRO A 1 255 ? 14.547 -31.688 -14.07 1 98.62 255 PRO A O 1
ATOM 1945 N N . LEU A 1 256 ? 12.586 -32.812 -14.008 1 98.81 256 LEU A N 1
ATOM 1946 C CA . LEU A 1 256 ? 12.32 -32.625 -15.43 1 98.81 256 LEU A CA 1
ATOM 1947 C C . LEU A 1 256 ? 12.047 -31.156 -15.75 1 98.81 256 LEU A C 1
ATOM 1949 O O . LEU A 1 256 ? 12.445 -30.672 -16.797 1 98.81 256 LEU A O 1
ATOM 1953 N N . LEU A 1 257 ? 11.352 -30.469 -14.867 1 98.94 257 LEU A N 1
ATOM 1954 C CA . LEU A 1 257 ? 11.102 -29.047 -15.055 1 98.94 257 LEU A CA 1
ATOM 1955 C C . LEU A 1 257 ? 12.398 -28.25 -14.922 1 98.94 257 LEU A C 1
ATOM 1957 O O . LEU A 1 257 ? 12.594 -27.25 -15.625 1 98.94 257 LEU A O 1
ATOM 1961 N N . ALA A 1 258 ? 13.227 -28.656 -13.977 1 98.81 258 ALA A N 1
ATOM 1962 C CA . ALA A 1 258 ? 14.539 -28.031 -13.867 1 98.81 258 ALA A CA 1
ATOM 1963 C C . ALA A 1 258 ? 15.32 -28.141 -15.172 1 98.81 258 ALA A C 1
ATOM 1965 O O . ALA A 1 258 ? 15.938 -27.172 -15.625 1 98.81 258 ALA A O 1
ATOM 1966 N N . GLU A 1 259 ? 15.266 -29.312 -15.758 1 98.56 259 GLU A N 1
ATOM 1967 C CA . GLU A 1 259 ? 15.93 -29.547 -17.047 1 98.56 259 GLU A CA 1
ATOM 1968 C C . GLU A 1 259 ? 15.336 -28.656 -18.141 1 98.56 259 GLU A C 1
ATOM 1970 O O . GLU A 1 259 ? 16.047 -28.203 -19.031 1 98.56 259 GLU A O 1
ATOM 1975 N N . ALA A 1 260 ? 14.039 -28.422 -18.031 1 98.75 260 ALA A N 1
ATOM 1976 C CA . ALA A 1 260 ? 13.352 -27.594 -19 1 98.75 260 ALA A CA 1
ATOM 1977 C C . ALA A 1 260 ? 13.641 -26.109 -18.781 1 98.75 260 ALA A C 1
ATOM 1979 O O . ALA A 1 260 ? 13.367 -25.266 -19.641 1 98.75 260 ALA A O 1
ATOM 1980 N N . GLY A 1 261 ? 14.172 -25.75 -17.594 1 98.69 261 GLY A N 1
ATOM 1981 C CA . GLY A 1 261 ? 14.609 -24.375 -17.406 1 98.69 261 GLY A CA 1
ATOM 1982 C C . GLY A 1 261 ? 14.047 -23.734 -16.156 1 98.69 261 GLY A C 1
ATOM 1983 O O . GLY A 1 261 ? 14.273 -22.547 -15.898 1 98.69 261 GLY A O 1
ATOM 1984 N N . ALA A 1 262 ? 13.352 -24.5 -15.312 1 98.88 262 ALA A N 1
ATOM 1985 C CA . ALA A 1 262 ? 12.805 -23.953 -14.07 1 98.88 262 ALA A CA 1
ATOM 1986 C C . ALA A 1 262 ? 13.891 -23.828 -13.008 1 98.88 262 ALA A C 1
ATOM 1988 O O . ALA A 1 262 ? 14.75 -24.703 -12.875 1 98.88 262 ALA A O 1
ATOM 1989 N N . ASP A 1 263 ? 13.852 -22.703 -12.273 1 98.94 263 ASP A N 1
ATOM 1990 C CA . ASP A 1 263 ? 14.836 -22.453 -11.234 1 98.94 263 ASP A CA 1
ATOM 1991 C C . ASP A 1 263 ? 14.234 -22.641 -9.844 1 98.94 263 ASP A C 1
ATOM 1993 O O . ASP A 1 263 ? 14.961 -22.828 -8.859 1 98.94 263 ASP A O 1
ATOM 1997 N N . LEU A 1 264 ? 12.945 -22.594 -9.742 1 98.94 264 LEU A N 1
ATOM 1998 C CA . LEU A 1 264 ? 12.234 -22.797 -8.484 1 98.94 264 LEU A CA 1
ATOM 1999 C C . LEU A 1 264 ? 10.875 -23.453 -8.719 1 98.94 264 LEU A C 1
ATOM 2001 O O . LEU A 1 264 ? 10.156 -23.062 -9.648 1 98.94 264 LEU A O 1
ATOM 2005 N N . ILE A 1 265 ? 10.578 -24.5 -7.977 1 98.94 265 ILE A N 1
ATOM 2006 C CA . ILE A 1 265 ? 9.25 -25.109 -7.949 1 98.94 265 ILE A CA 1
ATOM 2007 C C . ILE A 1 265 ? 8.461 -24.562 -6.762 1 98.94 265 ILE A C 1
ATOM 2009 O O . ILE A 1 265 ? 8.844 -24.766 -5.609 1 98.94 265 ILE A O 1
ATOM 2013 N N . ASP A 1 266 ? 7.426 -23.797 -7.008 1 98.94 266 ASP A N 1
ATOM 2014 C CA . ASP A 1 266 ? 6.48 -23.281 -6.023 1 98.94 266 ASP A CA 1
ATOM 2015 C C . ASP A 1 266 ? 5.371 -24.297 -5.742 1 98.94 266 ASP A C 1
ATOM 2017 O O . ASP A 1 266 ? 4.48 -24.5 -6.574 1 98.94 266 ASP A O 1
ATOM 2021 N N . VAL A 1 267 ? 5.305 -24.875 -4.539 1 98.88 267 VAL A N 1
ATOM 2022 C CA . VAL A 1 267 ? 4.543 -26.094 -4.316 1 98.88 267 VAL A CA 1
ATOM 2023 C C . VAL A 1 267 ? 3.248 -25.781 -3.576 1 98.88 267 VAL A C 1
ATOM 2025 O O . VAL A 1 267 ? 3.271 -25.422 -2.395 1 98.88 267 VAL A O 1
ATOM 2028 N N . SER A 1 268 ? 2.176 -25.875 -4.273 1 98.25 268 SER A N 1
ATOM 2029 C CA . SER A 1 268 ? 0.822 -25.812 -3.73 1 98.25 268 SER A CA 1
ATOM 2030 C C . SER A 1 268 ? 0.109 -27.156 -3.863 1 98.25 268 SER A C 1
ATOM 2032 O O . SER A 1 268 ? 0.729 -28.203 -3.723 1 98.25 268 SER A O 1
ATOM 2034 N N . SER A 1 269 ? -1.288 -27.125 -3.877 1 97.62 269 SER A N 1
ATOM 2035 C CA . SER A 1 269 ? -2.039 -28.375 -4.039 1 97.62 269 SER A CA 1
ATOM 2036 C C . SER A 1 269 ? -3.453 -28.094 -4.547 1 97.62 269 SER A C 1
ATOM 2038 O O . SER A 1 269 ? -3.934 -26.969 -4.477 1 97.62 269 SER A O 1
ATOM 2040 N N . GLY A 1 270 ? -4.004 -29.109 -5.102 1 97.19 270 GLY A N 1
ATOM 2041 C CA . GLY A 1 270 ? -5.434 -29.203 -5.332 1 97.19 270 GLY A CA 1
ATOM 2042 C C . GLY A 1 270 ? -5.926 -28.297 -6.445 1 97.19 270 GLY A C 1
ATOM 2043 O O . GLY A 1 270 ? -5.137 -27.828 -7.262 1 97.19 270 GLY A O 1
ATOM 2044 N N . GLY A 1 271 ? -7.281 -28.281 -6.621 1 96.5 271 GLY A N 1
ATOM 2045 C CA . GLY A 1 271 ? -7.98 -27.312 -7.453 1 96.5 271 GLY A CA 1
ATOM 2046 C C . GLY A 1 271 ? -8.578 -27.922 -8.703 1 96.5 271 GLY A C 1
ATOM 2047 O O . GLY A 1 271 ? -9.422 -27.297 -9.359 1 96.5 271 GLY A O 1
ATOM 2048 N N . VAL A 1 272 ? -8.273 -29.219 -9.031 1 97.25 272 VAL A N 1
ATOM 2049 C CA . VAL A 1 272 ? -8.602 -29.766 -10.344 1 97.25 272 VAL A CA 1
ATOM 2050 C C . VAL A 1 272 ? -10.055 -30.234 -10.352 1 97.25 272 VAL A C 1
ATOM 2052 O O . VAL A 1 272 ? -10.672 -30.344 -11.414 1 97.25 272 VAL A O 1
ATOM 2055 N N . SER A 1 273 ? -10.602 -30.547 -9.172 1 95.56 273 SER A N 1
ATOM 2056 C CA . SER A 1 273 ? -11.953 -31.062 -9.047 1 95.56 273 SER A CA 1
ATOM 2057 C C . SER A 1 273 ? -12.539 -30.75 -7.672 1 95.56 273 SER A C 1
ATOM 2059 O O . SER A 1 273 ? -11.82 -30.75 -6.672 1 95.56 273 SER A O 1
ATOM 2061 N N . PRO A 1 274 ? -13.859 -30.516 -7.672 1 93.38 274 PRO A N 1
ATOM 2062 C CA . PRO A 1 274 ? -14.5 -30.344 -6.363 1 93.38 274 PRO A CA 1
ATOM 2063 C C . PRO A 1 274 ? -14.5 -31.625 -5.539 1 93.38 274 PRO A C 1
ATOM 2065 O O . PRO A 1 274 ? -14.836 -31.609 -4.352 1 93.38 274 PRO A O 1
ATOM 2068 N N . ALA A 1 275 ? -14.039 -32.719 -6.102 1 93.25 275 ALA A N 1
ATOM 2069 C CA . ALA A 1 275 ? -14.008 -34.031 -5.41 1 93.25 275 ALA A CA 1
ATOM 2070 C C . ALA A 1 275 ? -12.805 -34.094 -4.473 1 93.25 275 ALA A C 1
ATOM 2072 O O . ALA A 1 275 ? -12.68 -35.062 -3.695 1 93.25 275 ALA A O 1
ATOM 2073 N N . GLN A 1 276 ? -11.961 -33.094 -4.547 1 95.75 276 GLN A N 1
ATOM 2074 C CA . GLN A 1 276 ? -10.789 -33.094 -3.684 1 95.75 276 GLN A CA 1
ATOM 2075 C C . GLN A 1 276 ? -11.188 -33.156 -2.211 1 95.75 276 GLN A C 1
ATOM 2077 O O . GLN A 1 276 ? -12.195 -32.562 -1.813 1 95.75 276 GLN A O 1
ATOM 2082 N N . ARG A 1 277 ? -10.422 -33.969 -1.436 1 92.56 277 ARG A N 1
ATOM 2083 C CA . ARG A 1 277 ? -10.578 -34.031 0.014 1 92.56 277 ARG A CA 1
ATOM 2084 C C . ARG A 1 277 ? -9.312 -33.562 0.724 1 92.56 277 ARG A C 1
ATOM 2086 O O . ARG A 1 277 ? -8.383 -34.344 0.93 1 92.56 277 ARG A O 1
ATOM 2093 N N . VAL A 1 278 ? -9.312 -32.344 1.162 1 90.81 278 VAL A N 1
ATOM 2094 C CA . VAL A 1 278 ? -8.164 -31.766 1.858 1 90.81 278 VAL A CA 1
ATOM 2095 C C . VAL A 1 278 ? -8.086 -32.344 3.273 1 90.81 278 VAL A C 1
ATOM 2097 O O . VAL A 1 278 ? -8.945 -32.062 4.109 1 90.81 278 VAL A O 1
ATOM 2100 N N . PRO A 1 279 ? -7.184 -33.031 3.525 1 85.81 279 PRO A N 1
ATOM 2101 C CA . PRO A 1 279 ? -7.125 -33.656 4.836 1 85.81 279 PRO A CA 1
ATOM 2102 C C . PRO A 1 279 ? -6.941 -32.688 5.98 1 85.81 279 PRO A C 1
ATOM 2104 O O . PRO A 1 279 ? -7.496 -32.875 7.066 1 85.81 279 PRO A O 1
ATOM 2107 N N . TYR A 1 280 ? -6.105 -31.703 5.797 1 84.19 280 TYR A N 1
ATOM 2108 C CA . TYR A 1 280 ? -5.762 -30.688 6.785 1 84.19 280 TYR A CA 1
ATOM 2109 C C . TYR A 1 280 ? -5.41 -29.359 6.113 1 84.19 280 TYR A C 1
ATOM 2111 O O . TYR A 1 280 ? -4.699 -29.344 5.105 1 84.19 280 TYR A O 1
ATOM 2119 N N . ALA A 1 281 ? -6.129 -28.359 6.641 1 84.69 281 ALA A N 1
ATOM 2120 C CA . ALA A 1 281 ? -5.801 -27.031 6.117 1 84.69 281 ALA A CA 1
ATOM 2121 C C . ALA A 1 281 ? -5.359 -26.094 7.238 1 84.69 281 ALA A C 1
ATOM 2123 O O . ALA A 1 281 ? -5.996 -25.078 7.488 1 84.69 281 ALA A O 1
ATOM 2124 N N . GLY A 1 282 ? -4.328 -26.469 7.902 1 89.62 282 GLY A N 1
ATOM 2125 C CA . GLY A 1 282 ? -3.777 -25.672 9 1 89.62 282 GLY A CA 1
ATOM 2126 C C . GLY A 1 282 ? -2.369 -25.188 8.727 1 89.62 282 GLY A C 1
ATOM 2127 O O . GLY A 1 282 ? -1.974 -25.016 7.574 1 89.62 282 GLY A O 1
ATOM 2128 N N . PRO A 1 283 ? -1.691 -24.922 9.773 1 93.19 283 PRO A N 1
ATOM 2129 C CA . PRO A 1 283 ? -0.325 -24.422 9.633 1 93.19 283 PRO A CA 1
ATOM 2130 C C . PRO A 1 283 ? 0.588 -25.375 8.867 1 93.19 283 PRO A C 1
ATOM 2132 O O . PRO A 1 283 ? 0.645 -26.562 9.188 1 93.19 283 PRO A O 1
ATOM 2135 N N . ASN A 1 284 ? 1.228 -24.938 7.855 1 94.69 284 ASN A N 1
ATOM 2136 C CA . ASN A 1 284 ? 2.258 -25.656 7.109 1 94.69 284 ASN A CA 1
ATOM 2137 C C . ASN A 1 284 ? 1.685 -26.859 6.383 1 94.69 284 ASN A C 1
ATOM 2139 O O . ASN A 1 284 ? 2.367 -27.875 6.227 1 94.69 284 ASN A O 1
ATOM 2143 N N . TYR A 1 285 ? 0.441 -26.812 5.984 1 93.06 285 TYR A N 1
ATOM 2144 C CA . TYR A 1 285 ? -0.197 -28.047 5.527 1 93.06 285 TYR A CA 1
ATOM 2145 C C . TYR A 1 285 ? 0.341 -28.469 4.164 1 93.06 285 TYR A C 1
ATOM 2147 O O . TYR A 1 285 ? 0.172 -29.625 3.752 1 93.06 285 TYR A O 1
ATOM 2155 N N . GLN A 1 286 ? 1.028 -27.625 3.471 1 96.06 286 GLN A N 1
ATOM 2156 C CA . GLN A 1 286 ? 1.574 -27.984 2.166 1 96.06 286 GLN A CA 1
ATOM 2157 C C . GLN A 1 286 ? 3.068 -28.281 2.258 1 96.06 286 GLN A C 1
ATOM 2159 O O . GLN A 1 286 ? 3.658 -28.828 1.321 1 96.06 286 GLN A O 1
ATOM 2164 N N . LEU A 1 287 ? 3.738 -27.953 3.365 1 97.56 287 LEU A N 1
ATOM 2165 C CA . LEU A 1 287 ? 5.18 -28.062 3.557 1 97.56 287 LEU A CA 1
ATOM 2166 C C . LEU A 1 287 ? 5.645 -29.5 3.338 1 97.56 287 LEU A C 1
ATOM 2168 O O . LEU A 1 287 ? 6.672 -29.734 2.697 1 97.56 287 LEU A O 1
ATOM 2172 N N . PRO A 1 288 ? 4.898 -30.531 3.82 1 97.31 288 PRO A N 1
ATOM 2173 C CA . PRO A 1 288 ? 5.367 -31.891 3.609 1 97.31 288 PRO A CA 1
ATOM 2174 C C . PRO A 1 288 ? 5.5 -32.25 2.131 1 97.31 288 PRO A C 1
ATOM 2176 O O . PRO A 1 288 ? 6.375 -33.031 1.757 1 97.31 288 PRO A O 1
ATOM 2179 N N . TYR A 1 289 ? 4.648 -31.719 1.295 1 98.25 289 TYR A N 1
ATOM 2180 C CA . TYR A 1 289 ? 4.742 -31.969 -0.14 1 98.25 289 TYR A CA 1
ATOM 2181 C C . TYR A 1 289 ? 5.988 -31.312 -0.729 1 98.25 289 TYR A C 1
ATOM 2183 O O . TYR A 1 289 ? 6.688 -31.922 -1.539 1 98.25 289 TYR A O 1
ATOM 2191 N N . ALA A 1 290 ? 6.25 -30.094 -0.329 1 98.69 290 ALA A N 1
ATOM 2192 C CA . ALA A 1 290 ? 7.457 -29.406 -0.765 1 98.69 290 ALA A CA 1
ATOM 2193 C C . ALA A 1 290 ? 8.711 -30.188 -0.362 1 98.69 290 ALA A C 1
ATOM 2195 O O . ALA A 1 290 ? 9.648 -30.312 -1.149 1 98.69 290 ALA A O 1
ATOM 2196 N N . GLU A 1 291 ? 8.695 -30.719 0.848 1 98.56 291 GLU A N 1
ATOM 2197 C CA . GLU A 1 291 ? 9.82 -31.5 1.35 1 98.56 291 GLU A CA 1
ATOM 2198 C C . GLU A 1 291 ? 10.062 -32.719 0.483 1 98.56 291 GLU A C 1
ATOM 2200 O O . GLU A 1 291 ? 11.203 -33.031 0.126 1 98.56 291 GLU A O 1
ATOM 2205 N N . THR A 1 292 ? 8.977 -33.406 0.167 1 98.62 292 THR A N 1
ATOM 2206 C CA . THR A 1 292 ? 9.07 -34.625 -0.651 1 98.62 292 THR A CA 1
ATOM 2207 C C . THR A 1 292 ? 9.656 -34.281 -2.021 1 98.62 292 THR A C 1
ATOM 2209 O O . THR A 1 292 ? 10.547 -35 -2.508 1 98.62 292 THR A O 1
ATOM 2212 N N . ILE A 1 293 ? 9.195 -33.25 -2.594 1 98.81 293 ILE A N 1
ATOM 2213 C CA . ILE A 1 293 ? 9.633 -32.844 -3.92 1 98.81 293 ILE A CA 1
ATOM 2214 C C . ILE A 1 293 ? 11.094 -32.406 -3.865 1 98.81 293 ILE A C 1
ATOM 2216 O O . ILE A 1 293 ? 11.898 -32.781 -4.719 1 98.81 293 ILE A O 1
ATOM 2220 N N . ARG A 1 294 ? 11.43 -31.672 -2.889 1 98.19 294 ARG A N 1
ATOM 2221 C CA . ARG A 1 294 ? 12.789 -31.188 -2.709 1 98.19 294 ARG A CA 1
ATOM 2222 C C . ARG A 1 294 ? 13.766 -32.344 -2.531 1 98.19 294 ARG A C 1
ATOM 2224 O O . ARG A 1 294 ? 14.828 -32.375 -3.162 1 98.19 294 ARG A O 1
ATOM 2231 N N . GLU A 1 295 ? 13.414 -33.25 -1.655 1 97.81 295 GLU A N 1
ATOM 2232 C CA . GLU A 1 295 ? 14.258 -34.406 -1.39 1 97.81 295 GLU A CA 1
ATOM 2233 C C . GLU A 1 295 ? 14.492 -35.219 -2.66 1 97.81 295 GLU A C 1
ATOM 2235 O O . GLU A 1 295 ? 15.625 -35.625 -2.957 1 97.81 295 GLU A O 1
ATOM 2240 N N . HIS A 1 296 ? 13.438 -35.469 -3.357 1 98.31 296 HIS A N 1
ATOM 2241 C CA . HIS A 1 296 ? 13.562 -36.25 -4.59 1 98.31 296 HIS A CA 1
ATOM 2242 C C . HIS A 1 296 ? 14.438 -35.531 -5.602 1 98.31 296 HIS A C 1
ATOM 2244 O O . HIS A 1 296 ? 15.289 -36.156 -6.254 1 98.31 296 HIS A O 1
ATOM 2250 N N . ALA A 1 297 ? 14.188 -34.25 -5.812 1 97.94 297 ALA A N 1
ATOM 2251 C CA . ALA A 1 297 ? 14.992 -33.469 -6.742 1 97.94 297 ALA A CA 1
ATOM 2252 C C . ALA A 1 297 ? 16.469 -33.562 -6.398 1 97.94 297 ALA A C 1
ATOM 2254 O O . ALA A 1 297 ? 17.312 -33.75 -7.281 1 97.94 297 ALA A O 1
ATOM 2255 N N . ARG A 1 298 ? 16.766 -33.469 -5.172 1 96.62 298 ARG A N 1
ATOM 2256 C CA . ARG A 1 298 ? 18.141 -33.562 -4.715 1 96.62 298 ARG A CA 1
ATOM 2257 C C . ARG A 1 298 ? 18.719 -34.938 -4.98 1 96.62 298 ARG A C 1
ATOM 2259 O O . ARG A 1 298 ? 19.875 -35.062 -5.402 1 96.62 298 ARG A O 1
ATOM 2266 N N . GLU A 1 299 ? 17.938 -35.875 -4.656 1 97.62 299 GLU A N 1
ATOM 2267 C CA . GLU A 1 299 ? 18.359 -37.25 -4.906 1 97.62 299 GLU A CA 1
ATOM 2268 C C . GLU A 1 299 ? 18.703 -37.469 -6.379 1 97.62 299 GLU A C 1
ATOM 2270 O O . GLU A 1 299 ? 19.609 -38.25 -6.707 1 97.62 299 GLU A O 1
ATOM 2275 N N . MET A 1 300 ? 18.031 -36.812 -7.211 1 97.75 300 MET A N 1
ATOM 2276 C CA . MET A 1 300 ? 18.219 -36.969 -8.648 1 97.75 300 MET A CA 1
ATOM 2277 C C . MET A 1 300 ? 19.328 -36.031 -9.141 1 97.75 300 MET A C 1
ATOM 2279 O O . MET A 1 300 ? 19.562 -35.906 -10.352 1 97.75 300 MET A O 1
ATOM 2283 N N . GLY A 1 301 ? 19.906 -35.25 -8.305 1 97.31 301 GLY A N 1
ATOM 2284 C CA . GLY A 1 301 ? 21.031 -34.406 -8.641 1 97.31 301 GLY A CA 1
ATOM 2285 C C . GLY A 1 301 ? 20.609 -33.031 -9.156 1 97.31 301 GLY A C 1
ATOM 2286 O O . GLY A 1 301 ? 21.422 -32.312 -9.742 1 97.31 301 GLY A O 1
ATOM 2287 N N . SER A 1 302 ? 19.344 -32.75 -8.961 1 97.25 302 SER A N 1
ATOM 2288 C CA . SER A 1 302 ? 18.812 -31.469 -9.391 1 97.25 302 SER A CA 1
ATOM 2289 C C . SER A 1 302 ? 18.984 -30.422 -8.305 1 97.25 302 SER A C 1
ATOM 2291 O O . SER A 1 302 ? 18.766 -30.688 -7.121 1 97.25 302 SER A O 1
ATOM 2293 N N . ASP A 1 303 ? 19.391 -29.219 -8.695 1 93.31 303 ASP A N 1
ATOM 2294 C CA . ASP A 1 303 ? 19.562 -28.125 -7.75 1 93.31 303 ASP A CA 1
ATOM 2295 C C . ASP A 1 303 ? 18.391 -27.156 -7.793 1 93.31 303 ASP A C 1
ATOM 2297 O O . ASP A 1 303 ? 18.5 -26 -7.375 1 93.31 303 ASP A O 1
ATOM 2301 N N . VAL A 1 304 ? 17.328 -27.609 -8.383 1 98.44 304 VAL A N 1
ATOM 2302 C CA . VAL A 1 304 ? 16.156 -26.75 -8.484 1 98.44 304 VAL A CA 1
ATOM 2303 C C . VAL A 1 304 ? 15.703 -26.328 -7.086 1 98.44 304 VAL A C 1
ATOM 2305 O O . VAL A 1 304 ? 15.688 -27.156 -6.164 1 98.44 304 VAL A O 1
ATOM 2308 N N . ALA A 1 305 ? 15.508 -25 -6.828 1 98.81 305 ALA A N 1
ATOM 2309 C CA . ALA A 1 305 ? 14.977 -24.531 -5.551 1 98.81 305 ALA A CA 1
ATOM 2310 C C . ALA A 1 305 ? 13.516 -24.938 -5.383 1 98.81 305 ALA A C 1
ATOM 2312 O O . ALA A 1 305 ? 12.805 -25.156 -6.367 1 98.81 305 ALA A O 1
ATOM 2313 N N . VAL A 1 306 ? 13.094 -25.078 -4.172 1 98.88 306 VAL A N 1
ATOM 2314 C CA . VAL A 1 306 ? 11.711 -25.438 -3.871 1 98.88 306 VAL A CA 1
ATOM 2315 C C . VAL A 1 306 ? 11.133 -24.469 -2.854 1 98.88 306 VAL A C 1
ATOM 2317 O O . VAL A 1 306 ? 11.734 -24.219 -1.805 1 98.88 306 VAL A O 1
ATOM 2320 N N . GLY A 1 307 ? 10.039 -23.812 -3.203 1 98.75 307 GLY A N 1
ATOM 2321 C CA . GLY A 1 307 ? 9.289 -22.969 -2.289 1 98.75 307 GLY A CA 1
ATOM 2322 C C . GLY A 1 307 ? 8.023 -23.625 -1.769 1 98.75 307 GLY A C 1
ATOM 2323 O O . GLY A 1 307 ? 7.438 -24.484 -2.445 1 98.75 307 GLY A O 1
ATOM 2324 N N . THR A 1 308 ? 7.645 -23.266 -0.557 1 98.62 308 THR A N 1
ATOM 2325 C CA . THR A 1 308 ? 6.41 -23.781 0.02 1 98.62 308 THR A CA 1
ATOM 2326 C C . THR A 1 308 ? 5.418 -22.656 0.282 1 98.62 308 THR A C 1
ATOM 2328 O O . THR A 1 308 ? 5.812 -21.484 0.406 1 98.62 308 THR A O 1
ATOM 2331 N N . VAL A 1 309 ? 4.172 -23.016 0.256 1 97.69 309 VAL A N 1
ATOM 2332 C CA . VAL A 1 309 ? 3.066 -22.125 0.619 1 97.69 309 VAL A CA 1
ATOM 2333 C C . VAL A 1 309 ? 2.174 -22.828 1.647 1 97.69 309 VAL A C 1
ATOM 2335 O O . VAL A 1 309 ? 2.514 -23.891 2.152 1 97.69 309 VAL A O 1
ATOM 2338 N N . GLY A 1 310 ? 1.119 -22.141 2.037 1 94.81 310 GLY A N 1
ATOM 2339 C CA . GLY A 1 310 ? 0.023 -22.75 2.77 1 94.81 310 GLY A CA 1
ATOM 2340 C C . GLY A 1 310 ? 0.205 -22.703 4.273 1 94.81 310 GLY A C 1
ATOM 2341 O O . GLY A 1 310 ? 0.923 -23.516 4.852 1 94.81 310 GLY A O 1
ATOM 2342 N N . GLY A 1 311 ? -0.551 -21.859 4.906 1 94.38 311 GLY A N 1
ATOM 2343 C CA . GLY A 1 311 ? -0.656 -21.812 6.355 1 94.38 311 GLY A CA 1
ATOM 2344 C C . GLY A 1 311 ? 0.608 -21.312 7.027 1 94.38 311 GLY A C 1
ATOM 2345 O O . GLY A 1 311 ? 0.908 -21.703 8.164 1 94.38 311 GLY A O 1
ATOM 2346 N N . VAL A 1 312 ? 1.461 -20.688 6.336 1 95.62 312 VAL A N 1
ATOM 2347 C CA . VAL A 1 312 ? 2.609 -20.031 6.953 1 95.62 312 VAL A CA 1
ATOM 2348 C C . VAL A 1 312 ? 2.252 -18.594 7.312 1 95.62 312 VAL A C 1
ATOM 2350 O O . VAL A 1 312 ? 2.035 -17.75 6.43 1 95.62 312 VAL A O 1
ATOM 2353 N N . THR A 1 313 ? 2.182 -18.281 8.633 1 95.5 313 THR A N 1
ATOM 2354 C CA . THR A 1 313 ? 1.688 -16.969 9.047 1 95.5 313 THR A CA 1
ATOM 2355 C C . THR A 1 313 ? 2.641 -16.328 10.047 1 95.5 313 THR A C 1
ATOM 2357 O O . THR A 1 313 ? 2.797 -15.102 10.062 1 95.5 313 THR A O 1
ATOM 2360 N N . ASP A 1 314 ? 3.32 -17.172 10.805 1 97 314 ASP A N 1
ATOM 2361 C CA . ASP A 1 314 ? 4.129 -16.703 11.922 1 97 314 ASP A CA 1
ATOM 2362 C C . ASP A 1 314 ? 5.602 -16.609 11.531 1 97 314 ASP A C 1
ATOM 2364 O O . ASP A 1 314 ? 6.137 -17.5 10.867 1 97 314 ASP A O 1
ATOM 2368 N N . PRO A 1 315 ? 6.23 -15.531 12.031 1 98.25 315 PRO A N 1
ATOM 2369 C CA . PRO A 1 315 ? 7.641 -15.352 11.68 1 98.25 315 PRO A CA 1
ATOM 2370 C C . PRO A 1 315 ? 8.516 -16.516 12.125 1 98.25 315 PRO A C 1
ATOM 2372 O O . PRO A 1 315 ? 9.383 -16.969 11.375 1 98.25 315 PRO A O 1
ATOM 2375 N N . GLN A 1 316 ? 8.289 -17.031 13.32 1 98.06 316 GLN A N 1
ATOM 2376 C CA . GLN A 1 316 ? 9.078 -18.156 13.805 1 98.06 316 GLN A CA 1
ATOM 2377 C C . GLN A 1 316 ? 8.812 -19.406 12.984 1 98.06 316 GLN A C 1
ATOM 2379 O O . GLN A 1 316 ? 9.727 -20.188 12.719 1 98.06 316 GLN A O 1
ATOM 2384 N N . GLN A 1 317 ? 7.582 -19.562 12.633 1 98.06 317 GLN A N 1
ATOM 2385 C CA . GLN A 1 317 ? 7.191 -20.672 11.758 1 98.06 317 GLN A CA 1
ATOM 2386 C C . GLN A 1 317 ? 7.918 -20.594 10.422 1 98.06 317 GLN A C 1
ATOM 2388 O O . GLN A 1 317 ? 8.5 -21.578 9.969 1 98.06 317 GLN A O 1
ATOM 2393 N N . ALA A 1 318 ? 7.898 -19.469 9.812 1 98.56 318 ALA A N 1
ATOM 2394 C CA . ALA A 1 318 ? 8.555 -19.266 8.523 1 98.56 318 ALA A CA 1
ATOM 2395 C C . ALA A 1 318 ? 10.062 -19.438 8.633 1 98.56 318 ALA A C 1
ATOM 2397 O O . ALA A 1 318 ? 10.688 -20.062 7.77 1 98.56 318 ALA A O 1
ATOM 2398 N N . GLN A 1 319 ? 10.617 -18.875 9.711 1 98.06 319 GLN A N 1
ATOM 2399 C CA . GLN A 1 319 ? 12.047 -19.031 9.984 1 98.06 319 GLN A CA 1
ATOM 2400 C C . GLN A 1 319 ? 12.438 -20.5 10.078 1 98.06 319 GLN A C 1
ATOM 2402 O O . GLN A 1 319 ? 13.461 -20.906 9.523 1 98.06 319 GLN A O 1
ATOM 2407 N N . ALA A 1 320 ? 11.648 -21.219 10.781 1 97.94 320 ALA A N 1
ATOM 2408 C CA . ALA A 1 320 ? 11.945 -22.641 10.992 1 97.94 320 ALA A CA 1
ATOM 2409 C C . ALA A 1 320 ? 11.945 -23.406 9.672 1 97.94 320 ALA A C 1
ATOM 2411 O O . ALA A 1 320 ? 12.75 -24.312 9.477 1 97.94 320 ALA A O 1
ATOM 2412 N N . VAL A 1 321 ? 11.047 -23.062 8.727 1 98.12 321 VAL A N 1
ATOM 2413 C CA . VAL A 1 321 ? 10.961 -23.703 7.422 1 98.12 321 VAL A CA 1
ATOM 2414 C C . VAL A 1 321 ? 12.281 -23.562 6.676 1 98.12 321 VAL A C 1
ATOM 2416 O O . VAL A 1 321 ? 12.82 -24.531 6.152 1 98.12 321 VAL A O 1
ATOM 2419 N N . VAL A 1 322 ? 12.875 -22.375 6.672 1 98.19 322 VAL A N 1
ATOM 2420 C CA . VAL A 1 322 ? 14.07 -22.078 5.895 1 98.19 322 VAL A CA 1
ATOM 2421 C C . VAL A 1 322 ? 15.32 -22.531 6.652 1 98.19 322 VAL A C 1
ATOM 2423 O O . VAL A 1 322 ? 16.172 -23.219 6.09 1 98.19 322 VAL A O 1
ATOM 2426 N N . ALA A 1 323 ? 15.383 -22.266 7.953 1 96.94 323 ALA A N 1
ATOM 2427 C CA . ALA A 1 323 ? 16.562 -22.531 8.766 1 96.94 323 ALA A CA 1
ATOM 2428 C C . ALA A 1 323 ? 16.797 -24.031 8.93 1 96.94 323 ALA A C 1
ATOM 2430 O O . ALA A 1 323 ? 17.938 -24.469 9.078 1 96.94 323 ALA A O 1
ATOM 2431 N N . ASN A 1 324 ? 15.727 -24.766 8.93 1 97 324 ASN A N 1
ATOM 2432 C CA . ASN A 1 324 ? 15.852 -26.219 9.062 1 97 324 ASN A CA 1
ATOM 2433 C C . ASN A 1 324 ? 15.945 -26.891 7.703 1 97 324 ASN A C 1
ATOM 2435 O O . ASN A 1 324 ? 15.789 -28.109 7.602 1 97 324 ASN A O 1
ATOM 2439 N N . ASP A 1 325 ? 16.078 -26.125 6.703 1 95.94 325 ASP A N 1
ATOM 2440 C CA . ASP A 1 325 ? 16.344 -26.609 5.348 1 95.94 325 ASP A CA 1
ATOM 2441 C C . ASP A 1 325 ? 15.164 -27.438 4.824 1 95.94 325 ASP A C 1
ATOM 2443 O O . ASP A 1 325 ? 15.367 -28.469 4.172 1 95.94 325 ASP A O 1
ATOM 2447 N N . ARG A 1 326 ? 13.992 -27 5.121 1 97.25 326 ARG A N 1
ATOM 2448 C CA . ARG A 1 326 ? 12.797 -27.734 4.703 1 97.25 326 ARG A CA 1
ATOM 2449 C C . ARG A 1 326 ? 12.273 -27.203 3.377 1 97.25 326 ARG A C 1
ATOM 2451 O O . ARG A 1 326 ? 11.602 -27.922 2.637 1 97.25 326 ARG A O 1
ATOM 2458 N N . ALA A 1 327 ? 12.5 -26.016 3.043 1 98.19 327 ALA A N 1
ATOM 2459 C CA . ALA A 1 327 ? 12.25 -25.344 1.77 1 98.19 327 ALA A CA 1
ATOM 2460 C C . ALA A 1 327 ? 13.211 -24.172 1.565 1 98.19 327 ALA A C 1
ATOM 2462 O O . ALA A 1 327 ? 13.805 -23.672 2.523 1 98.19 327 ALA A O 1
ATOM 2463 N N . ASP A 1 328 ? 13.406 -23.75 0.392 1 98.31 328 ASP A N 1
ATOM 2464 C CA . ASP A 1 328 ? 14.352 -22.672 0.088 1 98.31 328 ASP A CA 1
ATOM 2465 C C . ASP A 1 328 ? 13.727 -21.312 0.314 1 98.31 328 ASP A C 1
ATOM 2467 O O . ASP A 1 328 ? 14.43 -20.328 0.546 1 98.31 328 ASP A O 1
ATOM 2471 N N . ALA A 1 329 ? 12.422 -21.219 0.229 1 98.69 329 ALA A N 1
ATOM 2472 C CA . ALA A 1 329 ? 11.664 -19.969 0.381 1 98.69 329 ALA A CA 1
ATOM 2473 C C . ALA A 1 329 ? 10.25 -20.25 0.867 1 98.69 329 ALA A C 1
ATOM 2475 O O . ALA A 1 329 ? 9.742 -21.359 0.736 1 98.69 329 ALA A O 1
ATOM 2476 N N . VAL A 1 330 ? 9.703 -19.266 1.483 1 98.81 330 VAL A N 1
ATOM 2477 C CA . VAL A 1 330 ? 8.297 -19.312 1.891 1 98.81 330 VAL A CA 1
ATOM 2478 C C . VAL A 1 330 ? 7.5 -18.281 1.095 1 98.81 330 VAL A C 1
ATOM 2480 O O . VAL A 1 330 ? 7.848 -17.094 1.072 1 98.81 330 VAL A O 1
ATOM 2483 N N . LEU A 1 331 ? 6.504 -18.75 0.377 1 98.69 331 LEU A N 1
ATOM 2484 C CA . LEU A 1 331 ? 5.562 -17.859 -0.304 1 98.69 331 LEU A CA 1
ATOM 2485 C C . LEU A 1 331 ? 4.258 -17.75 0.48 1 98.69 331 LEU A C 1
ATOM 2487 O O . LEU A 1 331 ? 3.764 -18.734 1.018 1 98.69 331 LEU A O 1
ATOM 2491 N N . MET A 1 332 ? 3.754 -16.547 0.605 1 98.31 332 MET A N 1
ATOM 2492 C CA . MET A 1 332 ? 2.543 -16.297 1.382 1 98.31 332 MET A CA 1
ATOM 2493 C C . MET A 1 332 ? 1.545 -15.469 0.581 1 98.31 332 MET A C 1
ATOM 2495 O O . MET A 1 332 ? 1.938 -14.602 -0.197 1 98.31 332 MET A O 1
ATOM 2499 N N . ALA A 1 333 ? 0.295 -15.75 0.743 1 97.88 333 ALA A N 1
ATOM 2500 C CA . ALA A 1 333 ? -0.781 -14.969 0.139 1 97.88 333 ALA A CA 1
ATOM 2501 C C . ALA A 1 333 ? -1.639 -14.297 1.209 1 97.88 333 ALA A C 1
ATOM 2503 O O . ALA A 1 333 ? -1.472 -13.109 1.49 1 97.88 333 ALA A O 1
ATOM 2504 N N . ARG A 1 334 ? -2.387 -15.078 1.983 1 96.94 334 ARG A N 1
ATOM 2505 C CA . ARG A 1 334 ? -3.373 -14.562 2.926 1 96.94 334 ARG A CA 1
ATOM 2506 C C . ARG A 1 334 ? -2.719 -13.641 3.953 1 96.94 334 ARG A C 1
ATOM 2508 O O . ARG A 1 334 ? -3.27 -12.594 4.293 1 96.94 334 ARG A O 1
ATOM 2515 N N . GLU A 1 335 ? -1.596 -14.031 4.449 1 97.38 335 GLU A N 1
ATOM 2516 C CA . GLU A 1 335 ? -0.93 -13.211 5.453 1 97.38 335 GLU A CA 1
ATOM 2517 C C . GLU A 1 335 ? -0.552 -11.844 4.887 1 97.38 335 GLU A C 1
ATOM 2519 O O . GLU A 1 335 ? -0.643 -10.828 5.582 1 97.38 335 GLU A O 1
ATOM 2524 N N . PHE A 1 336 ? -0.128 -11.789 3.633 1 98.44 336 PHE A N 1
ATOM 2525 C CA . PHE A 1 336 ? 0.224 -10.523 3.002 1 98.44 336 PHE A CA 1
ATOM 2526 C C . PHE A 1 336 ? -1.02 -9.68 2.756 1 98.44 336 PHE A C 1
ATOM 2528 O O . PHE A 1 336 ? -0.93 -8.453 2.629 1 98.44 336 PHE A O 1
ATOM 2535 N N . LEU A 1 337 ? -2.195 -10.367 2.582 1 98.31 337 LEU A N 1
ATOM 2536 C CA . LEU A 1 337 ? -3.439 -9.609 2.453 1 98.31 337 LEU A CA 1
ATOM 2537 C C . LEU A 1 337 ? -3.834 -8.984 3.785 1 98.31 337 LEU A C 1
ATOM 2539 O O . LEU A 1 337 ? -4.441 -7.91 3.814 1 98.31 337 LEU A O 1
ATOM 2543 N N . ARG A 1 338 ? -3.463 -9.633 4.906 1 97.69 338 ARG A N 1
ATOM 2544 C CA . ARG A 1 338 ? -3.76 -9.125 6.242 1 97.69 338 ARG A CA 1
ATOM 2545 C C . ARG A 1 338 ? -2.748 -8.062 6.66 1 97.69 338 ARG A C 1
ATOM 2547 O O . ARG A 1 338 ? -3.104 -7.082 7.32 1 97.69 338 ARG A O 1
ATOM 2554 N N . SER A 1 339 ? -1.485 -8.312 6.289 1 98 339 SER A N 1
ATOM 2555 C CA . SER A 1 339 ? -0.376 -7.477 6.746 1 98 339 SER A CA 1
ATOM 2556 C C . SER A 1 339 ? 0.653 -7.27 5.641 1 98 339 SER A C 1
ATOM 2558 O O . SER A 1 339 ? 1.637 -8.008 5.555 1 98 339 SER A O 1
ATOM 2560 N N . PRO A 1 340 ? 0.468 -6.16 4.887 1 98.62 340 PRO A N 1
ATOM 2561 C CA . PRO A 1 340 ? 1.396 -5.945 3.775 1 98.62 340 PRO A CA 1
ATOM 2562 C C . PRO A 1 340 ? 2.832 -5.723 4.238 1 98.62 340 PRO A C 1
ATOM 2564 O O . PRO A 1 340 ? 3.77 -5.875 3.453 1 98.62 340 PRO A O 1
ATOM 2567 N N . TYR A 1 341 ? 3.047 -5.359 5.527 1 98.69 341 TYR A N 1
ATOM 2568 C CA . TYR A 1 341 ? 4.379 -5.086 6.055 1 98.69 341 TYR A CA 1
ATOM 2569 C C . TYR A 1 341 ? 4.863 -6.234 6.934 1 98.69 341 TYR A C 1
ATOM 2571 O O . TYR A 1 341 ? 5.672 -6.035 7.84 1 98.69 341 TYR A O 1
ATOM 2579 N N . TRP A 1 342 ? 4.367 -7.445 6.699 1 98.62 342 TRP A N 1
ATOM 2580 C CA . TRP A 1 342 ? 4.688 -8.625 7.492 1 98.62 342 TRP A CA 1
ATOM 2581 C C . TRP A 1 342 ? 6.195 -8.828 7.586 1 98.62 342 TRP A C 1
ATOM 2583 O O . TRP A 1 342 ? 6.73 -9.062 8.672 1 98.62 342 TRP A O 1
ATOM 2593 N N . PRO A 1 343 ? 6.996 -8.68 6.465 1 98.75 343 PRO A N 1
ATOM 2594 C CA . PRO A 1 343 ? 8.438 -8.93 6.559 1 98.75 343 PRO A CA 1
ATOM 2595 C C . PRO A 1 343 ? 9.141 -7.961 7.504 1 98.75 343 PRO A C 1
ATOM 2597 O O . PRO A 1 343 ? 10.07 -8.352 8.211 1 98.75 343 PRO A O 1
ATOM 2600 N N . LEU A 1 344 ? 8.727 -6.688 7.477 1 98.44 344 LEU A N 1
ATOM 2601 C CA . LEU A 1 344 ? 9.32 -5.707 8.375 1 98.44 344 LEU A CA 1
ATOM 2602 C C . LEU A 1 344 ? 9.102 -6.098 9.836 1 98.44 344 LEU A C 1
ATOM 2604 O O . LEU A 1 344 ? 10.039 -6.082 10.633 1 98.44 344 LEU A O 1
ATOM 2608 N N . HIS A 1 345 ? 7.867 -6.484 10.133 1 98.12 345 HIS A N 1
ATOM 2609 C CA . HIS A 1 345 ? 7.535 -6.887 11.5 1 98.12 345 HIS A CA 1
ATOM 2610 C C . HIS A 1 345 ? 8.219 -8.203 11.867 1 98.12 345 HIS A C 1
ATOM 2612 O O . HIS A 1 345 ? 8.672 -8.375 13 1 98.12 345 HIS A O 1
ATOM 2618 N N . ALA A 1 346 ? 8.234 -9.133 10.914 1 98.5 346 ALA A N 1
ATOM 2619 C CA . ALA A 1 346 ? 8.891 -10.414 11.133 1 98.5 346 ALA A CA 1
ATOM 2620 C C . ALA A 1 346 ? 10.375 -10.234 11.43 1 98.5 346 ALA A C 1
ATOM 2622 O O . ALA A 1 346 ? 10.922 -10.875 12.32 1 98.5 346 ALA A O 1
ATOM 2623 N N . ALA A 1 347 ? 11.023 -9.383 10.672 1 97.81 347 ALA A N 1
ATOM 2624 C CA . ALA A 1 347 ? 12.438 -9.117 10.883 1 97.81 347 ALA A CA 1
ATOM 2625 C C . ALA A 1 347 ? 12.688 -8.555 12.273 1 97.81 347 ALA A C 1
ATOM 2627 O O . ALA A 1 347 ? 13.68 -8.898 12.922 1 97.81 347 ALA A O 1
ATOM 2628 N N . GLU A 1 348 ? 11.828 -7.656 12.68 1 96.56 348 GLU A N 1
ATOM 2629 C CA . GLU A 1 348 ? 11.93 -7.117 14.039 1 96.56 348 GLU A CA 1
ATOM 2630 C C . GLU A 1 348 ? 11.797 -8.219 15.078 1 96.56 348 GLU A C 1
ATOM 2632 O O . GLU A 1 348 ? 12.602 -8.289 16.016 1 96.56 348 GLU A O 1
ATOM 2637 N N . GLU A 1 349 ? 10.773 -9.039 14.906 1 97.06 349 GLU A N 1
ATOM 2638 C CA . GLU A 1 349 ? 10.516 -10.125 15.852 1 97.06 349 GLU A CA 1
ATOM 2639 C C . GLU A 1 349 ? 11.688 -11.109 15.898 1 97.06 349 GLU A C 1
ATOM 2641 O O . GLU A 1 349 ? 12.031 -11.617 16.969 1 97.06 349 GLU A O 1
ATOM 2646 N N . LEU A 1 350 ? 12.297 -11.344 14.766 1 97.62 350 LEU A N 1
ATOM 2647 C CA . LEU A 1 350 ? 13.352 -12.344 14.648 1 97.62 350 LEU A CA 1
ATOM 2648 C C . LEU A 1 350 ? 14.719 -11.734 14.93 1 97.62 350 LEU A C 1
ATOM 2650 O O . LEU A 1 350 ? 15.734 -12.438 14.914 1 97.62 350 LEU 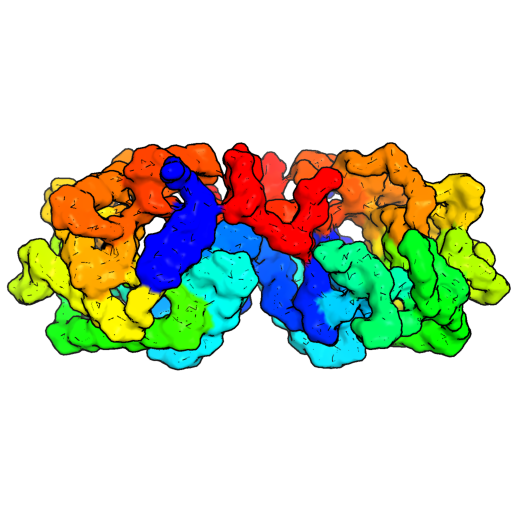A O 1
ATOM 2654 N N . GLY A 1 351 ? 14.773 -10.43 15.203 1 95.56 351 GLY A N 1
ATOM 2655 C CA . GLY A 1 351 ? 16.031 -9.75 15.469 1 95.56 351 GLY A CA 1
ATOM 2656 C C . GLY A 1 351 ? 16.906 -9.617 14.227 1 95.56 351 GLY A C 1
ATOM 2657 O O . GLY A 1 351 ? 18.125 -9.695 14.32 1 95.56 351 GLY A O 1
ATOM 2658 N N . GLU A 1 352 ? 16.266 -9.492 13.078 1 95.5 352 GLU A N 1
ATOM 2659 C CA . GLU A 1 352 ? 17 -9.414 11.82 1 95.5 352 GLU A CA 1
ATOM 2660 C C . GLU A 1 352 ? 16.719 -8.094 11.102 1 95.5 352 GLU A C 1
ATOM 2662 O O . GLU A 1 352 ? 16.5 -8.078 9.891 1 95.5 352 GLU A O 1
ATOM 2667 N N . THR A 1 353 ? 16.672 -6.984 11.82 1 93.38 353 THR A N 1
ATOM 2668 C CA . THR A 1 353 ? 16.312 -5.676 11.281 1 93.38 353 THR A CA 1
ATOM 2669 C C . THR A 1 353 ? 17.422 -5.129 10.391 1 93.38 353 THR A C 1
ATOM 2671 O O . THR A 1 353 ? 17.203 -4.199 9.617 1 93.38 353 THR A O 1
ATOM 2674 N N . ASP A 1 354 ? 18.594 -5.711 10.445 1 93.19 354 ASP A N 1
ATOM 2675 C CA . ASP A 1 354 ? 19.703 -5.301 9.578 1 93.19 354 ASP A CA 1
ATOM 2676 C C . ASP A 1 354 ? 19.531 -5.871 8.172 1 93.19 354 ASP A C 1
ATOM 2678 O O . ASP A 1 354 ? 20.141 -5.379 7.223 1 93.19 354 ASP A O 1
ATOM 2682 N N . ARG A 1 355 ? 18.719 -6.945 8.086 1 94.06 355 ARG A N 1
ATOM 2683 C CA . ARG A 1 355 ? 18.547 -7.637 6.809 1 94.06 355 ARG A CA 1
ATOM 2684 C C . ARG A 1 355 ? 17.359 -7.066 6.035 1 94.06 355 ARG A C 1
ATOM 2686 O O . ARG A 1 355 ? 17.312 -7.141 4.809 1 94.06 355 ARG A O 1
ATOM 2693 N N . VAL A 1 356 ? 16.438 -6.605 6.738 1 95.56 356 VAL A N 1
ATOM 2694 C CA . VAL A 1 356 ? 15.273 -5.926 6.176 1 95.56 356 VAL A CA 1
ATOM 2695 C C . VAL A 1 356 ? 15.07 -4.586 6.879 1 95.56 356 VAL A C 1
ATOM 2697 O O . VAL A 1 356 ? 14.602 -4.543 8.023 1 95.56 356 VAL A O 1
ATOM 2700 N N . GLU A 1 357 ? 15.359 -3.545 6.145 1 94.44 357 GLU A N 1
ATOM 2701 C CA . GLU A 1 357 ? 15.289 -2.225 6.762 1 94.44 357 GLU A CA 1
ATOM 2702 C C . GLU A 1 357 ? 13.984 -1.521 6.41 1 94.44 357 GLU A C 1
ATOM 2704 O O . GLU A 1 357 ? 13.5 -1.625 5.281 1 94.44 357 GLU A O 1
ATOM 2709 N N . TRP A 1 358 ? 13.484 -0.82 7.375 1 97.19 358 TRP A N 1
ATOM 2710 C CA . TRP A 1 358 ? 12.344 0.05 7.102 1 97.19 358 TRP A CA 1
ATOM 2711 C C . TRP A 1 358 ? 12.695 1.093 6.047 1 97.19 358 TRP A C 1
ATOM 2713 O O . TRP A 1 358 ? 13.812 1.615 6.027 1 97.19 358 TRP A O 1
ATOM 2723 N N . PRO A 1 359 ? 11.703 1.396 5.105 1 97.5 359 PRO A N 1
ATOM 2724 C CA . PRO A 1 359 ? 11.945 2.529 4.207 1 97.5 359 PRO A CA 1
ATOM 2725 C C . PRO A 1 359 ? 12.406 3.781 4.953 1 97.5 359 PRO A C 1
ATOM 2727 O O . PRO A 1 359 ? 11.914 4.066 6.047 1 97.5 359 PRO A O 1
ATOM 2730 N N . VAL A 1 360 ? 13.297 4.512 4.352 1 96.94 360 VAL A N 1
ATOM 2731 C CA . VAL A 1 360 ? 13.844 5.695 5.004 1 96.94 360 VAL A CA 1
ATOM 2732 C C . VAL A 1 360 ? 12.719 6.652 5.375 1 96.94 360 VAL A C 1
ATOM 2734 O O . VAL A 1 360 ? 12.781 7.324 6.406 1 96.94 360 VAL A O 1
ATOM 2737 N N . GLN A 1 361 ? 11.625 6.68 4.578 1 97.75 361 GLN A N 1
ATOM 2738 C CA . GLN A 1 361 ? 10.477 7.551 4.809 1 97.75 361 GLN A CA 1
ATOM 2739 C C . GLN A 1 361 ? 9.719 7.145 6.07 1 97.75 361 GLN A C 1
ATOM 2741 O O . GLN A 1 361 ? 8.984 7.949 6.645 1 97.75 361 GLN A O 1
ATOM 2746 N N . TYR A 1 362 ? 9.898 5.855 6.531 1 97.75 362 TYR A N 1
ATOM 2747 C CA . TYR A 1 362 ? 9.078 5.324 7.613 1 97.75 362 TYR A CA 1
ATOM 2748 C C . TYR A 1 362 ? 9.898 5.16 8.891 1 97.75 362 TYR A C 1
ATOM 2750 O O . TYR A 1 362 ? 9.367 4.762 9.93 1 97.75 362 TYR A O 1
ATOM 2758 N N . ARG A 1 363 ? 11.148 5.547 8.867 1 95.12 363 ARG A N 1
ATOM 2759 C CA . ARG A 1 363 ? 12.07 5.195 9.945 1 95.12 363 ARG A CA 1
ATOM 2760 C C . ARG A 1 363 ? 11.695 5.914 11.242 1 95.12 363 ARG A C 1
ATOM 2762 O O . ARG A 1 363 ? 11.977 5.418 12.336 1 95.12 363 ARG A O 1
ATOM 2769 N N . ARG A 1 364 ? 10.961 7.043 11.148 1 90.19 364 ARG A N 1
ATOM 2770 C CA . ARG A 1 364 ? 10.523 7.75 12.344 1 90.19 364 ARG A CA 1
ATOM 2771 C C . ARG A 1 364 ? 9.5 6.93 13.125 1 90.19 364 ARG A C 1
ATOM 2773 O O . ARG A 1 364 ? 9.234 7.211 14.297 1 90.19 364 ARG A O 1
ATOM 2780 N N . ALA A 1 365 ? 8.938 5.953 12.469 1 91.75 365 ALA A N 1
ATOM 2781 C CA . ALA A 1 365 ? 7.926 5.129 13.125 1 91.75 365 ALA A CA 1
ATOM 2782 C C . ALA A 1 365 ? 8.57 4.129 14.078 1 91.75 365 ALA A C 1
ATOM 2784 O O . ALA A 1 365 ? 7.91 3.6 14.977 1 91.75 365 ALA A O 1
ATOM 2785 N N . VAL A 1 366 ? 9.828 3.83 13.844 1 88.38 366 VAL A N 1
ATOM 2786 C CA . VAL A 1 366 ? 10.445 2.764 14.617 1 88.38 366 VAL A CA 1
ATOM 2787 C C . VAL A 1 366 ? 11.641 3.316 15.391 1 88.38 366 VAL A C 1
ATOM 2789 O O . VAL A 1 366 ? 12.273 2.596 16.172 1 88.38 366 VAL A O 1
ATOM 2792 N N . SER A 1 367 ? 12.008 4.562 15.102 1 72.44 367 SER A N 1
ATOM 2793 C CA . SER A 1 367 ? 13.133 5.172 15.812 1 72.44 367 SER A CA 1
ATOM 2794 C C . SER A 1 367 ? 12.734 5.582 17.219 1 72.44 367 SER A C 1
ATOM 2796 O O . SER A 1 367 ? 11.594 5.973 17.469 1 72.44 367 SER A O 1
ATOM 2798 N N . ASN A 1 368 ? 13.156 4.945 18.359 1 56 368 ASN A N 1
ATOM 2799 C CA . ASN A 1 368 ? 12.969 5.281 19.766 1 56 368 ASN A CA 1
ATOM 2800 C C . ASN A 1 368 ? 13.211 6.766 20.016 1 56 368 ASN A C 1
ATOM 2802 O O . ASN A 1 368 ? 14.086 7.375 19.406 1 56 368 ASN A O 1
ATOM 2806 N N . MET B 1 1 ? -27.141 7.449 20.641 1 54.94 1 MET B N 1
ATOM 2807 C CA . MET B 1 1 ? -26.234 6.328 20.469 1 54.94 1 MET B CA 1
ATOM 2808 C C . MET B 1 1 ? -24.781 6.77 20.703 1 54.94 1 MET B C 1
ATOM 2810 O O . MET B 1 1 ? -24.422 7.91 20.422 1 54.94 1 MET B O 1
ATOM 2814 N N . VAL B 1 2 ? -23.984 6.074 21.469 1 78.25 2 VAL B N 1
ATOM 2815 C CA . VAL B 1 2 ? -22.609 6.41 21.828 1 78.25 2 VAL B CA 1
ATOM 2816 C C . VAL B 1 2 ? -21.734 6.352 20.578 1 78.25 2 VAL B C 1
ATOM 2818 O O . VAL B 1 2 ? -21.844 5.422 19.781 1 78.25 2 VAL B O 1
ATOM 2821 N N . GLU B 1 3 ? -21.016 7.535 20.328 1 89.19 3 GLU B N 1
ATOM 2822 C CA . GLU B 1 3 ? -20.078 7.566 19.219 1 89.19 3 GLU B CA 1
ATOM 2823 C C . GLU B 1 3 ? -18.891 6.629 19.469 1 89.19 3 GLU B C 1
ATOM 2825 O O . GLU B 1 3 ? -18.406 6.531 20.594 1 89.19 3 GLU B O 1
ATOM 2830 N N . THR B 1 4 ? -18.609 5.848 18.484 1 94.31 4 THR B N 1
ATOM 2831 C CA . THR B 1 4 ? -17.469 4.941 18.547 1 94.31 4 THR B CA 1
ATOM 2832 C C . THR B 1 4 ? -16.406 5.324 17.516 1 94.31 4 THR B C 1
ATOM 2834 O O . THR B 1 4 ? -16.641 6.211 16.688 1 94.31 4 THR B O 1
ATOM 2837 N N . LEU B 1 5 ? -15.312 4.699 17.656 1 98.06 5 LEU B N 1
ATOM 2838 C CA . LEU B 1 5 ? -14.172 4.965 16.781 1 98.06 5 LEU B CA 1
ATOM 2839 C C . LEU B 1 5 ? -14.562 4.828 15.32 1 98.06 5 LEU B C 1
ATOM 2841 O O . LEU B 1 5 ? -14.094 5.59 14.469 1 98.06 5 LEU B O 1
ATOM 2845 N N . PHE B 1 6 ? -15.508 3.902 15.031 1 98.25 6 PHE B N 1
ATOM 2846 C CA . PHE B 1 6 ? -15.82 3.627 13.633 1 98.25 6 PHE B CA 1
ATOM 2847 C C . PHE B 1 6 ? -17.219 4.137 13.281 1 98.25 6 PHE B C 1
ATOM 2849 O O . PHE B 1 6 ? -17.781 3.746 12.258 1 98.25 6 PHE B O 1
ATOM 2856 N N . SER B 1 7 ? -17.781 5.004 14.156 1 97.38 7 SER B N 1
ATOM 2857 C CA . SER B 1 7 ? -18.953 5.781 13.75 1 97.38 7 SER B CA 1
ATOM 2858 C C . SER B 1 7 ? -18.562 6.887 12.773 1 97.38 7 SER B C 1
ATOM 2860 O O . SER B 1 7 ? -17.469 7.434 12.844 1 97.38 7 SER B O 1
ATOM 2862 N N . PRO B 1 8 ? -19.484 7.121 11.828 1 97.75 8 PRO B N 1
ATOM 2863 C CA . PRO B 1 8 ? -19.188 8.203 10.883 1 97.75 8 PRO B CA 1
ATOM 2864 C C . PRO B 1 8 ? -19.094 9.57 11.562 1 97.75 8 PRO B C 1
ATOM 2866 O O . PRO B 1 8 ? -19.625 9.758 12.656 1 97.75 8 PRO B O 1
ATOM 2869 N N . LEU B 1 9 ? -18.375 10.492 11.031 1 98.31 9 LEU B N 1
ATOM 2870 C CA . LEU B 1 9 ? -18.25 11.875 11.477 1 98.31 9 LEU B CA 1
ATOM 2871 C C . LEU B 1 9 ? -18.719 12.836 10.391 1 98.31 9 LEU B C 1
ATOM 2873 O O . LEU B 1 9 ? -18 13.047 9.406 1 98.31 9 LEU B O 1
ATOM 2877 N N . PRO B 1 10 ? -19.859 13.328 10.508 1 98 10 PRO B N 1
ATOM 2878 C CA . PRO B 1 10 ? -20.312 14.32 9.531 1 98 10 PRO B CA 1
ATOM 2879 C C . PRO B 1 10 ? -19.641 15.68 9.734 1 98 10 PRO B C 1
ATOM 2881 O O . PRO B 1 10 ? -19.609 16.203 10.859 1 98 10 PRO B O 1
ATOM 2884 N N . LEU B 1 11 ? -19.047 16.219 8.789 1 98.44 11 LEU B N 1
ATOM 2885 C CA . LEU B 1 11 ? -18.516 17.578 8.703 1 98.44 11 LEU B CA 1
ATOM 2886 C C . LEU B 1 11 ? -19.016 18.297 7.453 1 98.44 11 LEU B C 1
ATOM 2888 O O . LEU B 1 11 ? -18.547 18.016 6.344 1 98.44 11 LEU B O 1
ATOM 2892 N N . ARG B 1 12 ? -19.922 19.25 7.668 1 97.56 12 ARG B N 1
ATOM 2893 C CA . ARG B 1 12 ? -20.656 19.875 6.566 1 97.56 12 ARG B CA 1
ATOM 2894 C C . ARG B 1 12 ? -21.344 18.812 5.703 1 97.56 12 ARG B C 1
ATOM 2896 O O . ARG B 1 12 ? -22.109 17.984 6.215 1 97.56 12 ARG B O 1
ATOM 2903 N N . GLY B 1 13 ? -21.109 18.859 4.391 1 98 13 GLY B N 1
ATOM 2904 C CA . GLY B 1 13 ? -21.719 17.906 3.48 1 98 13 GLY B CA 1
ATOM 2905 C C . GLY B 1 13 ? -20.891 16.641 3.307 1 98 13 GLY B C 1
ATOM 2906 O O . GLY B 1 13 ? -21.312 15.719 2.592 1 98 13 GLY B O 1
ATOM 2907 N N . THR B 1 14 ? -19.812 16.531 3.982 1 98 14 THR B N 1
ATOM 2908 C CA . THR B 1 14 ? -18.938 15.367 3.895 1 98 14 THR B CA 1
ATOM 2909 C C . THR B 1 14 ? -19.094 14.469 5.121 1 98 14 THR B C 1
ATOM 2911 O O . THR B 1 14 ? -19.047 14.945 6.254 1 98 14 THR B O 1
ATOM 2914 N N . GLU B 1 15 ? -19.375 13.203 4.855 1 98.06 15 GLU B N 1
ATOM 2915 C CA . GLU B 1 15 ? -19.406 12.227 5.941 1 98.06 15 GLU B CA 1
ATOM 2916 C C . GLU B 1 15 ? -18.125 11.383 5.957 1 98.06 15 GLU B C 1
ATOM 2918 O O . GLU B 1 15 ? -17.891 10.594 5.035 1 98.06 15 GLU B O 1
ATOM 2923 N N . LEU B 1 16 ? -17.297 11.578 6.926 1 98.5 16 LEU B N 1
ATOM 2924 C CA . LEU B 1 16 ? -16.188 10.648 7.109 1 98.5 16 LEU B CA 1
ATOM 2925 C C . LEU B 1 16 ? -16.688 9.281 7.555 1 98.5 16 LEU B C 1
ATOM 2927 O O . LEU B 1 16 ? -17.469 9.18 8.516 1 98.5 16 LEU B O 1
ATOM 2931 N N . PRO B 1 17 ? -16.297 8.234 6.91 1 98.44 17 PRO B N 1
ATOM 2932 C CA . PRO B 1 17 ? -16.875 6.922 7.199 1 98.44 17 PRO B CA 1
ATOM 2933 C C . PRO B 1 17 ? -16.516 6.406 8.586 1 98.44 17 PRO B C 1
ATOM 2935 O O . PRO B 1 17 ? -17.188 5.512 9.109 1 98.44 17 PRO B O 1
ATOM 2938 N N . ASN B 1 18 ? -15.508 6.863 9.156 1 98.69 18 ASN B N 1
ATOM 2939 C CA . ASN B 1 18 ? -15.094 6.59 10.523 1 98.69 18 ASN B CA 1
ATOM 2940 C C . ASN B 1 18 ? -14.188 7.691 11.07 1 98.69 18 ASN B C 1
ATOM 2942 O O . ASN B 1 18 ? -13.922 8.68 10.383 1 98.69 18 ASN B O 1
ATOM 2946 N N . ARG B 1 19 ? -13.727 7.566 12.312 1 98.75 19 ARG B N 1
ATOM 2947 C CA . ARG B 1 19 ? -13.086 8.664 13.023 1 98.75 19 ARG B CA 1
ATOM 2948 C C . ARG B 1 19 ? -11.594 8.414 13.188 1 98.75 19 ARG B C 1
ATOM 2950 O O . ARG B 1 19 ? -10.961 8.961 14.094 1 98.75 19 ARG B O 1
ATOM 2957 N N . VAL B 1 20 ? -11.055 7.492 12.352 1 98.88 20 VAL B N 1
ATOM 2958 C CA . VAL B 1 20 ? -9.625 7.223 12.266 1 98.88 20 VAL B CA 1
ATOM 2959 C C . VAL B 1 20 ? -9.047 7.91 11.031 1 98.88 20 VAL B C 1
ATOM 2961 O O . VAL B 1 20 ? -9.398 7.57 9.898 1 98.88 20 VAL B O 1
ATOM 2964 N N . MET B 1 21 ? -8.109 8.867 11.25 1 98.88 21 MET B N 1
ATOM 2965 C CA . MET B 1 21 ? -7.59 9.664 10.148 1 98.88 21 MET B CA 1
ATOM 2966 C C . MET B 1 21 ? -6.074 9.523 10.039 1 98.88 21 MET B C 1
ATOM 2968 O O . MET B 1 21 ? -5.379 9.477 11.055 1 98.88 21 MET B O 1
ATOM 2972 N N . VAL B 1 22 ? -5.613 9.422 8.797 1 98.94 22 VAL B N 1
ATOM 2973 C CA . VAL B 1 22 ? -4.18 9.445 8.531 1 98.94 22 VAL B CA 1
ATOM 2974 C C . VAL B 1 22 ? -3.658 10.875 8.633 1 98.94 22 VAL B C 1
ATOM 2976 O O . VAL B 1 22 ? -4.148 11.773 7.941 1 98.94 22 VAL B O 1
ATOM 2979 N N . SER B 1 23 ? -2.695 11.086 9.523 1 98.81 23 SER B N 1
ATOM 2980 C CA . SER B 1 23 ? -2.049 12.391 9.641 1 98.81 23 SER B CA 1
ATOM 2981 C C . SER B 1 23 ? -1.162 12.68 8.438 1 98.81 23 SER B C 1
ATOM 2983 O O . SER B 1 23 ? -0.704 11.758 7.762 1 98.81 23 SER B O 1
ATOM 2985 N N . PRO B 1 24 ? -1.04 14 8.055 1 98.62 24 PRO B N 1
ATOM 2986 C CA . PRO B 1 24 ? -0.025 14.312 7.047 1 98.62 24 PRO B CA 1
ATOM 2987 C C . PRO B 1 24 ? 1.383 13.906 7.48 1 98.62 24 PRO B C 1
ATOM 2989 O O . PRO B 1 24 ? 1.774 14.156 8.625 1 98.62 24 PRO B O 1
ATOM 2992 N N . MET B 1 25 ? 2.107 13.242 6.664 1 98.06 25 MET B N 1
ATOM 2993 C CA . MET B 1 25 ? 3.453 12.75 6.938 1 98.06 25 MET B CA 1
ATOM 2994 C C . MET B 1 25 ? 4.395 13.055 5.777 1 98.06 25 MET B C 1
ATOM 2996 O O . MET B 1 25 ? 4.297 12.438 4.715 1 98.06 25 MET B O 1
ATOM 3000 N N . CYS B 1 26 ? 5.266 13.961 6.012 1 98.12 26 CYS B N 1
ATOM 3001 C CA . CYS B 1 26 ? 6.199 14.289 4.938 1 98.12 26 CYS B CA 1
ATOM 3002 C C . CYS B 1 26 ? 7.004 13.062 4.52 1 98.12 26 CYS B C 1
ATOM 3004 O O . CYS B 1 26 ? 7.57 12.375 5.363 1 98.12 26 CYS B O 1
ATOM 3006 N N . GLN B 1 27 ? 7.055 12.859 3.232 1 98.44 27 GLN B N 1
ATOM 3007 C CA . GLN B 1 27 ? 7.719 11.68 2.691 1 98.44 27 GLN B CA 1
ATOM 3008 C C . GLN B 1 27 ? 9 12.055 1.95 1 98.44 27 GLN B C 1
ATOM 3010 O O . GLN B 1 27 ? 9.812 11.188 1.637 1 98.44 27 GLN B O 1
ATOM 3015 N N . TYR B 1 28 ? 9.18 13.289 1.555 1 98.56 28 TYR B N 1
ATOM 3016 C CA . TYR B 1 28 ? 10.359 13.805 0.868 1 98.56 28 TYR B CA 1
ATOM 3017 C C . TYR B 1 28 ? 10.664 12.984 -0.378 1 98.56 28 TYR B C 1
ATOM 3019 O O . TYR B 1 28 ? 11.812 12.578 -0.595 1 98.56 28 TYR B O 1
ATOM 3027 N N . SER B 1 29 ? 9.672 12.719 -1.148 1 98.69 29 SER B N 1
ATOM 3028 C CA . SER B 1 29 ? 9.781 11.805 -2.281 1 98.69 29 SER B CA 1
ATOM 3029 C C . SER B 1 29 ? 9.242 12.445 -3.559 1 98.69 29 SER B C 1
ATOM 3031 O O . SER B 1 29 ? 8.664 11.766 -4.41 1 98.69 29 SER B O 1
ATOM 3033 N N . SER B 1 30 ? 9.367 13.781 -3.668 1 98.62 30 SER B N 1
ATOM 3034 C CA . SER B 1 30 ? 8.82 14.516 -4.809 1 98.62 30 SER B CA 1
ATOM 3035 C C . SER B 1 30 ? 9.914 15.273 -5.551 1 98.62 30 SER B C 1
ATOM 3037 O O . SER B 1 30 ? 10.594 16.125 -4.973 1 98.62 30 SER B O 1
ATOM 3039 N N . PRO B 1 31 ? 10.156 14.93 -6.848 1 98.25 31 PRO B N 1
ATOM 3040 C CA . PRO B 1 31 ? 10.953 15.844 -7.68 1 98.25 31 PRO B CA 1
ATOM 3041 C C . PRO B 1 31 ? 10.188 17.109 -8.062 1 98.25 31 PRO B C 1
ATOM 3043 O O . PRO B 1 31 ? 9.156 17.031 -8.734 1 98.25 31 PRO B O 1
ATOM 3046 N N . ASP B 1 32 ? 10.648 18.25 -7.57 1 98 32 ASP B N 1
ATOM 3047 C CA . ASP B 1 32 ? 10.07 19.547 -7.895 1 98 32 ASP B CA 1
ATOM 3048 C C . ASP B 1 32 ? 8.602 19.609 -7.469 1 98 32 ASP B C 1
ATOM 3050 O O . ASP B 1 32 ? 7.766 20.156 -8.195 1 98 32 ASP B O 1
ATOM 3054 N N . GLY B 1 33 ? 8.297 18.984 -6.395 1 98.75 33 GLY B N 1
ATOM 3055 C CA . GLY B 1 33 ? 6.973 19.078 -5.801 1 98.75 33 GLY B CA 1
ATOM 3056 C C . GLY B 1 33 ? 5.969 18.125 -6.406 1 98.75 33 GLY B C 1
ATOM 3057 O O . GLY B 1 33 ? 4.824 18.047 -5.949 1 98.75 33 GLY B O 1
ATOM 3058 N N . LEU B 1 34 ? 6.398 17.344 -7.41 1 98.88 34 LEU B N 1
ATOM 3059 C CA . LEU B 1 34 ? 5.453 16.484 -8.125 1 98.88 34 LEU B CA 1
ATOM 3060 C C . LEU B 1 34 ? 5.238 15.172 -7.391 1 98.88 34 LEU B C 1
ATOM 3062 O O . LEU B 1 34 ? 6.199 14.547 -6.93 1 98.88 34 LEU B O 1
ATOM 3066 N N . ALA B 1 35 ? 3.943 14.797 -7.289 1 98.81 35 ALA B N 1
ATOM 3067 C CA . ALA B 1 35 ? 3.627 13.477 -6.746 1 98.81 35 ALA B CA 1
ATOM 3068 C C . ALA B 1 35 ? 4.18 12.367 -7.637 1 98.81 35 ALA B C 1
ATOM 3070 O O . ALA B 1 35 ? 4.207 12.508 -8.859 1 98.81 35 ALA B O 1
ATOM 3071 N N . THR B 1 36 ? 4.664 11.312 -7.035 1 98.5 36 THR B N 1
ATOM 3072 C CA . THR B 1 36 ? 5.18 10.141 -7.723 1 98.5 36 THR B CA 1
ATOM 3073 C C . THR B 1 36 ? 4.379 8.891 -7.348 1 98.5 36 THR B C 1
ATOM 3075 O O . THR B 1 36 ? 3.426 8.977 -6.57 1 98.5 36 THR B O 1
ATOM 3078 N N . ASP B 1 37 ? 4.766 7.723 -7.859 1 98.69 37 ASP B N 1
ATOM 3079 C CA . ASP B 1 37 ? 4.133 6.453 -7.52 1 98.69 37 ASP B CA 1
ATOM 3080 C C . ASP B 1 37 ? 4.25 6.16 -6.023 1 98.69 37 ASP B C 1
ATOM 3082 O O . ASP B 1 37 ? 3.398 5.48 -5.449 1 98.69 37 ASP B O 1
ATOM 3086 N N . TRP B 1 38 ? 5.27 6.727 -5.41 1 98.88 38 TRP B N 1
ATOM 3087 C CA . TRP B 1 38 ? 5.41 6.566 -3.967 1 98.88 38 TRP B CA 1
ATOM 3088 C C . TRP B 1 38 ? 4.164 7.059 -3.24 1 98.88 38 TRP B C 1
ATOM 3090 O O . TRP B 1 38 ? 3.643 6.379 -2.355 1 98.88 38 TRP B O 1
ATOM 3100 N N . HIS B 1 39 ? 3.703 8.195 -3.689 1 98.94 39 HIS B N 1
ATOM 3101 C CA . HIS B 1 39 ? 2.586 8.812 -2.986 1 98.94 39 HIS B CA 1
ATOM 3102 C C . HIS B 1 39 ? 1.306 8.008 -3.16 1 98.94 39 HIS B C 1
ATOM 3104 O O . HIS B 1 39 ? 0.54 7.836 -2.209 1 98.94 39 HIS B O 1
ATOM 3110 N N . LEU B 1 40 ? 1.096 7.527 -4.383 1 98.94 40 LEU B N 1
ATOM 3111 C CA . LEU B 1 40 ? -0.077 6.695 -4.629 1 98.94 40 LEU B CA 1
ATOM 3112 C C . LEU B 1 40 ? -0.041 5.438 -3.764 1 98.94 40 LEU B C 1
ATOM 3114 O O . LEU B 1 40 ? -1.036 5.09 -3.125 1 98.94 40 LEU B O 1
ATOM 3118 N N . VAL B 1 41 ? 1.109 4.77 -3.68 1 98.94 41 VAL B N 1
ATOM 3119 C CA . VAL B 1 41 ? 1.245 3.531 -2.92 1 98.94 41 VAL B CA 1
ATOM 3120 C C . VAL B 1 41 ? 1.12 3.826 -1.427 1 98.94 41 VAL B C 1
ATOM 3122 O O . VAL B 1 41 ? 0.385 3.141 -0.711 1 98.94 41 VAL B O 1
ATOM 3125 N N . HIS B 1 42 ? 1.81 4.867 -0.985 1 98.88 42 HIS B N 1
ATOM 3126 C CA . HIS B 1 42 ? 1.854 5.25 0.421 1 98.88 42 HIS B CA 1
ATOM 3127 C C . HIS B 1 42 ? 0.468 5.625 0.935 1 98.88 42 HIS B C 1
ATOM 3129 O O . HIS B 1 42 ? -0.016 5.043 1.909 1 98.88 42 HIS B O 1
ATOM 3135 N N . LEU B 1 43 ? -0.193 6.527 0.286 1 98.94 43 LEU B N 1
ATOM 3136 C CA . LEU B 1 43 ? -1.501 7.004 0.722 1 98.94 43 LEU B CA 1
ATOM 3137 C C . LEU B 1 43 ? -2.592 5.996 0.368 1 98.94 43 LEU B C 1
ATOM 3139 O O . LEU B 1 43 ? -3.496 5.75 1.169 1 98.94 43 LEU B O 1
ATOM 3143 N N . GLY B 1 44 ? -2.482 5.414 -0.786 1 98.94 44 GLY B N 1
ATOM 3144 C CA . GLY B 1 44 ? -3.477 4.449 -1.229 1 98.94 44 GLY B CA 1
ATOM 3145 C C . GLY B 1 44 ? -3.584 3.242 -0.319 1 98.94 44 GLY B C 1
ATOM 3146 O O . GLY B 1 44 ? -4.684 2.738 -0.075 1 98.94 44 GLY B O 1
ATOM 3147 N N . SER B 1 45 ? -2.451 2.756 0.145 1 98.88 45 SER B N 1
ATOM 3148 C CA . SER B 1 45 ? -2.449 1.574 1.001 1 98.88 45 SER B CA 1
ATOM 3149 C C . SER B 1 45 ? -3.229 1.823 2.289 1 98.88 45 SER B C 1
ATOM 3151 O O . SER B 1 45 ? -3.871 0.914 2.816 1 98.88 45 SER B O 1
ATOM 3153 N N . ARG B 1 46 ? -3.188 3.012 2.809 1 98.94 46 ARG B N 1
ATOM 3154 C CA . ARG B 1 46 ? -3.895 3.328 4.043 1 98.94 46 ARG B CA 1
ATOM 3155 C C . ARG B 1 46 ? -5.391 3.475 3.797 1 98.94 46 ARG B C 1
ATOM 3157 O O . ARG B 1 46 ? -6.207 3.145 4.664 1 98.94 46 ARG B O 1
ATOM 3164 N N . ALA B 1 47 ? -5.742 3.936 2.592 1 98.94 47 ALA B N 1
ATOM 3165 C CA . ALA B 1 47 ? -7.148 3.924 2.201 1 98.94 47 ALA B CA 1
ATOM 3166 C C . ALA B 1 47 ? -7.676 2.496 2.092 1 98.94 47 ALA B C 1
ATOM 3168 O O . ALA B 1 47 ? -8.734 2.176 2.633 1 98.94 47 ALA B O 1
ATOM 3169 N N . VAL B 1 48 ? -6.867 1.62 1.442 1 98.81 48 VAL B N 1
ATOM 3170 C CA . VAL B 1 48 ? -7.207 0.203 1.354 1 98.81 48 VAL B CA 1
ATOM 3171 C C . VAL B 1 48 ? -7.379 -0.377 2.756 1 98.81 48 VAL B C 1
ATOM 3173 O O . VAL B 1 48 ? -8.234 -1.235 2.979 1 98.81 48 VAL B O 1
ATOM 3176 N N . GLY B 1 49 ? -6.613 0.139 3.67 1 98.69 49 GLY B N 1
ATOM 3177 C CA . GLY B 1 49 ? -6.598 -0.339 5.043 1 98.69 49 GLY B CA 1
ATOM 3178 C C . GLY B 1 49 ? -7.773 0.161 5.863 1 98.69 49 GLY B C 1
ATOM 3179 O O . GLY B 1 49 ? -7.91 -0.186 7.035 1 98.69 49 GLY B O 1
ATOM 3180 N N . GLY B 1 50 ? -8.578 1.067 5.352 1 98.69 50 GLY B N 1
ATOM 3181 C CA . GLY B 1 50 ? -9.844 1.364 5.996 1 98.69 50 GLY B CA 1
ATOM 3182 C C . GLY B 1 50 ? -9.844 2.693 6.73 1 98.69 50 GLY B C 1
ATOM 3183 O O . GLY B 1 50 ? -10.789 3.004 7.461 1 98.69 50 GLY B O 1
ATOM 3184 N N . ALA B 1 51 ? -8.82 3.5 6.566 1 98.88 51 ALA B N 1
ATOM 3185 C CA . ALA B 1 51 ? -8.82 4.82 7.191 1 98.88 51 ALA B CA 1
ATOM 3186 C C . ALA B 1 51 ? -10 5.652 6.711 1 98.88 51 ALA B C 1
ATOM 3188 O O . ALA B 1 51 ? -10.359 5.617 5.531 1 98.88 51 ALA B O 1
ATOM 3189 N N . GLY B 1 52 ? -10.609 6.398 7.648 1 98.88 52 GLY B N 1
ATOM 3190 C CA . GLY B 1 52 ? -11.734 7.23 7.254 1 98.88 52 GLY B CA 1
ATOM 3191 C C . GLY B 1 52 ? -11.328 8.398 6.375 1 98.88 52 GLY B C 1
ATOM 3192 O O . GLY B 1 52 ? -12.039 8.75 5.43 1 98.88 52 GLY B O 1
ATOM 3193 N N . LEU B 1 53 ? -10.234 9.008 6.703 1 98.94 53 LEU B N 1
ATOM 3194 C CA . LEU B 1 53 ? -9.648 10.133 5.98 1 98.94 53 LEU B CA 1
ATOM 3195 C C . LEU B 1 53 ? -8.148 9.922 5.777 1 98.94 53 LEU B C 1
ATOM 3197 O O . LEU B 1 53 ? -7.449 9.477 6.691 1 98.94 53 LEU B O 1
ATOM 3201 N N . VAL B 1 54 ? -7.703 10.117 4.574 1 99 54 VAL B N 1
ATOM 3202 C CA . VAL B 1 54 ? -6.285 10.008 4.258 1 99 54 VAL B CA 1
ATOM 3203 C C . VAL B 1 54 ? -5.746 11.375 3.834 1 99 54 VAL B C 1
ATOM 3205 O O . VAL B 1 54 ? -6.117 11.891 2.777 1 99 54 VAL B O 1
ATOM 3208 N N . MET B 1 55 ? -4.816 11.898 4.648 1 98.94 55 MET B N 1
ATOM 3209 C CA . MET B 1 55 ? -4.305 13.25 4.434 1 98.94 55 MET B CA 1
ATOM 3210 C C . MET B 1 55 ? -2.941 13.211 3.754 1 98.94 55 MET B C 1
ATOM 3212 O O . MET B 1 55 ? -1.99 12.641 4.289 1 98.94 55 MET B O 1
ATOM 3216 N N . ALA B 1 56 ? -2.883 13.773 2.549 1 98.88 56 ALA B N 1
ATOM 3217 C CA . ALA B 1 56 ? -1.579 13.984 1.927 1 98.88 56 ALA B CA 1
ATOM 3218 C C . ALA B 1 56 ? -0.708 14.906 2.779 1 98.88 56 ALA B C 1
ATOM 3220 O O . ALA B 1 56 ? -1.211 15.836 3.416 1 98.88 56 ALA B O 1
ATOM 3221 N N . GLU B 1 57 ? 0.524 14.703 2.73 1 98.75 57 GLU B N 1
ATOM 3222 C CA . GLU B 1 57 ? 1.532 15.375 3.545 1 98.75 57 GLU B CA 1
ATOM 3223 C C . GLU B 1 57 ? 1.523 16.891 3.303 1 98.75 57 GLU B C 1
ATOM 3225 O O . GLU B 1 57 ? 0.729 17.391 2.504 1 98.75 57 GLU B O 1
ATOM 3230 N N . ALA B 1 58 ? 2.328 17.562 4.164 1 98.81 58 ALA B N 1
ATOM 3231 C CA . ALA B 1 58 ? 2.51 19 3.971 1 98.81 58 ALA B CA 1
ATOM 3232 C C . ALA B 1 58 ? 2.871 19.312 2.521 1 98.81 58 ALA B C 1
ATOM 3234 O O . ALA B 1 58 ? 3.984 19.031 2.076 1 98.81 58 ALA B O 1
ATOM 3235 N N . THR B 1 59 ? 1.912 19.859 1.827 1 98.94 59 THR B N 1
ATOM 3236 C CA . THR B 1 59 ? 2.051 20.203 0.416 1 98.94 59 THR B CA 1
ATOM 3237 C C . THR B 1 59 ? 2.293 21.703 0.244 1 98.94 59 THR B C 1
ATOM 3239 O O . THR B 1 59 ? 1.426 22.516 0.567 1 98.94 59 THR B O 1
ATOM 3242 N N . ALA B 1 60 ? 3.432 22.031 -0.227 1 98.94 60 ALA B N 1
ATOM 3243 C CA . ALA B 1 60 ? 3.877 23.422 -0.258 1 98.94 60 ALA B CA 1
ATOM 3244 C C . ALA B 1 60 ? 3.049 24.25 -1.244 1 98.94 60 ALA B C 1
ATOM 3246 O O . ALA B 1 60 ? 2.846 23.828 -2.389 1 98.94 60 ALA B O 1
ATOM 3247 N N . VAL B 1 61 ? 2.658 25.406 -0.888 1 98.94 61 VAL B N 1
ATOM 3248 C CA . VAL B 1 61 ? 1.807 26.25 -1.719 1 98.94 61 VAL B CA 1
ATOM 3249 C C . VAL B 1 61 ? 2.67 27.094 -2.656 1 98.94 61 VAL B C 1
ATOM 3251 O O . VAL B 1 61 ? 2.168 27.672 -3.629 1 98.94 61 VAL B O 1
ATOM 3254 N N . THR B 1 62 ? 3.949 27.219 -2.332 1 98.75 62 THR B N 1
ATOM 3255 C CA . THR B 1 62 ? 4.957 27.875 -3.164 1 98.75 62 THR B CA 1
ATOM 3256 C C . THR B 1 62 ? 6.23 27.031 -3.229 1 98.75 62 THR B C 1
ATOM 3258 O O . THR B 1 62 ? 6.5 26.234 -2.33 1 98.75 62 THR B O 1
ATOM 3261 N N . PRO B 1 63 ? 6.992 27.219 -4.312 1 98.31 63 PRO B N 1
ATOM 3262 C CA . PRO B 1 63 ? 8.258 26.484 -4.34 1 98.31 63 PRO B CA 1
ATOM 3263 C C . PRO B 1 63 ? 9.133 26.766 -3.119 1 98.31 63 PRO B C 1
ATOM 3265 O O . PRO B 1 63 ? 9.742 25.844 -2.566 1 98.31 63 PRO B O 1
ATOM 3268 N N . GLY B 1 64 ? 9.148 27.984 -2.693 1 97.56 64 GLY B N 1
ATOM 3269 C CA . GLY B 1 64 ? 9.992 28.391 -1.58 1 97.56 64 GLY B CA 1
ATOM 3270 C C . GLY B 1 64 ? 9.43 27.984 -0.229 1 97.56 64 GLY B C 1
ATOM 3271 O O . GLY B 1 64 ? 10.109 28.125 0.793 1 97.56 64 GLY B O 1
ATOM 3272 N N . GLY B 1 65 ? 8.211 27.5 -0.181 1 98.56 65 GLY B N 1
ATOM 3273 C CA . GLY B 1 65 ? 7.578 27.109 1.065 1 98.56 65 GLY B CA 1
ATOM 3274 C C . GLY B 1 65 ? 7.898 25.672 1.462 1 98.56 65 GLY B C 1
ATOM 3275 O O . GLY B 1 65 ? 7.418 25.188 2.488 1 98.56 65 GLY B O 1
ATOM 3276 N N . ARG B 1 66 ? 8.742 25 0.688 1 98.5 66 ARG B N 1
ATOM 3277 C CA . ARG B 1 66 ? 9.109 23.609 0.939 1 98.5 66 ARG B CA 1
ATOM 3278 C C . ARG B 1 66 ? 10.133 23.5 2.064 1 98.5 66 ARG B C 1
ATOM 3280 O O . ARG B 1 66 ? 11.047 24.328 2.156 1 98.5 66 ARG B O 1
ATOM 3287 N N . ILE B 1 67 ? 9.961 22.469 2.871 1 98.31 67 ILE B N 1
ATOM 3288 C CA . ILE B 1 67 ? 10.969 22.156 3.885 1 98.31 67 ILE B CA 1
ATOM 3289 C C . ILE B 1 67 ? 12.273 21.75 3.209 1 98.31 67 ILE B C 1
ATOM 3291 O O . ILE B 1 67 ? 13.344 22.266 3.535 1 98.31 67 ILE B O 1
ATOM 3295 N N . THR B 1 68 ? 12.195 20.781 2.328 1 98.25 68 THR B N 1
ATOM 3296 C CA . THR B 1 68 ? 13.289 20.281 1.499 1 98.25 68 THR B CA 1
ATOM 3297 C C . THR B 1 68 ? 12.938 20.391 0.018 1 98.25 68 THR B C 1
ATOM 3299 O O . THR B 1 68 ? 11.766 20.516 -0.339 1 98.25 68 THR B O 1
ATOM 3302 N N . PRO B 1 69 ? 13.93 20.281 -0.866 1 98.19 69 PRO B N 1
ATOM 3303 C CA . PRO B 1 69 ? 13.641 20.281 -2.301 1 98.19 69 PRO B CA 1
ATOM 3304 C C . PRO B 1 69 ? 12.805 19.094 -2.74 1 98.19 69 PRO B C 1
ATOM 3306 O O . PRO B 1 69 ? 12.352 19.031 -3.887 1 98.19 69 PRO B O 1
ATOM 3309 N N . HIS B 1 70 ? 12.516 18.156 -1.797 1 98.56 70 HIS B N 1
ATOM 3310 C CA . HIS B 1 70 ? 11.867 16.906 -2.154 1 98.56 70 HIS B CA 1
ATOM 3311 C C . HIS B 1 70 ? 10.453 16.828 -1.591 1 98.56 70 HIS B C 1
ATOM 3313 O O . HIS B 1 70 ? 9.828 15.773 -1.593 1 98.56 70 HIS B O 1
ATOM 3319 N N . ASP B 1 71 ? 9.938 17.984 -1.102 1 98.81 71 ASP B N 1
ATOM 3320 C CA . ASP B 1 71 ? 8.586 18.031 -0.551 1 98.81 71 ASP B CA 1
ATOM 3321 C C . ASP B 1 71 ? 7.539 18.062 -1.663 1 98.81 71 ASP B C 1
ATOM 3323 O O . ASP B 1 71 ? 7.812 18.547 -2.766 1 98.81 71 ASP B O 1
ATOM 3327 N N . LEU B 1 72 ? 6.379 17.578 -1.345 1 98.81 72 LEU B N 1
ATOM 3328 C CA . LEU B 1 72 ? 5.223 17.734 -2.219 1 98.81 72 LEU B CA 1
ATOM 3329 C C . LEU B 1 72 ? 4.855 19.219 -2.373 1 98.81 72 LEU B C 1
ATOM 3331 O O . LEU B 1 72 ? 4.996 20 -1.432 1 98.81 72 LEU B O 1
ATOM 3335 N N . GLY B 1 73 ? 4.375 19.547 -3.588 1 98.88 73 GLY B N 1
ATOM 3336 C CA . GLY B 1 73 ? 3.902 20.891 -3.865 1 98.88 73 GLY B CA 1
ATOM 3337 C C . GLY B 1 73 ? 2.559 20.922 -4.566 1 98.88 73 GLY B C 1
ATOM 3338 O O . GLY B 1 73 ? 2.086 19.891 -5.059 1 98.88 73 GLY B O 1
ATOM 3339 N N . ILE B 1 74 ? 1.969 22.094 -4.551 1 98.94 74 ILE B N 1
ATOM 3340 C CA . ILE B 1 74 ? 0.715 22.312 -5.266 1 98.94 74 ILE B CA 1
ATOM 3341 C C . ILE B 1 74 ? 0.621 23.766 -5.715 1 98.94 74 ILE B C 1
ATOM 3343 O O . ILE B 1 74 ? -0.447 24.375 -5.633 1 98.94 74 ILE B O 1
ATOM 3347 N N . TRP B 1 75 ? 1.678 24.312 -6.234 1 98.81 75 TRP B N 1
ATOM 3348 C CA . TRP B 1 75 ? 1.726 25.719 -6.641 1 98.81 75 TRP B CA 1
ATOM 3349 C C . TRP B 1 75 ? 1.416 25.859 -8.125 1 98.81 75 TRP B C 1
ATOM 3351 O O . TRP B 1 75 ? 1.39 26.969 -8.656 1 98.81 75 TRP B O 1
ATOM 3361 N N . SER B 1 76 ? 1.2 24.781 -8.844 1 98.81 76 SER B N 1
ATOM 3362 C CA . SER B 1 76 ? 0.845 24.828 -10.258 1 98.81 76 SER B CA 1
ATOM 3363 C C . SER B 1 76 ? -0.181 23.75 -10.609 1 98.81 76 SER B C 1
ATOM 3365 O O . SER B 1 76 ? -0.432 22.844 -9.82 1 98.81 76 SER B O 1
ATOM 3367 N N . ASP B 1 77 ? -0.702 23.906 -11.805 1 98.75 77 ASP B N 1
ATOM 3368 C CA . ASP B 1 77 ? -1.687 22.938 -12.273 1 98.75 77 ASP B CA 1
ATOM 3369 C C . ASP B 1 77 ? -1.047 21.578 -12.5 1 98.75 77 ASP B C 1
ATOM 3371 O O . ASP B 1 77 ? -1.699 20.547 -12.328 1 98.75 77 ASP B O 1
ATOM 3375 N N . GLU B 1 78 ? 0.18 21.625 -12.891 1 98.81 78 GLU B N 1
ATOM 3376 C CA . GLU B 1 78 ? 0.903 20.359 -13.07 1 98.81 78 GLU B CA 1
ATOM 3377 C C . GLU B 1 78 ? 0.945 19.562 -11.781 1 98.81 78 GLU B C 1
ATOM 3379 O O . GLU B 1 78 ? 0.836 18.328 -11.805 1 98.81 78 GLU B O 1
ATOM 3384 N N . HIS B 1 79 ? 1.132 20.172 -10.672 1 98.88 79 HIS B N 1
ATOM 3385 C CA . HIS B 1 79 ? 1.126 19.516 -9.367 1 98.88 79 HIS B CA 1
ATOM 3386 C C . HIS B 1 79 ? -0.241 18.906 -9.062 1 98.88 79 HIS B C 1
ATOM 3388 O O . HIS B 1 79 ? -0.332 17.781 -8.562 1 98.88 79 HIS B O 1
ATOM 3394 N N . ALA B 1 80 ? -1.296 19.688 -9.359 1 98.88 80 ALA B N 1
ATOM 3395 C CA . ALA B 1 80 ? -2.652 19.188 -9.156 1 98.88 80 ALA B CA 1
ATOM 3396 C C . ALA B 1 80 ? -2.91 17.938 -9.992 1 98.88 80 ALA B C 1
ATOM 3398 O O . ALA B 1 80 ? -3.482 16.953 -9.5 1 98.88 80 ALA B O 1
ATOM 3399 N N . ASP B 1 81 ? -2.475 18 -11.227 1 98.88 81 ASP B N 1
ATOM 3400 C CA . ASP B 1 81 ? -2.643 16.875 -12.133 1 98.88 81 ASP B CA 1
ATOM 3401 C C . ASP B 1 81 ? -1.933 15.625 -11.602 1 98.88 81 ASP B C 1
ATOM 3403 O O . ASP B 1 81 ? -2.459 14.516 -11.695 1 98.88 81 ASP B O 1
ATOM 3407 N N . ALA B 1 82 ? -0.758 15.797 -11.062 1 98.81 82 ALA B N 1
ATOM 3408 C CA . ALA B 1 82 ? 0.041 14.688 -10.547 1 98.81 82 ALA B CA 1
ATOM 3409 C C . ALA B 1 82 ? -0.587 14.094 -9.289 1 98.81 82 ALA B C 1
ATOM 3411 O O . ALA B 1 82 ? -0.389 12.914 -8.984 1 98.81 82 ALA B O 1
ATOM 3412 N N . LEU B 1 83 ? -1.38 14.891 -8.57 1 98.94 83 LEU B N 1
ATOM 3413 C CA . LEU B 1 83 ? -1.977 14.453 -7.312 1 98.94 83 LEU B CA 1
ATOM 3414 C C . LEU B 1 83 ? -3.35 13.836 -7.551 1 98.94 83 LEU B C 1
ATOM 3416 O O . LEU B 1 83 ? -3.873 13.125 -6.688 1 98.94 83 LEU B O 1
ATOM 3420 N N . ALA B 1 84 ? -3.957 14.102 -8.695 1 98.94 84 ALA B N 1
ATOM 3421 C CA . ALA B 1 84 ? -5.34 13.719 -8.977 1 98.94 84 ALA B CA 1
ATOM 3422 C C . ALA B 1 84 ? -5.523 12.203 -8.852 1 98.94 84 ALA B C 1
ATOM 3424 O O . ALA B 1 84 ? -6.477 11.742 -8.219 1 98.94 84 ALA B O 1
ATOM 3425 N N . PRO B 1 85 ? -4.566 11.352 -9.406 1 98.81 85 PRO B N 1
ATOM 3426 C CA . PRO B 1 85 ? -4.75 9.906 -9.281 1 98.81 85 PRO B CA 1
ATOM 3427 C C . PRO B 1 85 ? -4.742 9.438 -7.824 1 98.81 85 PRO B C 1
ATOM 3429 O O . PRO B 1 85 ? -5.414 8.461 -7.484 1 98.81 85 PRO B O 1
ATOM 3432 N N . VAL B 1 86 ? -4.004 10.125 -6.98 1 98.94 86 VAL B N 1
ATOM 3433 C CA . VAL B 1 86 ? -3.951 9.773 -5.566 1 98.94 86 VAL B CA 1
ATOM 3434 C C . VAL B 1 86 ? -5.309 10.031 -4.918 1 98.94 86 VAL B C 1
ATOM 3436 O O . VAL B 1 86 ? -5.863 9.148 -4.258 1 98.94 86 VAL B O 1
ATOM 3439 N N . ALA B 1 87 ? -5.852 11.211 -5.152 1 98.94 87 ALA B N 1
ATOM 3440 C CA . ALA B 1 87 ? -7.16 11.555 -4.594 1 98.94 87 ALA B CA 1
ATOM 3441 C C . ALA B 1 87 ? -8.234 10.602 -5.102 1 98.94 87 ALA B C 1
ATOM 3443 O O . ALA B 1 87 ? -9.07 10.125 -4.328 1 98.94 87 ALA B O 1
ATOM 3444 N N . ASP B 1 88 ? -8.203 10.344 -6.367 1 98.88 88 ASP B N 1
ATOM 3445 C CA . ASP B 1 88 ? -9.188 9.461 -6.988 1 98.88 88 ASP B CA 1
ATOM 3446 C C . ASP B 1 88 ? -9.133 8.062 -6.375 1 98.88 88 ASP B C 1
ATOM 3448 O O . ASP B 1 88 ? -10.172 7.465 -6.082 1 98.88 88 ASP B O 1
ATOM 3452 N N . PHE B 1 89 ? -7.98 7.531 -6.195 1 98.94 89 PHE B N 1
ATOM 3453 C CA . PHE B 1 89 ? -7.836 6.184 -5.652 1 98.94 89 PHE B CA 1
ATOM 3454 C C . PHE B 1 89 ? -8.312 6.129 -4.207 1 98.94 89 PHE B C 1
ATOM 3456 O O . PHE B 1 89 ? -9.031 5.203 -3.82 1 98.94 89 PHE B O 1
ATOM 3463 N N . VAL B 1 90 ? -7.883 7.09 -3.406 1 98.94 90 VAL B N 1
ATOM 3464 C CA . VAL B 1 90 ? -8.305 7.148 -2.012 1 98.94 90 VAL B CA 1
ATOM 3465 C C . VAL B 1 90 ? -9.836 7.16 -1.936 1 98.94 90 VAL B C 1
ATOM 3467 O O . VAL B 1 90 ? -10.43 6.383 -1.182 1 98.94 90 VAL B O 1
ATOM 3470 N N . ARG B 1 91 ? -10.422 7.973 -2.74 1 98.81 91 ARG B N 1
ATOM 3471 C CA . ARG B 1 91 ? -11.883 8.07 -2.773 1 98.81 91 ARG B CA 1
ATOM 3472 C C . ARG B 1 91 ? -12.508 6.746 -3.205 1 98.81 91 ARG B C 1
ATOM 3474 O O . ARG B 1 91 ? -13.508 6.312 -2.633 1 98.81 91 ARG B O 1
ATOM 3481 N N . SER B 1 92 ? -11.938 6.094 -4.18 1 98.62 92 SER B N 1
ATOM 3482 C CA . SER B 1 92 ? -12.477 4.848 -4.723 1 98.62 92 SER B CA 1
ATOM 3483 C C . SER B 1 92 ? -12.469 3.744 -3.67 1 98.62 92 SER B C 1
ATOM 3485 O O . SER B 1 92 ? -13.211 2.768 -3.789 1 98.62 92 SER B O 1
ATOM 3487 N N . GLN B 1 93 ? -11.633 3.887 -2.641 1 98.56 93 GLN B N 1
ATOM 3488 C CA . GLN B 1 93 ? -11.547 2.885 -1.583 1 98.56 93 GLN B CA 1
ATOM 3489 C C . GLN B 1 93 ? -12.492 3.219 -0.432 1 98.56 93 GLN B C 1
ATOM 3491 O O . GLN B 1 93 ? -12.5 2.533 0.592 1 98.56 93 GLN B O 1
ATOM 3496 N N . GLY B 1 94 ? -13.203 4.297 -0.527 1 98.25 94 GLY B N 1
ATOM 3497 C CA . GLY B 1 94 ? -14.195 4.656 0.479 1 98.25 94 GLY B CA 1
ATOM 3498 C C . GLY B 1 94 ? -13.664 5.625 1.517 1 98.25 94 GLY B C 1
ATOM 3499 O O . GLY B 1 94 ? -14.375 5.988 2.457 1 98.25 94 GLY B O 1
ATOM 3500 N N . SER B 1 95 ? -12.438 6.031 1.402 1 98.81 95 SER B N 1
ATOM 3501 C CA . SER B 1 95 ? -11.852 7.027 2.291 1 98.81 95 SER B CA 1
ATOM 3502 C C . SER B 1 95 ? -12.039 8.438 1.74 1 98.81 95 SER B C 1
ATOM 3504 O O . SER B 1 95 ? -12.266 8.617 0.541 1 98.81 95 SER B O 1
ATOM 3506 N N . VAL B 1 96 ? -11.953 9.43 2.596 1 98.94 96 VAL B N 1
ATOM 3507 C CA . VAL B 1 96 ? -12.023 10.82 2.168 1 98.94 96 VAL B CA 1
ATOM 3508 C C . VAL B 1 96 ? -10.617 11.344 1.894 1 98.94 96 VAL B C 1
ATOM 3510 O O . VAL B 1 96 ? -9.766 11.352 2.783 1 98.94 96 VAL B O 1
ATOM 3513 N N . PRO B 1 97 ? -10.336 11.734 0.654 1 98.94 97 PRO B N 1
ATOM 3514 C CA . PRO B 1 97 ? -9.023 12.297 0.351 1 98.94 97 PRO B CA 1
ATOM 3515 C C . PRO B 1 97 ? -8.844 13.711 0.896 1 98.94 97 PRO B C 1
ATOM 3517 O O . PRO B 1 97 ? -9.703 14.57 0.688 1 98.94 97 PRO B O 1
ATOM 3520 N N . ALA B 1 98 ? -7.801 13.922 1.634 1 99 98 ALA B N 1
ATOM 3521 C CA . ALA B 1 98 ? -7.488 15.219 2.234 1 99 98 ALA B CA 1
ATOM 3522 C C . ALA B 1 98 ? -6.07 15.656 1.879 1 99 98 ALA B C 1
ATOM 3524 O O . ALA B 1 98 ? -5.238 14.836 1.487 1 99 98 ALA B O 1
ATOM 3525 N N . ILE B 1 99 ? -5.801 16.938 1.958 1 98.94 99 ILE B N 1
ATOM 3526 C CA . ILE B 1 99 ? -4.484 17.484 1.641 1 98.94 99 ILE B CA 1
ATOM 3527 C C . ILE B 1 99 ? -4.141 18.609 2.623 1 98.94 99 ILE B C 1
ATOM 3529 O O . ILE B 1 99 ? -4.992 19.438 2.957 1 98.94 99 ILE B O 1
ATOM 3533 N N . GLN B 1 100 ? -2.951 18.547 3.104 1 99 100 GLN B N 1
ATOM 3534 C CA . GLN B 1 100 ? -2.479 19.609 3.977 1 99 100 GLN B CA 1
ATOM 3535 C C . GLN B 1 100 ? -1.72 20.672 3.186 1 99 100 GLN B C 1
ATOM 3537 O O . GLN B 1 100 ? -0.746 20.375 2.498 1 99 100 GLN B O 1
ATOM 3542 N N . LEU B 1 101 ? -2.174 21.906 3.23 1 99 101 LEU B N 1
ATOM 3543 C CA . LEU B 1 101 ? -1.531 23.047 2.598 1 99 101 LEU B CA 1
ATOM 3544 C C . LEU B 1 101 ? -0.541 23.719 3.549 1 99 101 LEU B C 1
ATOM 3546 O O . LEU B 1 101 ? -0.896 24.062 4.676 1 99 101 LEU B O 1
ATOM 3550 N N . ALA B 1 102 ? 0.705 23.906 3.035 1 98.94 102 ALA B N 1
ATOM 3551 C CA . ALA B 1 102 ? 1.729 24.234 4.023 1 98.94 102 ALA B CA 1
ATOM 3552 C C . ALA B 1 102 ? 2.758 25.203 3.447 1 98.94 102 ALA B C 1
ATOM 3554 O O . ALA B 1 102 ? 2.908 25.297 2.227 1 98.94 102 ALA B O 1
ATOM 3555 N N . HIS B 1 103 ? 3.385 25.953 4.242 1 98.94 103 HIS B N 1
ATOM 3556 C CA . HIS B 1 103 ? 4.578 26.75 4.031 1 98.94 103 HIS B CA 1
ATOM 3557 C C . HIS B 1 103 ? 5.531 26.656 5.219 1 98.94 103 HIS B C 1
ATOM 3559 O O . HIS B 1 103 ? 5.145 26.922 6.355 1 98.94 103 HIS B O 1
ATOM 3565 N N . ALA B 1 104 ? 6.793 26.375 4.953 1 98.62 104 ALA B N 1
ATOM 3566 C CA . ALA B 1 104 ? 7.711 25.938 6.004 1 98.62 104 ALA B CA 1
ATOM 3567 C C . ALA B 1 104 ? 8.289 27.141 6.75 1 98.62 104 ALA B C 1
ATOM 3569 O O . ALA B 1 104 ? 8.867 26.984 7.828 1 98.62 104 ALA B O 1
ATOM 3570 N N . GLY B 1 105 ? 8.164 28.391 6.152 1 98 105 GLY B N 1
ATOM 3571 C CA . GLY B 1 105 ? 8.711 29.562 6.805 1 98 105 GLY B CA 1
ATOM 3572 C C . GLY B 1 105 ? 10.203 29.469 7.059 1 98 105 GLY B C 1
ATOM 3573 O O . GLY B 1 105 ? 10.969 29.141 6.156 1 98 105 GLY B O 1
ATOM 3574 N N . ARG B 1 106 ? 10.609 29.844 8.195 1 96.06 106 ARG B N 1
ATOM 3575 C CA . ARG B 1 106 ? 12.039 29.938 8.477 1 96.06 106 ARG B CA 1
ATOM 3576 C C . ARG B 1 106 ? 12.664 28.547 8.586 1 96.06 106 ARG B C 1
ATOM 3578 O O . ARG B 1 106 ? 13.883 28.406 8.672 1 96.06 106 ARG B O 1
ATOM 3585 N N . LYS B 1 107 ? 11.859 27.438 8.523 1 96.06 107 LYS B N 1
ATOM 3586 C CA . LYS B 1 107 ? 12.359 26.062 8.578 1 96.06 107 LYS B CA 1
ATOM 3587 C C . LYS B 1 107 ? 12.5 25.484 7.172 1 96.06 107 LYS B C 1
ATOM 3589 O O . LYS B 1 107 ? 12.766 24.297 7.016 1 96.06 107 LYS B O 1
ATOM 3594 N N . ALA B 1 108 ? 12.336 26.312 6.172 1 97.06 108 ALA B N 1
ATOM 3595 C CA . ALA B 1 108 ? 12.469 25.875 4.781 1 97.06 108 ALA B CA 1
ATOM 3596 C C . ALA B 1 108 ? 13.93 25.703 4.395 1 97.06 108 ALA B C 1
ATOM 3598 O O . ALA B 1 108 ? 14.828 26.078 5.156 1 97.06 108 ALA B O 1
ATOM 3599 N N . SER B 1 109 ? 14.125 25.078 3.27 1 96.19 109 SER B N 1
ATOM 3600 C CA . SER B 1 109 ? 15.414 25 2.592 1 96.19 109 SER B CA 1
ATOM 3601 C C . SER B 1 109 ? 16.406 24.172 3.4 1 96.19 109 SER B C 1
ATOM 3603 O O . SER B 1 109 ? 17.516 24.641 3.684 1 96.19 109 SER B O 1
ATOM 3605 N N . THR B 1 110 ? 16.016 23.031 3.789 1 95.31 110 THR B N 1
ATOM 3606 C CA . THR B 1 110 ? 16.875 22.125 4.516 1 95.31 110 THR B CA 1
ATOM 3607 C C . THR B 1 110 ? 17.062 20.812 3.742 1 95.31 110 THR B C 1
ATOM 3609 O O . THR B 1 110 ? 16.344 20.562 2.766 1 95.31 110 THR B O 1
ATOM 3612 N N . ARG B 1 111 ? 18.062 20.047 4.137 1 95.81 111 ARG B N 1
ATOM 3613 C CA . ARG B 1 111 ? 18.234 18.703 3.594 1 95.81 111 ARG B CA 1
ATOM 3614 C C . ARG B 1 111 ? 17.203 17.734 4.172 1 95.81 111 ARG B C 1
ATOM 3616 O O . ARG B 1 111 ? 16.594 18.016 5.199 1 95.81 111 ARG B O 1
ATOM 3623 N N . ARG B 1 112 ? 17.031 16.625 3.459 1 97.56 112 ARG B N 1
ATOM 3624 C CA . ARG B 1 112 ? 16.125 15.609 3.992 1 97.56 112 ARG B CA 1
ATOM 3625 C C . ARG B 1 112 ? 16.594 15.125 5.359 1 97.56 112 ARG B C 1
ATOM 3627 O O . ARG B 1 112 ? 17.797 15.117 5.645 1 97.56 112 ARG B O 1
ATOM 3634 N N . PRO B 1 113 ? 15.578 14.664 6.168 1 95 113 PRO B N 1
ATOM 3635 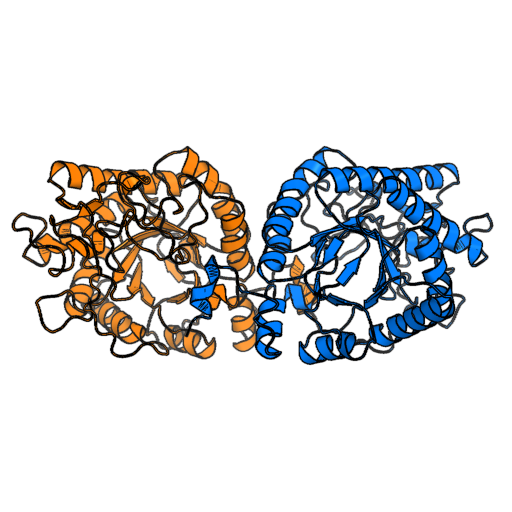C CA . PRO B 1 113 ? 15.945 14.227 7.516 1 95 113 PRO B CA 1
ATOM 3636 C C . PRO B 1 113 ? 17.031 13.156 7.512 1 95 113 PRO B C 1
ATOM 3638 O O . PRO B 1 113 ? 17.969 13.227 8.312 1 95 113 PRO B O 1
ATOM 3641 N N . TRP B 1 114 ? 16.969 12.18 6.551 1 95.19 114 TRP B N 1
ATOM 3642 C CA . TRP B 1 114 ? 17.938 11.086 6.543 1 95.19 114 TRP B CA 1
ATOM 3643 C C . TRP B 1 114 ? 19.219 11.5 5.836 1 95.19 114 TRP B C 1
ATOM 3645 O O . TRP B 1 114 ? 20.188 10.727 5.77 1 95.19 114 TRP B O 1
ATOM 3655 N N . ASP B 1 115 ? 19.266 12.727 5.309 1 94.81 115 ASP B N 1
ATOM 3656 C CA . ASP B 1 115 ? 20.5 13.312 4.785 1 94.81 115 ASP B CA 1
ATOM 3657 C C . ASP B 1 115 ? 21.109 14.289 5.781 1 94.81 115 ASP B C 1
ATOM 3659 O O . ASP B 1 115 ? 22.016 15.055 5.438 1 94.81 115 ASP B O 1
ATOM 3663 N N . GLY B 1 116 ? 20.578 14.375 6.977 1 91.44 116 GLY B N 1
ATOM 3664 C CA . GLY B 1 116 ? 21.125 15.211 8.031 1 91.44 116 GLY B CA 1
ATOM 3665 C C . GLY B 1 116 ? 20.172 16.312 8.469 1 91.44 116 GLY B C 1
ATOM 3666 O O . GLY B 1 116 ? 20.266 16.812 9.594 1 91.44 116 GLY B O 1
ATOM 3667 N N . GLY B 1 117 ? 19.344 16.891 7.547 1 92.31 117 GLY B N 1
ATOM 3668 C CA . GLY B 1 117 ? 18.312 17.859 7.906 1 92.31 117 GLY B CA 1
ATOM 3669 C C . GLY B 1 117 ? 18.859 19.266 8.047 1 92.31 117 GLY B C 1
ATOM 3670 O O . GLY B 1 117 ? 18.141 20.172 8.484 1 92.31 117 GLY B O 1
ATOM 3671 N N . ASP B 1 118 ? 20.062 19.5 7.715 1 92.38 118 ASP B N 1
ATOM 3672 C CA . ASP B 1 118 ? 20.703 20.812 7.848 1 92.38 118 ASP B CA 1
ATOM 3673 C C . ASP B 1 118 ? 20.219 21.766 6.758 1 92.38 118 ASP B C 1
ATOM 3675 O O . ASP B 1 118 ? 19.766 21.328 5.699 1 92.38 118 ASP B O 1
ATOM 3679 N N . PRO B 1 119 ? 20.328 23.062 7.031 1 93.62 119 PRO B N 1
ATOM 3680 C CA . PRO B 1 119 ? 20.031 24.031 5.977 1 93.62 119 PRO B CA 1
ATOM 3681 C C . PRO B 1 119 ? 20.906 23.844 4.738 1 93.62 119 PRO B C 1
ATOM 3683 O O . PRO B 1 119 ? 22.078 23.484 4.855 1 93.62 119 PRO B O 1
ATOM 3686 N N . ILE B 1 120 ? 20.328 24.109 3.639 1 93.62 120 ILE B N 1
ATOM 3687 C CA . ILE B 1 120 ? 21.062 24.031 2.383 1 93.62 120 ILE B CA 1
ATOM 3688 C C . ILE B 1 120 ? 21.609 25.406 2.02 1 93.62 120 ILE B C 1
ATOM 3690 O O . ILE B 1 120 ? 20.859 26.375 1.854 1 93.62 120 ILE B O 1
ATOM 3694 N N . PRO B 1 121 ? 22.891 25.516 1.854 1 90.44 121 PRO B N 1
ATOM 3695 C CA . PRO B 1 121 ? 23.453 26.797 1.423 1 90.44 121 PRO B CA 1
ATOM 3696 C C . PRO B 1 121 ? 22.969 27.219 0.039 1 90.44 121 PRO B C 1
ATOM 3698 O O . PRO B 1 121 ? 22.734 26.375 -0.824 1 90.44 121 PRO B O 1
ATOM 3701 N N . PRO B 1 122 ? 22.828 28.547 -0.191 1 88.12 122 PRO B N 1
ATOM 3702 C CA . PRO B 1 122 ? 22.391 29.031 -1.508 1 88.12 122 PRO B CA 1
ATOM 3703 C C . PRO B 1 122 ? 23.25 28.469 -2.645 1 88.12 122 PRO B C 1
ATOM 3705 O O . PRO B 1 122 ? 22.734 28.172 -3.723 1 88.12 122 PRO B O 1
ATOM 3708 N N . GLY B 1 123 ? 24.484 28.344 -2.48 1 89.69 123 GLY B N 1
ATOM 3709 C CA . GLY B 1 123 ? 25.375 27.828 -3.508 1 89.69 123 GLY B CA 1
ATOM 3710 C C . GLY B 1 123 ? 25.156 26.359 -3.812 1 89.69 123 GLY B C 1
ATOM 3711 O O . GLY B 1 123 ? 25.625 25.859 -4.84 1 89.69 123 GLY B O 1
ATOM 3712 N N . GLU B 1 124 ? 24.359 25.688 -2.994 1 92.31 124 GLU B N 1
ATOM 3713 C CA . GLU B 1 124 ? 24.125 24.266 -3.152 1 92.31 124 GLU B CA 1
ATOM 3714 C C . GLU B 1 124 ? 22.656 23.969 -3.426 1 92.31 124 GLU B C 1
ATOM 3716 O O . GLU B 1 124 ? 22.188 22.859 -3.217 1 92.31 124 GLU B O 1
ATOM 3721 N N . GLY B 1 125 ? 21.922 24.984 -3.781 1 92.88 125 GLY B N 1
ATOM 3722 C CA . GLY B 1 125 ? 20.531 24.797 -4.16 1 92.88 125 GLY B CA 1
ATOM 3723 C C . GLY B 1 125 ? 19.547 25.312 -3.119 1 92.88 125 GLY B C 1
ATOM 3724 O O . GLY B 1 125 ? 18.344 25.188 -3.295 1 92.88 125 GLY B O 1
ATOM 3725 N N . GLY B 1 126 ? 20.078 25.859 -1.998 1 94.44 126 GLY B N 1
ATOM 3726 C CA . GLY B 1 126 ? 19.219 26.453 -0.997 1 94.44 126 GLY B CA 1
ATOM 3727 C C . GLY B 1 126 ? 18.641 27.797 -1.426 1 94.44 126 GLY B C 1
ATOM 3728 O O . GLY B 1 126 ? 19.016 28.328 -2.469 1 94.44 126 GLY B O 1
ATOM 3729 N N . TRP B 1 127 ? 17.641 28.312 -0.69 1 95.44 127 TRP B N 1
ATOM 3730 C CA . TRP B 1 127 ? 17.016 29.594 -0.998 1 95.44 127 TRP B CA 1
ATOM 3731 C C . TRP B 1 127 ? 16.766 30.406 0.274 1 95.44 127 TRP B C 1
ATOM 3733 O O . TRP B 1 127 ? 16.906 29.875 1.383 1 95.44 127 TRP B O 1
ATOM 3743 N N . GLU B 1 128 ? 16.578 31.688 0.082 1 95.06 128 GLU B N 1
ATOM 3744 C CA . GLU B 1 128 ? 16.203 32.531 1.204 1 95.06 128 GLU B CA 1
ATOM 3745 C C . GLU B 1 128 ? 14.836 32.156 1.751 1 95.06 128 GLU B C 1
ATOM 3747 O O . GLU B 1 128 ? 13.875 32.031 0.989 1 95.06 128 GLU B O 1
ATOM 3752 N N . VAL B 1 129 ? 14.82 32.031 3.072 1 96.44 129 VAL B N 1
ATOM 3753 C CA . VAL B 1 129 ? 13.562 31.562 3.668 1 96.44 129 VAL B CA 1
ATOM 3754 C C . VAL B 1 129 ? 12.773 32.781 4.176 1 96.44 129 VAL B C 1
ATOM 3756 O O . VAL B 1 129 ? 13.344 33.844 4.438 1 96.44 129 VAL B O 1
ATOM 3759 N N . LEU B 1 130 ? 11.477 32.594 4.23 1 97.44 130 LEU B N 1
ATOM 3760 C CA . LEU B 1 130 ? 10.562 33.656 4.641 1 97.44 130 LEU B CA 1
ATOM 3761 C C . LEU B 1 130 ? 10.102 33.438 6.078 1 97.44 130 LEU B C 1
ATOM 3763 O O . LEU B 1 130 ? 9.898 32.312 6.512 1 97.44 130 LEU B O 1
ATOM 3767 N N . ALA B 1 131 ? 9.922 34.562 6.816 1 97.94 131 ALA B N 1
ATOM 3768 C CA . ALA B 1 131 ? 9.531 34.469 8.219 1 97.94 131 ALA B CA 1
ATOM 3769 C C . ALA B 1 131 ? 8.773 35.719 8.672 1 97.94 131 ALA B C 1
ATOM 3771 O O . ALA B 1 131 ? 8.727 36.719 7.949 1 97.94 131 ALA B O 1
ATOM 3772 N N . PRO B 1 132 ? 8.039 35.562 9.812 1 98.06 132 PRO B N 1
ATOM 3773 C CA . PRO B 1 132 ? 7.391 36.75 10.344 1 98.06 132 PRO B CA 1
ATOM 3774 C C . PRO B 1 132 ? 8.391 37.812 10.773 1 98.06 132 PRO B C 1
ATOM 3776 O O . PRO B 1 132 ? 8.117 39.031 10.648 1 98.06 132 PRO B O 1
ATOM 3779 N N . SER B 1 133 ? 9.523 37.25 11.32 1 95.38 133 SER B N 1
ATOM 3780 C CA . SER B 1 133 ? 10.609 38.125 11.75 1 95.38 133 SER B CA 1
ATOM 3781 C C . SER B 1 133 ? 11.922 37.75 11.086 1 95.38 133 SER B C 1
ATOM 3783 O O . SER B 1 133 ? 12.031 36.688 10.492 1 95.38 133 SER B O 1
ATOM 3785 N N . ALA B 1 134 ? 12.828 38.688 10.914 1 91.19 134 ALA B N 1
ATOM 3786 C CA . ALA B 1 134 ? 14.125 38.375 10.32 1 91.19 134 ALA B CA 1
ATOM 3787 C C . ALA B 1 134 ? 14.992 37.594 11.289 1 91.19 134 ALA B C 1
ATOM 3789 O O . ALA B 1 134 ? 16.172 37.906 11.461 1 91.19 134 ALA B O 1
ATOM 3790 N N . LYS B 1 13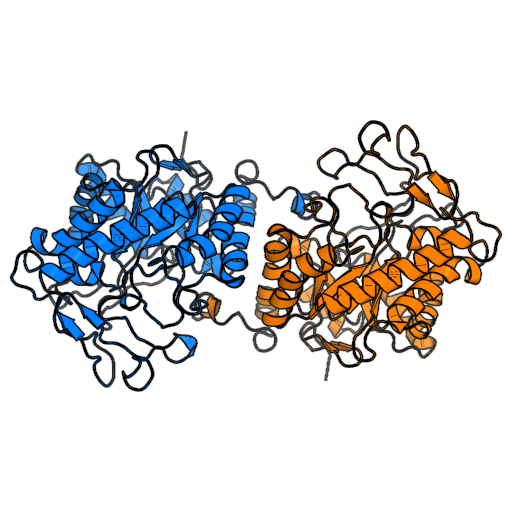5 ? 14.398 36.625 11.992 1 89.06 135 LYS B N 1
ATOM 3791 C CA . LYS B 1 135 ? 15.094 35.719 12.93 1 89.06 135 LYS B CA 1
ATOM 3792 C C . LYS B 1 135 ? 15.18 34.312 12.383 1 89.06 135 LYS B C 1
ATOM 3794 O O . LYS B 1 135 ? 14.156 33.656 12.156 1 89.06 135 LYS B O 1
ATOM 3799 N N . PRO B 1 136 ? 16.375 33.875 12.18 1 91.94 136 PRO B N 1
ATOM 3800 C CA . PRO B 1 136 ? 16.484 32.5 11.695 1 91.94 136 PRO B CA 1
ATOM 3801 C C . PRO B 1 136 ? 16.062 31.453 12.742 1 91.94 136 PRO B C 1
ATOM 3803 O O . PRO B 1 136 ? 16.078 31.75 13.945 1 91.94 136 PRO B O 1
ATOM 3806 N N . TYR B 1 137 ? 15.602 30.312 12.258 1 94.12 137 TYR B N 1
ATOM 3807 C CA . TYR B 1 137 ? 15.406 29.188 13.18 1 94.12 137 TYR B CA 1
ATOM 3808 C C . TYR B 1 137 ? 16.719 28.812 13.859 1 94.12 137 TYR B C 1
ATOM 3810 O O . TYR B 1 137 ? 17.75 28.656 13.203 1 94.12 137 TYR B O 1
ATOM 3818 N N . PRO B 1 138 ? 16.578 28.734 15.164 1 88.19 138 PRO B N 1
ATOM 3819 C CA . PRO B 1 138 ? 17.828 28.469 15.883 1 88.19 138 PRO B CA 1
ATOM 3820 C C . PRO B 1 138 ? 18.328 27.031 15.695 1 88.19 138 PRO B C 1
ATOM 3822 O O . PRO B 1 138 ? 17.625 26.078 16.062 1 88.19 138 PRO B O 1
ATOM 3825 N N . ARG B 1 139 ? 19.344 26.828 14.93 1 83.19 139 ARG B N 1
ATOM 3826 C CA . ARG B 1 139 ? 20.047 25.562 14.75 1 83.19 139 ARG B CA 1
ATOM 3827 C C . ARG B 1 139 ? 21.516 25.703 15.148 1 83.19 139 ARG B C 1
ATOM 3829 O O . ARG B 1 139 ? 22.016 26.812 15.32 1 83.19 139 ARG B O 1
ATOM 3836 N N . ASP B 1 140 ? 21.984 24.5 15.484 1 72.88 140 ASP B N 1
ATOM 3837 C CA . ASP B 1 140 ? 23.438 24.562 15.672 1 72.88 140 ASP B CA 1
ATOM 3838 C C . ASP B 1 140 ? 24.141 24.859 14.359 1 72.88 140 ASP B C 1
ATOM 3840 O O . ASP B 1 140 ? 23.828 24.266 13.32 1 72.88 140 ASP B O 1
ATOM 3844 N N . GLY B 1 141 ? 24.844 25.812 14.359 1 65.56 141 GLY B N 1
ATOM 3845 C CA . GLY B 1 141 ? 25.609 26.141 13.172 1 65.56 141 GLY B CA 1
ATOM 3846 C C . GLY B 1 141 ? 25.203 27.453 12.539 1 65.56 141 GLY B C 1
ATOM 3847 O O . GLY B 1 141 ? 24.625 28.312 13.203 1 65.56 141 GLY B O 1
ATOM 3848 N N . ASP B 1 142 ? 25.547 27.578 11.273 1 64.5 142 ASP B N 1
ATOM 3849 C CA . ASP B 1 142 ? 25.312 28.812 10.539 1 64.5 142 ASP B CA 1
ATOM 3850 C C . ASP B 1 142 ? 23.828 29.047 10.297 1 64.5 142 ASP B C 1
ATOM 3852 O O . ASP B 1 142 ? 23.094 28.109 9.969 1 64.5 142 ASP B O 1
ATOM 3856 N N . GLU B 1 143 ? 23.469 30.234 10.578 1 72.25 143 GLU B N 1
ATOM 3857 C CA . GLU B 1 143 ? 22.078 30.625 10.406 1 72.25 143 GLU B CA 1
ATOM 3858 C C . GLU B 1 143 ? 21.719 30.766 8.93 1 72.25 143 GLU B C 1
ATOM 3860 O O . GLU B 1 143 ? 22.562 31.141 8.109 1 72.25 143 GLU B O 1
ATOM 3865 N N . GLN B 1 144 ? 20.594 30.406 8.57 1 83.12 144 GLN B N 1
ATOM 3866 C CA . GLN B 1 144 ? 20.047 30.562 7.227 1 83.12 144 GLN B CA 1
ATOM 3867 C C . GLN B 1 144 ? 19.625 32 6.98 1 83.12 144 GLN B C 1
ATOM 3869 O O . GLN B 1 144 ? 19.125 32.688 7.883 1 83.12 144 GLN B O 1
ATOM 3874 N N . PRO B 1 145 ? 19.969 32.5 5.707 1 85.94 145 PRO B N 1
ATOM 3875 C CA . PRO B 1 145 ? 19.359 33.781 5.367 1 85.94 145 PRO B CA 1
ATOM 3876 C C . PRO B 1 145 ? 17.844 33.812 5.539 1 85.94 145 PRO B C 1
ATOM 3878 O O . PRO B 1 145 ? 17.156 32.969 4.98 1 85.94 145 PRO B O 1
ATOM 3881 N N . THR B 1 146 ? 17.328 34.656 6.371 1 94.5 146 THR B N 1
ATOM 3882 C CA . THR B 1 146 ? 15.906 34.75 6.711 1 94.5 146 THR B CA 1
ATOM 3883 C C . THR B 1 146 ? 15.367 36.156 6.43 1 94.5 146 THR B C 1
ATOM 3885 O O . THR B 1 146 ? 15.93 37.156 6.895 1 94.5 146 THR B O 1
ATOM 3888 N N . ARG B 1 147 ? 14.352 36.156 5.598 1 96.44 147 ARG B N 1
ATOM 3889 C CA . ARG B 1 147 ? 13.758 37.438 5.211 1 96.44 147 ARG B CA 1
ATOM 3890 C C . ARG B 1 147 ? 12.414 37.656 5.895 1 96.44 147 ARG B C 1
ATOM 3892 O O . ARG B 1 147 ? 11.562 36.781 5.879 1 96.44 147 ARG B O 1
ATOM 3899 N N . LYS B 1 148 ? 12.227 38.812 6.5 1 97.94 148 LYS B N 1
ATOM 3900 C CA . LYS B 1 148 ? 10.945 39.219 7.082 1 97.94 148 LYS B CA 1
ATOM 3901 C C . LYS B 1 148 ? 9.914 39.531 5.996 1 97.94 148 LYS B C 1
ATOM 3903 O O . LYS B 1 148 ? 10.195 40.281 5.059 1 97.94 148 LYS B O 1
ATOM 3908 N N . LEU B 1 149 ? 8.727 38.938 6.105 1 98.25 149 LEU B N 1
ATOM 3909 C CA . LEU B 1 149 ? 7.645 39.219 5.164 1 98.25 149 LEU B CA 1
ATOM 3910 C C . LEU B 1 149 ? 7.113 40.625 5.344 1 98.25 149 LEU B C 1
ATOM 3912 O O . LEU B 1 149 ? 6.832 41.062 6.469 1 98.25 149 LEU B O 1
ATOM 3916 N N . ASP B 1 150 ? 7.039 41.344 4.254 1 97.31 150 ASP B N 1
ATOM 3917 C CA . ASP B 1 150 ? 6.359 42.625 4.332 1 97.31 150 ASP B CA 1
ATOM 3918 C C . ASP B 1 150 ? 4.867 42.469 4.051 1 97.31 150 ASP B C 1
ATOM 3920 O O . ASP B 1 150 ? 4.387 41.375 3.797 1 97.31 150 ASP B O 1
ATOM 3924 N N . ARG B 1 151 ? 4.176 43.562 4.184 1 96.94 151 ARG B N 1
ATOM 3925 C CA . ARG B 1 151 ? 2.723 43.531 4.07 1 96.94 151 ARG B CA 1
ATOM 3926 C C . ARG B 1 151 ? 2.297 42.938 2.723 1 96.94 151 ARG B C 1
ATOM 3928 O O . ARG B 1 151 ? 1.376 42.125 2.654 1 96.94 151 ARG B O 1
ATOM 3935 N N . GLY B 1 152 ? 2.902 43.406 1.656 1 97.75 152 GLY B N 1
ATOM 3936 C CA . GLY B 1 152 ? 2.598 42.875 0.336 1 97.75 152 GLY B CA 1
ATOM 3937 C C . GLY B 1 152 ? 2.832 41.375 0.223 1 97.75 152 GLY B C 1
ATOM 3938 O O . GLY B 1 152 ? 2.018 40.656 -0.361 1 97.75 152 GLY B O 1
ATOM 3939 N N . ALA B 1 153 ? 3.934 40.906 0.742 1 97.88 153 ALA B N 1
ATOM 3940 C CA . ALA B 1 153 ? 4.258 39.5 0.704 1 97.88 153 ALA B CA 1
ATOM 3941 C C . ALA B 1 153 ? 3.256 38.688 1.516 1 97.88 153 ALA B C 1
ATOM 3943 O O . ALA B 1 153 ? 2.938 37.531 1.159 1 97.88 153 ALA B O 1
ATOM 3944 N N . ILE B 1 154 ? 2.793 39.219 2.598 1 98.62 154 ILE B N 1
ATOM 3945 C CA . ILE B 1 154 ? 1.786 38.562 3.414 1 98.62 154 ILE B CA 1
ATOM 3946 C C . ILE B 1 154 ? 0.49 38.406 2.619 1 98.62 154 ILE B C 1
ATOM 3948 O O . ILE B 1 154 ? -0.139 37.344 2.629 1 98.62 154 ILE B O 1
ATOM 3952 N N . GLU B 1 155 ? 0.11 39.469 1.952 1 98.31 155 GLU B N 1
ATOM 3953 C CA . GLU B 1 155 ? -1.075 39.406 1.102 1 98.31 155 GLU B CA 1
ATOM 3954 C C . GLU B 1 155 ? -0.915 38.375 0 1 98.31 155 GLU B C 1
ATOM 3956 O O . GLU B 1 155 ? -1.854 37.625 -0.305 1 98.31 155 GLU B O 1
ATOM 3961 N N . ASP B 1 156 ? 0.254 38.344 -0.597 1 98.56 156 ASP B N 1
ATOM 3962 C CA . ASP B 1 156 ? 0.547 37.312 -1.615 1 98.56 156 ASP B CA 1
ATOM 3963 C C . ASP B 1 156 ? 0.428 35.906 -1.045 1 98.56 156 ASP B C 1
ATOM 3965 O O . ASP B 1 156 ? -0.078 35 -1.713 1 98.56 156 ASP B O 1
ATOM 3969 N N . LEU B 1 157 ? 0.919 35.781 0.133 1 98.56 157 LEU B N 1
ATOM 3970 C CA . LEU B 1 157 ? 0.881 34.469 0.793 1 98.56 157 LEU B CA 1
ATOM 3971 C C . LEU B 1 157 ? -0.558 34 0.991 1 98.56 157 LEU B C 1
ATOM 3973 O O . LEU B 1 157 ? -0.869 32.844 0.772 1 98.56 157 LEU B O 1
ATOM 3977 N N . VAL B 1 158 ? -1.418 34.875 1.474 1 98.94 158 VAL B N 1
ATOM 3978 C CA . VAL B 1 158 ? -2.83 34.562 1.644 1 98.94 158 VAL B CA 1
ATOM 3979 C C . VAL B 1 158 ? -3.414 34.094 0.313 1 98.94 158 VAL B C 1
ATOM 3981 O O . VAL B 1 158 ? -4.117 33.062 0.259 1 98.94 158 VAL B O 1
ATOM 3984 N N . ALA B 1 159 ? -3.066 34.75 -0.745 1 98.88 159 ALA B N 1
ATOM 3985 C CA . ALA B 1 159 ? -3.543 34.406 -2.078 1 98.88 159 ALA B CA 1
ATOM 3986 C C . ALA B 1 159 ? -2.98 33.062 -2.52 1 98.88 159 ALA B C 1
ATOM 3988 O O . ALA B 1 159 ? -3.674 32.281 -3.172 1 98.88 159 ALA B O 1
ATOM 3989 N N . GLU B 1 160 ? -1.784 32.812 -2.199 1 98.88 160 GLU B N 1
ATOM 3990 C CA . GLU B 1 160 ? -1.129 31.562 -2.578 1 98.88 160 GLU B CA 1
ATOM 3991 C C . GLU B 1 160 ? -1.802 30.375 -1.914 1 98.88 160 GLU B C 1
ATOM 3993 O O . GLU B 1 160 ? -1.958 29.312 -2.537 1 98.88 160 GLU B O 1
ATOM 3998 N N . PHE B 1 161 ? -2.182 30.516 -0.668 1 98.94 161 PHE B N 1
ATOM 3999 C CA . PHE B 1 161 ? -2.932 29.453 -0.001 1 98.94 161 PHE B CA 1
ATOM 4000 C C . PHE B 1 161 ? -4.273 29.234 -0.686 1 98.94 161 PHE B C 1
ATOM 4002 O O . PHE B 1 161 ? -4.695 28.078 -0.876 1 98.94 161 PHE B O 1
ATOM 4009 N N . ALA B 1 162 ? -4.945 30.297 -1.019 1 98.94 162 ALA B N 1
ATOM 4010 C CA . ALA B 1 162 ? -6.223 30.172 -1.717 1 98.94 162 ALA B CA 1
ATOM 4011 C C . ALA B 1 162 ? -6.051 29.484 -3.066 1 98.94 162 ALA B C 1
ATOM 4013 O O . ALA B 1 162 ? -6.824 28.594 -3.416 1 98.94 162 ALA B O 1
ATOM 4014 N N . ASP B 1 163 ? -5.043 29.875 -3.818 1 98.94 163 ASP B N 1
ATOM 4015 C CA . ASP B 1 163 ? -4.762 29.266 -5.117 1 98.94 163 ASP B CA 1
ATOM 4016 C C . ASP B 1 163 ? -4.473 27.766 -4.977 1 98.94 163 ASP B C 1
ATOM 4018 O O . ASP B 1 163 ? -4.941 26.969 -5.785 1 98.94 163 ASP B O 1
ATOM 4022 N N . ALA B 1 164 ? -3.688 27.484 -3.984 1 98.94 164 ALA B N 1
ATOM 4023 C CA . ALA B 1 164 ? -3.361 26.078 -3.715 1 98.94 164 ALA B CA 1
ATOM 4024 C C . ALA B 1 164 ? -4.617 25.281 -3.375 1 98.94 164 ALA B C 1
ATOM 4026 O O . ALA B 1 164 ? -4.77 24.141 -3.814 1 98.94 164 ALA B O 1
ATOM 4027 N N . ALA B 1 165 ? -5.473 25.859 -2.584 1 98.94 165 ALA B N 1
ATOM 4028 C CA . ALA B 1 165 ? -6.73 25.203 -2.24 1 98.94 165 ALA B CA 1
ATOM 4029 C C . ALA B 1 165 ? -7.57 24.938 -3.486 1 98.94 165 ALA B C 1
ATOM 4031 O O . ALA B 1 165 ? -8.172 23.875 -3.619 1 98.94 165 ALA B O 1
ATOM 4032 N N . GLU B 1 166 ? -7.625 25.875 -4.371 1 98.94 166 GLU B N 1
ATOM 4033 C CA . GLU B 1 166 ? -8.359 25.688 -5.621 1 98.94 166 GLU B CA 1
ATOM 4034 C C . GLU B 1 166 ? -7.785 24.516 -6.426 1 98.94 166 GLU B C 1
ATOM 4036 O O . GLU B 1 166 ? -8.539 23.703 -6.957 1 98.94 166 GLU B O 1
ATOM 4041 N N . ARG B 1 167 ? -6.504 24.484 -6.5 1 98.94 167 ARG B N 1
ATOM 4042 C CA . ARG B 1 167 ? -5.852 23.406 -7.227 1 98.94 167 ARG B CA 1
ATOM 4043 C C . ARG B 1 167 ? -6.105 22.062 -6.555 1 98.94 167 ARG B C 1
ATOM 4045 O O . ARG B 1 167 ? -6.289 21.047 -7.23 1 98.94 167 ARG B O 1
ATOM 4052 N N . ALA B 1 168 ? -6.043 22.078 -5.215 1 98.94 168 ALA B N 1
ATOM 4053 C CA . ALA B 1 168 ? -6.344 20.859 -4.469 1 98.94 168 ALA B CA 1
ATOM 4054 C C . ALA B 1 168 ? -7.762 20.375 -4.75 1 98.94 168 ALA B C 1
ATOM 4056 O O . ALA B 1 168 ? -7.992 19.188 -4.934 1 98.94 168 ALA B O 1
ATOM 4057 N N . ARG B 1 169 ? -8.695 21.328 -4.734 1 98.81 169 ARG B N 1
ATOM 4058 C CA . ARG B 1 169 ? -10.078 21.031 -5.098 1 98.81 169 ARG B CA 1
ATOM 4059 C C . ARG B 1 169 ? -10.156 20.422 -6.492 1 98.81 169 ARG B C 1
ATOM 4061 O O . ARG B 1 169 ? -10.828 19.406 -6.695 1 98.81 169 ARG B O 1
ATOM 4068 N N . ASP B 1 170 ? -9.453 20.984 -7.383 1 98.62 170 ASP B N 1
ATOM 4069 C CA . ASP B 1 170 ? -9.477 20.516 -8.766 1 98.62 170 ASP B CA 1
ATOM 4070 C C . ASP B 1 170 ? -8.836 19.141 -8.898 1 98.62 170 ASP B C 1
ATOM 4072 O O . ASP B 1 170 ? -9.195 18.375 -9.789 1 98.62 170 ASP B O 1
ATOM 4076 N N . ALA B 1 171 ? -7.895 18.859 -8.055 1 98.88 171 ALA B N 1
ATOM 4077 C CA . ALA B 1 171 ? -7.242 17.562 -8.047 1 98.88 171 ALA B CA 1
ATOM 4078 C C . ALA B 1 171 ? -8.164 16.484 -7.469 1 98.88 171 ALA B C 1
ATOM 4080 O O . ALA B 1 171 ? -7.883 15.289 -7.578 1 98.88 171 ALA B O 1
ATOM 4081 N N . GLY B 1 172 ? -9.25 16.859 -6.793 1 98.88 172 GLY B N 1
ATOM 4082 C CA . GLY B 1 172 ? -10.234 15.906 -6.332 1 98.88 172 GLY B CA 1
ATOM 4083 C C . GLY B 1 172 ? -10.219 15.703 -4.828 1 98.88 172 GLY B C 1
ATOM 4084 O O . GLY B 1 172 ? -10.883 14.805 -4.309 1 98.88 172 GLY B O 1
ATOM 4085 N N . PHE B 1 173 ? -9.5 16.484 -4.09 1 98.94 173 PHE B N 1
ATOM 4086 C CA . PHE B 1 173 ? -9.5 16.391 -2.633 1 98.94 173 PHE B CA 1
ATOM 4087 C C . PHE B 1 173 ? -10.805 16.922 -2.057 1 98.94 173 PHE B C 1
ATOM 4089 O O . PHE B 1 173 ? -11.438 17.797 -2.65 1 98.94 173 PHE B O 1
ATOM 4096 N N . GLU B 1 174 ? -11.156 16.391 -0.855 1 98.94 174 GLU B N 1
ATOM 4097 C CA . GLU B 1 174 ? -12.445 16.734 -0.26 1 98.94 174 GLU B CA 1
ATOM 4098 C C . GLU B 1 174 ? -12.266 17.422 1.093 1 98.94 174 GLU B C 1
ATOM 4100 O O . GLU B 1 174 ? -13.234 17.906 1.683 1 98.94 174 GLU B O 1
ATOM 4105 N N . VAL B 1 175 ? -11.047 17.453 1.565 1 98.94 175 VAL B N 1
ATOM 4106 C CA . VAL B 1 175 ? -10.688 18.203 2.77 1 98.94 175 VAL B CA 1
ATOM 4107 C C . VAL B 1 175 ? -9.375 18.953 2.547 1 98.94 175 VAL B C 1
ATOM 4109 O O . VAL B 1 175 ? -8.414 18.391 2.029 1 98.94 175 VAL B O 1
ATOM 4112 N N . ALA B 1 176 ? -9.352 20.188 2.828 1 98.94 176 ALA B N 1
ATOM 4113 C CA . ALA B 1 176 ? -8.125 20.984 2.893 1 98.94 176 ALA B CA 1
ATOM 4114 C C . ALA B 1 176 ? -7.758 21.312 4.336 1 98.94 176 ALA B C 1
ATOM 4116 O O . ALA B 1 176 ? -8.609 21.766 5.109 1 98.94 176 ALA B O 1
ATOM 4117 N N . GLU B 1 177 ? -6.57 21 4.68 1 99 177 GLU B N 1
ATOM 4118 C CA . GLU B 1 177 ? -6.086 21.375 6.004 1 99 177 GLU B CA 1
ATOM 4119 C C . GLU B 1 177 ? -5.031 22.469 5.922 1 99 177 GLU B C 1
ATOM 4121 O O . GLU B 1 177 ? -4.055 22.359 5.176 1 99 177 GLU B O 1
ATOM 4126 N N . VAL B 1 178 ? -5.234 23.547 6.629 1 99 178 VAL B N 1
ATOM 4127 C CA . VAL B 1 178 ? -4.238 24.609 6.773 1 99 178 VAL B CA 1
ATOM 4128 C C . VAL B 1 178 ? -3.24 24.234 7.867 1 99 178 VAL B C 1
ATOM 4130 O O . VAL B 1 178 ? -3.625 24.016 9.016 1 99 178 VAL B O 1
ATOM 4133 N N . HIS B 1 179 ? -1.975 24.141 7.492 1 98.94 179 HIS B N 1
ATOM 4134 C CA . HIS B 1 179 ? -0.936 23.734 8.43 1 98.94 179 HIS B CA 1
ATOM 4135 C C . HIS B 1 179 ? -0.411 24.906 9.234 1 98.94 179 HIS B C 1
ATOM 4137 O O . HIS B 1 179 ? 0.416 25.688 8.742 1 98.94 179 HIS B O 1
ATOM 4143 N N . ALA B 1 180 ? -0.79 25 10.461 1 98.94 180 ALA B N 1
ATOM 4144 C CA . ALA B 1 180 ? -0.34 26.062 11.359 1 98.94 180 ALA B CA 1
ATOM 4145 C C . ALA B 1 180 ? 0.303 25.484 12.609 1 98.94 180 ALA B C 1
ATOM 4147 O O . ALA B 1 180 ? 0.049 25.953 13.719 1 98.94 180 ALA B O 1
ATOM 4148 N N . ALA B 1 181 ? 1.085 24.453 12.422 1 98.81 181 ALA B N 1
ATOM 4149 C CA . ALA B 1 181 ? 1.696 23.766 13.555 1 98.81 181 ALA B CA 1
ATOM 4150 C C . ALA B 1 181 ? 3.188 23.547 13.32 1 98.81 181 ALA B C 1
ATOM 4152 O O . ALA B 1 181 ? 3.729 23.953 12.289 1 98.81 181 ALA B O 1
ATOM 4153 N N . HIS B 1 182 ? 3.9 23.078 14.344 1 98.25 182 HIS B N 1
ATOM 4154 C CA . HIS B 1 182 ? 5.219 22.453 14.312 1 98.25 182 HIS B CA 1
ATOM 4155 C C . HIS B 1 182 ? 6.297 23.469 13.945 1 98.25 182 HIS B C 1
ATOM 4157 O O . HIS B 1 182 ? 7.324 23.094 13.367 1 98.25 182 HIS B O 1
ATOM 4163 N N . GLY B 1 183 ? 5.984 24.719 14.141 1 98.19 183 GLY B N 1
ATOM 4164 C CA . GLY B 1 183 ? 6.992 25.75 13.922 1 98.19 183 GLY B CA 1
ATOM 4165 C C . GLY B 1 183 ? 7.102 26.172 12.469 1 98.19 183 GLY B C 1
ATOM 4166 O O . GLY B 1 183 ? 8.094 26.797 12.07 1 98.19 183 GLY B O 1
ATOM 4167 N N . TYR B 1 184 ? 6.172 25.812 11.68 1 98.56 184 TYR B N 1
ATOM 4168 C CA . TYR B 1 184 ? 6.145 26.281 10.305 1 98.56 184 TYR B CA 1
ATOM 4169 C C . TYR B 1 184 ? 5.496 27.656 10.211 1 98.56 184 TYR B C 1
ATOM 4171 O O . TYR B 1 184 ? 5.145 28.25 11.227 1 98.56 184 TYR B O 1
ATOM 4179 N N . LEU B 1 185 ? 5.363 28.172 9.039 1 98.75 185 LEU B N 1
ATOM 4180 C CA . LEU B 1 185 ? 5.223 29.609 8.836 1 98.75 185 LEU B CA 1
ATOM 4181 C C . LEU B 1 185 ? 4.039 30.156 9.625 1 98.75 185 LEU B C 1
ATOM 4183 O O . LEU B 1 185 ? 4.176 31.141 10.352 1 98.75 185 LEU B O 1
ATOM 4187 N N . LEU B 1 186 ? 2.889 29.516 9.477 1 98.94 186 LEU B N 1
ATOM 4188 C CA . LEU B 1 186 ? 1.704 30.062 10.117 1 98.94 186 LEU B CA 1
ATOM 4189 C C . LEU B 1 186 ? 1.798 29.922 11.641 1 98.94 186 LEU B C 1
ATOM 4191 O O . LEU B 1 186 ? 1.305 30.781 12.375 1 98.94 186 LEU B O 1
ATOM 4195 N N . HIS B 1 187 ? 2.412 28.875 12.141 1 98.88 187 HIS B N 1
ATOM 4196 C CA . HIS B 1 187 ? 2.719 28.766 13.562 1 98.88 187 HIS B CA 1
ATOM 4197 C C . HIS B 1 187 ? 3.732 29.812 13.992 1 98.88 187 HIS B C 1
ATOM 4199 O O . HIS B 1 187 ? 3.639 30.359 15.094 1 98.88 187 HIS B O 1
ATOM 4205 N N . GLU B 1 188 ? 4.691 30.125 13.18 1 98.75 188 GLU B N 1
ATOM 4206 C CA . GLU B 1 188 ? 5.684 31.156 13.477 1 98.75 188 GLU B CA 1
ATOM 4207 C C . GLU B 1 188 ? 5.016 32.5 13.766 1 98.75 188 GLU B C 1
ATOM 4209 O O . GLU B 1 188 ? 5.469 33.25 14.625 1 98.75 188 GLU B O 1
ATOM 4214 N N . PHE B 1 189 ? 3.973 32.812 13.016 1 98.88 189 PHE B N 1
ATOM 4215 C CA . PHE B 1 189 ? 3.246 34.062 13.242 1 98.88 189 PHE B CA 1
ATOM 4216 C C . PHE B 1 189 ? 2.523 34.031 14.586 1 98.88 189 PHE B C 1
ATOM 4218 O O . PHE B 1 189 ? 2.357 35.062 15.234 1 98.88 189 PHE B O 1
ATOM 4225 N N . LEU B 1 190 ? 2.068 32.844 15.016 1 98.88 190 LEU B N 1
ATOM 4226 C CA . LEU B 1 190 ? 1.31 32.719 16.25 1 98.88 190 LEU B CA 1
ATOM 4227 C C . LEU B 1 190 ? 2.207 32.906 17.469 1 98.88 190 LEU B C 1
ATOM 4229 O O . LEU B 1 190 ? 1.798 33.531 18.453 1 98.88 190 LEU B O 1
ATOM 4233 N N . SER B 1 191 ? 3.389 32.406 17.484 1 98.69 191 SER B N 1
ATOM 4234 C CA . SER B 1 191 ? 4.246 32.312 18.656 1 98.69 191 SER B CA 1
ATOM 4235 C C . SER B 1 191 ? 5.152 33.531 18.781 1 98.69 191 SER B C 1
ATOM 4237 O O . SER B 1 191 ? 5.902 33.875 17.859 1 98.69 191 SER B O 1
ATOM 4239 N N . PRO B 1 192 ? 5.188 34.156 19.922 1 97.69 192 PRO B N 1
ATOM 4240 C CA . PRO B 1 192 ? 6.098 35.281 20.109 1 97.69 192 PRO B CA 1
ATOM 4241 C C . PRO B 1 192 ? 7.566 34.875 20.109 1 97.69 192 PRO B C 1
ATOM 4243 O O . PRO B 1 192 ? 8.461 35.719 20.062 1 97.69 192 PRO B O 1
ATOM 4246 N N . VAL B 1 193 ? 7.773 33.594 20.141 1 96.75 193 VAL B N 1
ATOM 4247 C CA . VAL B 1 193 ? 9.133 33.062 20.062 1 96.75 193 VAL B CA 1
ATOM 4248 C C . VAL B 1 193 ? 9.742 33.375 18.703 1 96.75 193 VAL B C 1
ATOM 4250 O O . VAL B 1 193 ? 10.938 33.656 18.594 1 96.75 193 VAL B O 1
ATOM 4253 N N . ALA B 1 194 ? 8.891 33.406 17.672 1 97.06 194 ALA B N 1
ATOM 4254 C CA . ALA B 1 194 ? 9.367 33.594 16.312 1 97.06 194 ALA B CA 1
ATOM 4255 C C . ALA B 1 194 ? 8.875 34.906 15.727 1 97.06 194 ALA B C 1
ATOM 4257 O O . ALA B 1 194 ? 9.398 35.375 14.719 1 97.06 194 ALA B O 1
ATOM 4258 N N . ASN B 1 195 ? 7.879 35.469 16.312 1 98.31 195 ASN B N 1
ATOM 4259 C CA . ASN B 1 195 ? 7.227 36.688 15.805 1 98.31 195 ASN B CA 1
ATOM 4260 C C . ASN B 1 195 ? 7.461 37.875 16.719 1 98.31 195 ASN B C 1
ATOM 4262 O O . ASN B 1 195 ? 6.762 38.031 17.719 1 98.31 195 ASN B O 1
ATOM 4266 N N . ASP B 1 196 ? 8.312 38.75 16.344 1 96.75 196 ASP B N 1
ATOM 4267 C CA . ASP B 1 196 ? 8.602 39.938 17.141 1 96.75 196 ASP B CA 1
ATOM 4268 C C . ASP B 1 196 ? 8.078 41.188 16.453 1 96.75 196 ASP B C 1
ATOM 4270 O O . ASP B 1 196 ? 8.562 42.281 16.719 1 96.75 196 ASP B O 1
ATOM 4274 N N . ARG B 1 197 ? 7.203 41 15.531 1 97.75 197 ARG B N 1
ATOM 4275 C CA . ARG B 1 197 ? 6.625 42.125 14.797 1 97.75 197 ARG B CA 1
ATOM 4276 C C . ARG B 1 197 ? 5.902 43.094 15.734 1 97.75 197 ARG B C 1
ATOM 4278 O O . ARG B 1 197 ? 5.441 42.688 16.797 1 97.75 197 ARG B O 1
ATOM 4285 N N . THR B 1 198 ? 5.785 44.312 15.25 1 96.81 198 THR B N 1
ATOM 4286 C CA . THR B 1 198 ? 5.07 45.312 16.016 1 96.81 198 THR B CA 1
ATOM 4287 C C . THR B 1 198 ? 3.904 45.906 15.219 1 96.81 198 THR B C 1
ATOM 4289 O O . THR B 1 198 ? 3.209 46.812 15.68 1 96.81 198 THR B O 1
ATOM 4292 N N . ASP B 1 199 ? 3.713 45.406 14.102 1 97.56 199 ASP B N 1
ATOM 4293 C CA . ASP B 1 199 ? 2.613 45.844 13.25 1 97.56 199 ASP B CA 1
ATOM 4294 C C . ASP B 1 199 ? 1.359 45 13.492 1 97.56 199 ASP B C 1
ATOM 4296 O O . ASP B 1 199 ? 1.2 44.406 14.555 1 97.56 199 ASP B O 1
ATOM 4300 N N . GLU B 1 200 ? 0.458 44.969 12.523 1 98.19 200 GLU B N 1
ATOM 4301 C CA . GLU B 1 200 ? -0.854 44.344 12.688 1 98.19 200 GLU B CA 1
ATOM 4302 C C . GLU B 1 200 ? -0.758 42.812 12.633 1 98.19 200 GLU B C 1
ATOM 4304 O O . GLU B 1 200 ? -1.76 42.125 12.812 1 98.19 200 GLU B O 1
ATOM 4309 N N . TYR B 1 201 ? 0.451 42.281 12.508 1 98.56 201 TYR B N 1
ATOM 4310 C CA . TYR B 1 201 ? 0.622 40.844 12.438 1 98.56 201 TYR B CA 1
ATOM 4311 C C . TYR B 1 201 ? 1.507 40.344 13.578 1 98.56 201 TYR B C 1
ATOM 4313 O O . TYR B 1 201 ? 1.954 39.188 13.562 1 98.56 201 TYR B O 1
ATOM 4321 N N . GLY B 1 202 ? 1.806 41.156 14.609 1 97.56 202 GLY B N 1
ATOM 4322 C CA . GLY B 1 202 ? 2.59 40.781 15.766 1 97.56 202 GLY B CA 1
ATOM 4323 C C . GLY B 1 202 ? 2.174 41.5 17.047 1 97.56 202 GLY B C 1
ATOM 4324 O O . GLY B 1 202 ? 1.313 42.375 17.016 1 97.56 202 GLY B O 1
ATOM 4325 N N . GLY B 1 203 ? 2.732 41.031 18.172 1 97.19 203 GLY B N 1
ATOM 4326 C CA . GLY B 1 203 ? 2.443 41.656 19.453 1 97.19 203 GLY B CA 1
ATOM 4327 C C . GLY B 1 203 ? 1.252 41.031 20.156 1 97.19 203 GLY B C 1
ATOM 4328 O O . GLY B 1 203 ? 1.386 40 20.828 1 97.19 203 GLY B O 1
ATOM 4329 N N . SER B 1 204 ? 0.006 41.531 19.891 1 98.12 204 SER B N 1
ATOM 4330 C CA . SER B 1 204 ? -1.203 41.094 20.562 1 98.12 204 SER B CA 1
ATOM 4331 C C . SER B 1 204 ? -1.675 39.75 20 1 98.12 204 SER B C 1
ATOM 4333 O O . SER B 1 204 ? -1.312 39.375 18.875 1 98.12 204 SER B O 1
ATOM 4335 N N . PHE B 1 205 ? -2.459 39.062 20.844 1 98.5 205 PHE B N 1
ATOM 4336 C CA . PHE B 1 205 ? -3.084 37.812 20.391 1 98.5 205 PHE B CA 1
ATOM 4337 C C . PHE B 1 205 ? -3.816 38 19.078 1 98.5 205 PHE B C 1
ATOM 4339 O O . PHE B 1 205 ? -3.654 37.219 18.141 1 98.5 205 PHE B O 1
ATOM 4346 N N . GLY B 1 206 ? -4.574 39.094 19.016 1 98.62 206 GLY B N 1
ATOM 4347 C CA . GLY B 1 206 ? -5.328 39.375 17.797 1 98.62 206 GLY B CA 1
ATOM 4348 C C . GLY B 1 206 ? -4.449 39.562 16.578 1 98.62 206 GLY B C 1
ATOM 4349 O O . GLY B 1 206 ? -4.773 39.094 15.492 1 98.62 206 GLY B O 1
ATOM 4350 N N . ASN B 1 207 ? -3.338 40.312 16.781 1 98.69 207 ASN B N 1
ATOM 4351 C CA . ASN B 1 207 ? -2.422 40.562 15.672 1 98.69 207 ASN B CA 1
ATOM 4352 C C . ASN B 1 207 ? -1.665 39.312 15.258 1 98.69 207 ASN B C 1
ATOM 4354 O O . ASN B 1 207 ? -1.528 39.031 14.062 1 98.69 207 ASN B O 1
ATOM 4358 N N . ARG B 1 208 ? -1.238 38.5 16.219 1 98.81 208 ARG B N 1
ATOM 4359 C CA . ARG B 1 208 ? -0.453 37.281 15.93 1 98.81 208 ARG B CA 1
ATOM 4360 C C . ARG B 1 208 ? -1.307 36.219 15.258 1 98.81 208 ARG B C 1
ATOM 4362 O O . ARG B 1 208 ? -0.798 35.406 14.477 1 98.81 208 ARG B O 1
ATOM 4369 N N . THR B 1 209 ? -2.605 36.25 15.492 1 98.88 209 THR B N 1
ATOM 4370 C CA . THR B 1 209 ? -3.471 35.219 14.945 1 98.88 209 THR B CA 1
ATOM 4371 C C . THR B 1 209 ? -4.113 35.688 13.641 1 98.88 209 THR B C 1
ATOM 4373 O O . THR B 1 209 ? -4.781 34.906 12.961 1 98.88 209 THR B O 1
ATOM 4376 N N . ARG B 1 210 ? -3.92 36.938 13.25 1 98.88 210 ARG B N 1
ATOM 4377 C CA . ARG B 1 210 ? -4.605 37.562 12.117 1 98.88 210 ARG B CA 1
ATOM 4378 C C . ARG B 1 210 ? -4.316 36.781 10.828 1 98.88 210 ARG B C 1
ATOM 4380 O O . ARG B 1 210 ? -5.238 36.438 10.094 1 98.88 210 ARG B O 1
ATOM 4387 N N . LEU B 1 211 ? -3.037 36.5 10.555 1 98.94 211 LEU B N 1
ATOM 4388 C CA . LEU B 1 211 ? -2.678 35.844 9.297 1 98.94 211 LEU B CA 1
ATOM 4389 C C . LEU B 1 211 ? -3.346 34.5 9.18 1 98.94 211 LEU B C 1
ATOM 4391 O O . LEU B 1 211 ? -3.871 34.125 8.117 1 98.94 211 LEU B O 1
ATOM 4395 N N . LEU B 1 212 ? -3.301 33.688 10.258 1 98.94 212 LEU B N 1
ATOM 4396 C CA . LEU B 1 212 ? -3.914 32.375 10.203 1 98.94 212 LEU B CA 1
ATOM 4397 C C . LEU B 1 212 ? -5.414 32.469 9.945 1 98.94 212 LEU B C 1
ATOM 4399 O O . LEU B 1 212 ? -5.965 31.688 9.164 1 98.94 212 LEU B O 1
ATOM 4403 N N . ARG B 1 213 ? -6.059 33.406 10.586 1 98.94 213 ARG B N 1
ATOM 4404 C CA . ARG B 1 213 ? -7.48 33.594 10.344 1 98.94 213 ARG B CA 1
ATOM 4405 C C . ARG B 1 213 ? -7.734 34.031 8.898 1 98.94 213 ARG B C 1
ATOM 4407 O O . ARG B 1 213 ? -8.68 33.562 8.266 1 98.94 213 ARG B O 1
ATOM 4414 N N . GLU B 1 214 ? -6.883 34.938 8.367 1 98.94 214 GLU B N 1
ATOM 4415 C CA . GLU B 1 214 ? -7.004 35.375 6.98 1 98.94 214 GLU B CA 1
ATOM 4416 C C . GLU B 1 214 ? -6.809 34.219 6.004 1 98.94 214 GLU B C 1
ATOM 4418 O O . GLU B 1 214 ? -7.57 34.062 5.047 1 98.94 214 GLU B O 1
ATOM 4423 N N . VAL B 1 215 ? -5.816 33.375 6.238 1 98.94 215 VAL B N 1
ATOM 4424 C CA . VAL B 1 215 ? -5.527 32.25 5.375 1 98.94 215 VAL B CA 1
ATOM 4425 C C . VAL B 1 215 ? -6.676 31.25 5.438 1 98.94 215 VAL B C 1
ATOM 4427 O O . VAL B 1 215 ? -7.133 30.75 4.406 1 98.94 215 VAL B O 1
ATOM 4430 N N . THR B 1 216 ? -7.145 30.969 6.652 1 98.94 216 THR B N 1
ATOM 4431 C CA . THR B 1 216 ? -8.266 30.047 6.82 1 98.94 216 THR B CA 1
ATOM 4432 C C . THR B 1 216 ? -9.492 30.562 6.066 1 98.94 216 THR B C 1
ATOM 4434 O O . THR B 1 216 ? -10.141 29.797 5.352 1 98.94 216 THR B O 1
ATOM 4437 N N . GLY B 1 217 ? -9.742 31.828 6.242 1 98.94 217 GLY B N 1
ATOM 4438 C CA . GLY B 1 217 ? -10.859 32.438 5.527 1 98.94 217 GLY B CA 1
ATOM 4439 C C . GLY B 1 217 ? -10.695 32.375 4.02 1 98.94 217 GLY B C 1
ATOM 4440 O O . GLY B 1 217 ? -11.664 32.125 3.297 1 98.94 217 GLY B O 1
ATOM 4441 N N . ALA B 1 218 ? -9.5 32.656 3.535 1 98.94 218 ALA B N 1
ATOM 4442 C CA . ALA B 1 218 ? -9.219 32.625 2.102 1 98.94 218 ALA B CA 1
ATOM 4443 C C . ALA B 1 218 ? -9.414 31.219 1.531 1 98.94 218 ALA B C 1
ATOM 4445 O O . ALA B 1 218 ? -9.992 31.047 0.457 1 98.94 218 ALA B O 1
ATOM 4446 N N . VAL B 1 219 ? -8.898 30.219 2.244 1 98.94 219 VAL B N 1
ATOM 4447 C CA . VAL B 1 219 ? -9.078 28.844 1.824 1 98.94 219 VAL B CA 1
ATOM 4448 C C . VAL B 1 219 ? -10.562 28.484 1.824 1 98.94 219 VAL B C 1
ATOM 4450 O O . VAL B 1 219 ? -11.07 27.906 0.857 1 98.94 219 VAL B O 1
ATOM 4453 N N . ARG B 1 220 ? -11.258 28.844 2.859 1 98.88 220 ARG B N 1
ATOM 4454 C CA . ARG B 1 220 ? -12.695 28.594 2.957 1 98.88 220 ARG B CA 1
ATOM 4455 C C . ARG B 1 220 ? -13.445 29.219 1.787 1 98.88 220 ARG B C 1
ATOM 4457 O O . ARG B 1 220 ? -14.352 28.609 1.229 1 98.88 220 ARG B O 1
ATOM 4464 N N . SER B 1 221 ? -13.094 30.375 1.403 1 98.81 221 SER B N 1
ATOM 4465 C CA . SER B 1 221 ? -13.82 31.141 0.397 1 98.81 221 SER B CA 1
ATOM 4466 C C . SER B 1 221 ? -13.758 30.453 -0.966 1 98.81 221 SER B C 1
ATOM 4468 O O . SER B 1 221 ? -14.672 30.609 -1.782 1 98.81 221 SER B O 1
ATOM 4470 N N . VAL B 1 222 ? -12.734 29.672 -1.221 1 98.88 222 VAL B N 1
ATOM 4471 C CA . VAL B 1 222 ? -12.594 29.062 -2.539 1 98.88 222 VAL B CA 1
ATOM 4472 C C . VAL B 1 222 ? -12.922 27.578 -2.455 1 98.88 222 VAL B C 1
ATOM 4474 O O . VAL B 1 222 ? -13.031 26.906 -3.48 1 98.88 222 VAL B O 1
ATOM 4477 N N . TRP B 1 223 ? -12.977 27.078 -1.258 1 98.88 223 TRP B N 1
ATOM 4478 C CA . TRP B 1 223 ? -13.305 25.672 -1.035 1 98.88 223 TRP B CA 1
ATOM 4479 C C . TRP B 1 223 ? -14.812 25.453 -1.11 1 98.88 223 TRP B C 1
ATOM 4481 O O . TRP B 1 223 ? -15.594 26.297 -0.68 1 98.88 223 TRP B O 1
ATOM 4491 N N . PRO B 1 224 ? -15.289 24.312 -1.68 1 98.56 224 PRO B N 1
ATOM 4492 C CA . PRO B 1 224 ? -16.734 24.078 -1.752 1 98.56 224 PRO B CA 1
ATOM 4493 C C . PRO B 1 224 ? -17.406 24.141 -0.383 1 98.56 224 PRO B C 1
ATOM 4495 O O . PRO B 1 224 ? -16.875 23.609 0.595 1 98.56 224 PRO B O 1
ATOM 4498 N N . ASP B 1 225 ? -18.578 24.719 -0.275 1 98.06 225 ASP B N 1
ATOM 4499 C CA . ASP B 1 225 ? -19.281 24.969 0.984 1 98.06 225 ASP B CA 1
ATOM 4500 C C . ASP B 1 225 ? -19.594 23.672 1.704 1 98.06 225 ASP B C 1
ATOM 4502 O O . ASP B 1 225 ? -19.641 23.625 2.936 1 98.06 225 ASP B O 1
ATOM 4506 N N . ASP B 1 226 ? -19.781 22.656 0.952 1 98.31 226 ASP B N 1
ATOM 4507 C CA . ASP B 1 226 ? -20.219 21.391 1.539 1 98.31 226 ASP B CA 1
ATOM 4508 C C . ASP B 1 226 ? -19.016 20.516 1.899 1 98.31 226 ASP B C 1
ATOM 4510 O O . ASP B 1 226 ? -19.188 19.375 2.328 1 98.31 226 ASP B O 1
ATOM 4514 N N . LYS B 1 227 ? -17.797 21.016 1.702 1 98.81 227 LYS B N 1
ATOM 4515 C CA . LYS B 1 227 ? -16.594 20.266 2.047 1 98.81 227 LYS B CA 1
ATOM 4516 C C . LYS B 1 227 ? -15.836 20.953 3.18 1 98.81 227 LYS B C 1
ATOM 4518 O O . LYS B 1 227 ? -15.742 22.188 3.225 1 98.81 227 LYS B O 1
ATOM 4523 N N . PRO B 1 228 ? -15.266 20.188 4.047 1 98.88 228 PRO B N 1
ATOM 4524 C CA . PRO B 1 228 ? -14.688 20.766 5.266 1 98.88 228 PRO B CA 1
ATOM 4525 C C . PRO B 1 228 ? -13.289 21.328 5.043 1 98.88 228 PRO B C 1
ATOM 4527 O O . PRO B 1 228 ? -12.562 20.875 4.16 1 98.88 228 PRO B O 1
ATOM 4530 N N . VAL B 1 229 ? -12.953 22.281 5.855 1 98.94 229 VAL B N 1
ATOM 4531 C CA . VAL B 1 229 ? -11.617 22.828 6.027 1 98.94 229 VAL B CA 1
ATOM 4532 C C . VAL B 1 229 ? -11.109 22.531 7.438 1 98.94 229 VAL B C 1
ATOM 4534 O O . VAL B 1 229 ? -11.836 22.719 8.414 1 98.94 229 VAL B O 1
ATOM 4537 N N . PHE B 1 230 ? -9.922 21.906 7.52 1 99 230 PHE B N 1
ATOM 4538 C CA . PHE B 1 230 ? -9.266 21.656 8.797 1 99 230 PHE B CA 1
ATOM 4539 C C . PHE B 1 230 ? -8.164 22.672 9.055 1 99 230 PHE B C 1
ATOM 4541 O O . PHE B 1 230 ? -7.707 23.344 8.133 1 99 230 PHE B O 1
ATOM 4548 N N . VAL B 1 231 ? -7.801 22.906 10.266 1 99 231 VAL B N 1
ATOM 4549 C CA . VAL B 1 231 ? -6.602 23.641 10.656 1 99 231 VAL B CA 1
ATOM 4550 C C . VAL B 1 231 ? -5.812 22.828 11.688 1 99 231 VAL B C 1
ATOM 4552 O O . VAL B 1 231 ? -6.367 22.391 12.695 1 99 231 VAL B O 1
ATOM 4555 N N . ARG B 1 232 ? -4.59 22.578 11.367 1 98.94 232 ARG B N 1
ATOM 4556 C CA . ARG B 1 232 ? -3.715 21.922 12.336 1 98.94 232 ARG B CA 1
ATOM 4557 C C . ARG B 1 232 ? -2.912 22.938 13.133 1 98.94 232 ARG B C 1
ATOM 4559 O O . ARG B 1 232 ? -2.307 23.844 12.555 1 98.94 232 ARG B O 1
ATOM 4566 N N . ILE B 1 233 ? -2.883 22.797 14.461 1 98.88 233 ILE B N 1
ATOM 4567 C CA . ILE B 1 233 ? -2.182 23.781 15.281 1 98.88 233 ILE B CA 1
ATOM 4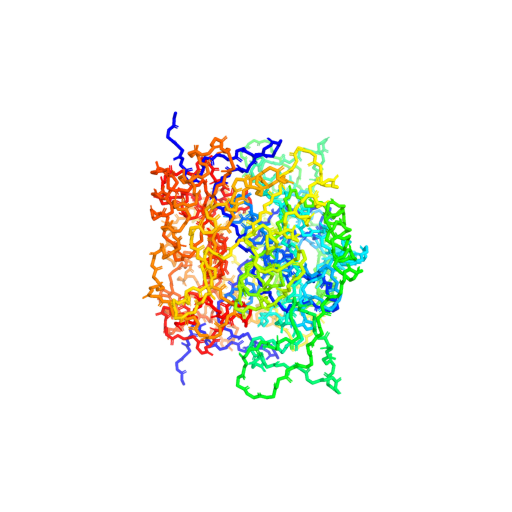568 C C . ILE B 1 233 ? -1.234 23.062 16.25 1 98.88 233 ILE B C 1
ATOM 4570 O O . ILE B 1 233 ? -1.397 21.875 16.516 1 98.88 233 ILE B O 1
ATOM 4574 N N . SER B 1 234 ? -0.177 23.75 16.688 1 98.81 234 SER B N 1
ATOM 4575 C CA . SER B 1 234 ? 0.527 23.422 17.922 1 98.81 234 SER B CA 1
ATOM 4576 C C . SER B 1 234 ? -0.147 24.062 19.125 1 98.81 234 SER B C 1
ATOM 4578 O O . SER B 1 234 ? -0.167 25.281 19.266 1 98.81 234 SER B O 1
ATOM 4580 N N . ALA B 1 235 ? -0.604 23.219 19.938 1 98.69 235 ALA B N 1
ATOM 4581 C CA . ALA B 1 235 ? -1.357 23.703 21.094 1 98.69 235 ALA B CA 1
ATOM 4582 C C . ALA B 1 235 ? -0.46 24.5 22.047 1 98.69 235 ALA B C 1
ATOM 4584 O O . ALA B 1 235 ? -0.93 25.391 22.75 1 98.69 235 ALA B O 1
ATOM 4585 N N . THR B 1 236 ? 0.768 24.156 22.016 1 98.44 236 THR B N 1
ATOM 4586 C CA . THR B 1 236 ? 1.751 24.797 22.891 1 98.44 236 THR B CA 1
ATOM 4587 C C . THR B 1 236 ? 3.15 24.703 22.297 1 98.44 236 THR B C 1
ATOM 4589 O O . THR B 1 236 ? 3.449 23.766 21.547 1 98.44 236 THR B O 1
ATOM 4592 N N . ASP B 1 237 ? 3.943 25.703 22.688 1 98.19 237 ASP B N 1
ATOM 4593 C CA . ASP B 1 237 ? 5.348 25.703 22.281 1 98.19 237 ASP B CA 1
ATOM 4594 C C . ASP B 1 237 ? 6.191 24.859 23.234 1 98.19 237 ASP B C 1
ATOM 4596 O O . ASP B 1 237 ? 7.344 24.547 22.922 1 98.19 237 ASP B O 1
ATOM 4600 N N . TRP B 1 238 ? 5.672 24.516 24.344 1 97.56 238 TRP B N 1
ATOM 4601 C CA . TRP B 1 238 ? 6.387 23.844 25.422 1 97.56 238 TRP B CA 1
ATOM 4602 C C . TRP B 1 238 ? 7.578 24.672 25.891 1 97.56 238 TRP B C 1
ATOM 4604 O O . TRP B 1 238 ? 8.656 24.141 26.156 1 97.56 238 TRP B O 1
ATOM 4614 N N . ILE B 1 239 ? 7.395 25.938 25.859 1 96.69 239 ILE B N 1
ATOM 4615 C CA . ILE B 1 239 ? 8.391 26.891 26.328 1 96.69 239 ILE B CA 1
ATOM 4616 C C . ILE B 1 239 ? 7.785 27.766 27.438 1 96.69 239 ILE B C 1
ATOM 4618 O O . ILE B 1 239 ? 6.836 28.516 27.203 1 96.69 239 ILE B O 1
ATOM 4622 N N . ASP B 1 240 ? 8.32 27.703 28.641 1 92.62 240 ASP B N 1
ATOM 4623 C CA . ASP B 1 240 ? 7.715 28.391 29.781 1 92.62 240 ASP B CA 1
ATOM 4624 C C . ASP B 1 240 ? 8.609 29.531 30.266 1 92.62 240 ASP B C 1
ATOM 4626 O O . ASP B 1 240 ? 8.164 30.391 31.031 1 92.62 240 ASP B O 1
ATOM 4630 N N . GLU B 1 241 ? 9.781 29.594 29.797 1 92.75 241 GLU B N 1
ATOM 4631 C CA . GLU B 1 241 ? 10.766 30.531 30.344 1 92.75 241 GLU B CA 1
ATOM 4632 C C . GLU B 1 241 ? 10.656 31.891 29.672 1 92.75 241 GLU B C 1
ATOM 4634 O O . GLU B 1 241 ? 11.289 32.844 30.109 1 92.75 241 GLU B O 1
ATOM 4639 N N . GLU B 1 242 ? 9.922 32 28.641 1 94.19 242 GLU B N 1
ATOM 4640 C CA . GLU B 1 242 ? 9.695 33.25 27.906 1 94.19 242 GLU B CA 1
ATOM 4641 C C . GLU B 1 242 ? 8.289 33.312 27.312 1 94.19 242 GLU B C 1
ATOM 4643 O O . GLU B 1 242 ? 7.59 32.281 27.297 1 94.19 242 GLU B O 1
ATOM 4648 N N . PRO B 1 243 ? 7.887 34.531 26.984 1 96.06 243 PRO B N 1
ATOM 4649 C CA . PRO B 1 243 ? 6.582 34.562 26.312 1 96.06 243 PRO B CA 1
ATOM 4650 C C . PRO B 1 243 ? 6.508 33.594 25.125 1 96.06 243 PRO B C 1
ATOM 4652 O O . PRO B 1 243 ? 7.391 33.625 24.266 1 96.06 243 PRO B O 1
ATOM 4655 N N . SER B 1 244 ? 5.574 32.75 25.125 1 98.06 244 SER B N 1
ATOM 4656 C CA . SER B 1 244 ? 5.402 31.719 24.094 1 98.06 244 SER B CA 1
ATOM 4657 C C . SER B 1 244 ? 3.93 31.406 23.875 1 98.06 244 SER B C 1
ATOM 4659 O O . SER B 1 244 ? 3.057 32 24.5 1 98.06 244 SER B O 1
ATOM 4661 N N . TRP B 1 245 ? 3.684 30.625 22.859 1 98.56 245 TRP B N 1
ATOM 4662 C CA . TRP B 1 245 ? 2.342 30.125 22.578 1 98.56 245 TRP B CA 1
ATOM 4663 C C . TRP B 1 245 ? 1.977 29 23.547 1 98.56 245 TRP B C 1
ATOM 4665 O O . TRP B 1 245 ? 2.811 28.141 23.859 1 98.56 245 TRP B O 1
ATOM 4675 N N . ASP B 1 246 ? 0.749 29.031 24.078 1 98.19 246 ASP B N 1
ATOM 4676 C CA . ASP B 1 246 ? 0.341 28.016 25.062 1 98.19 246 ASP B CA 1
ATOM 4677 C C . ASP B 1 246 ? -1.087 27.547 24.797 1 98.19 246 ASP B C 1
ATOM 4679 O O . ASP B 1 246 ? -1.724 27.984 23.828 1 98.19 246 ASP B O 1
ATOM 4683 N N . VAL B 1 247 ? -1.544 26.609 25.609 1 98.38 247 VAL B N 1
ATOM 4684 C CA . VAL B 1 247 ? -2.805 25.922 25.344 1 98.38 247 VAL B CA 1
ATOM 4685 C C . VAL B 1 247 ? -3.971 26.891 25.547 1 98.38 247 VAL B C 1
ATOM 4687 O O . VAL B 1 247 ? -4.98 26.797 24.844 1 98.38 247 VAL B O 1
ATOM 4690 N N . GLU B 1 248 ? -3.844 27.859 26.422 1 98.19 248 GLU B N 1
ATOM 4691 C CA . GLU B 1 248 ? -4.906 28.828 26.625 1 98.19 248 GLU B CA 1
ATOM 4692 C C . GLU B 1 248 ? -5.129 29.688 25.391 1 98.19 248 GLU B C 1
ATOM 4694 O O . GLU B 1 248 ? -6.27 29.969 25.016 1 98.19 248 GLU B O 1
ATOM 4699 N N . GLN B 1 249 ? -4.043 30.094 24.781 1 98.81 249 GLN B N 1
ATOM 4700 C CA . GLN B 1 249 ? -4.145 30.859 23.547 1 98.81 249 GLN B CA 1
ATOM 4701 C C . GLN B 1 249 ? -4.762 30.016 22.422 1 98.81 249 GLN B C 1
ATOM 4703 O O . GLN B 1 249 ? -5.57 30.516 21.641 1 98.81 249 GLN B O 1
ATOM 4708 N N . SER B 1 250 ? -4.359 28.75 22.359 1 98.88 250 SER B N 1
ATOM 4709 C CA . SER B 1 250 ? -4.941 27.844 21.375 1 98.88 250 SER B CA 1
ATOM 4710 C C . SER B 1 250 ? -6.441 27.688 21.594 1 98.88 250 SER B C 1
ATOM 4712 O O . SER B 1 250 ? -7.215 27.656 20.641 1 98.88 250 SER B O 1
ATOM 4714 N N . ALA B 1 251 ? -6.805 27.516 22.844 1 98.81 251 ALA B N 1
ATOM 4715 C CA . ALA B 1 251 ? -8.219 27.391 23.188 1 98.81 251 ALA B CA 1
ATOM 4716 C C . ALA B 1 251 ? -8.992 28.641 22.75 1 98.81 251 ALA B C 1
ATOM 4718 O O . ALA B 1 251 ? -10.102 28.531 22.234 1 98.81 251 ALA B O 1
ATOM 4719 N N . ARG B 1 252 ? -8.414 29.781 22.984 1 98.75 252 ARG B N 1
ATOM 4720 C CA . ARG B 1 252 ? -9.023 31.047 22.578 1 98.75 252 ARG B CA 1
ATOM 4721 C C . ARG B 1 252 ? -9.117 31.141 21.047 1 98.75 252 ARG B C 1
ATOM 4723 O O . ARG B 1 252 ? -10.062 31.719 20.516 1 98.75 252 ARG B O 1
ATOM 4730 N N . LEU B 1 253 ? -8.195 30.609 20.328 1 98.88 253 LEU B N 1
ATOM 4731 C CA . LEU B 1 253 ? -8.086 30.703 18.875 1 98.88 253 LEU B CA 1
ATOM 4732 C C . LEU B 1 253 ? -9.102 29.797 18.188 1 98.88 253 LEU B C 1
ATOM 4734 O O . LEU B 1 253 ? -9.609 30.141 17.109 1 98.88 253 LEU B O 1
ATOM 4738 N N . ALA B 1 254 ? -9.438 28.688 18.75 1 98.81 254 ALA B N 1
ATOM 4739 C CA . ALA B 1 254 ? -10.219 27.641 18.109 1 98.81 254 ALA B CA 1
ATOM 4740 C C . ALA B 1 254 ? -11.578 28.172 17.641 1 98.81 254 ALA B C 1
ATOM 4742 O O . ALA B 1 254 ? -11.945 28.016 16.469 1 98.81 254 ALA B O 1
ATOM 4743 N N . PRO B 1 255 ? -12.359 28.859 18.531 1 98.62 255 PRO B N 1
ATOM 4744 C CA . PRO B 1 255 ? -13.641 29.391 18.062 1 98.62 255 PRO B CA 1
ATOM 4745 C C . PRO B 1 255 ? -13.477 30.453 16.969 1 98.62 255 PRO B C 1
ATOM 4747 O O . PRO B 1 255 ? -14.328 30.562 16.094 1 98.62 255 PRO B O 1
ATOM 4750 N N . LEU B 1 256 ? -12.367 31.219 17.016 1 98.81 256 LEU B N 1
ATOM 4751 C CA . LEU B 1 256 ? -12.109 32.219 15.992 1 98.81 256 LEU B CA 1
ATOM 4752 C C . LEU B 1 256 ? -11.828 31.562 14.641 1 98.81 256 LEU B C 1
ATOM 4754 O O . LEU B 1 256 ? -12.234 32.094 13.602 1 98.81 256 LEU B O 1
ATOM 4758 N N . LEU B 1 257 ? -11.133 30.453 14.641 1 98.94 257 LEU B N 1
ATOM 4759 C CA . LEU B 1 257 ? -10.883 29.719 13.406 1 98.94 257 LEU B CA 1
ATOM 4760 C C . LEU B 1 257 ? -12.172 29.109 12.859 1 98.94 257 LEU B C 1
ATOM 4762 O O . LEU B 1 257 ? -12.367 29.047 11.648 1 98.94 257 LEU B O 1
ATOM 4766 N N . ALA B 1 258 ? -13 28.625 13.758 1 98.81 258 ALA B N 1
ATOM 4767 C CA . ALA B 1 258 ? -14.312 28.141 13.336 1 98.81 258 ALA B CA 1
ATOM 4768 C C . ALA B 1 258 ? -15.094 29.234 12.625 1 98.81 258 ALA B C 1
ATOM 4770 O O . ALA B 1 258 ? -15.711 29 11.586 1 98.81 258 ALA B O 1
ATOM 4771 N N . GLU B 1 259 ? -15.047 30.438 13.18 1 98.56 259 GLU B N 1
ATOM 4772 C CA . GLU B 1 259 ? -15.711 31.578 12.562 1 98.56 259 GLU B CA 1
ATOM 4773 C C . GLU B 1 259 ? -15.117 31.891 11.195 1 98.56 259 GLU B C 1
ATOM 4775 O O . GLU B 1 259 ? -15.828 32.312 10.281 1 98.56 259 GLU B O 1
ATOM 4780 N N . ALA B 1 260 ? -13.82 31.656 11.07 1 98.75 260 ALA B N 1
ATOM 4781 C CA . ALA B 1 260 ? -13.125 31.906 9.805 1 98.75 260 ALA B CA 1
ATOM 4782 C C . ALA B 1 260 ? -13.414 30.812 8.789 1 98.75 260 ALA B C 1
ATOM 4784 O O . ALA B 1 260 ? -13.125 30.969 7.602 1 98.75 260 ALA B O 1
ATOM 4785 N N . GLY B 1 261 ? -13.961 29.656 9.242 1 98.62 261 GLY B N 1
ATOM 4786 C CA . GLY B 1 261 ? -14.391 28.656 8.273 1 98.62 261 GLY B CA 1
ATOM 4787 C C . GLY B 1 261 ? -13.82 27.281 8.547 1 98.62 261 GLY B C 1
ATOM 4788 O O . GLY B 1 261 ? -14.047 26.344 7.781 1 98.62 261 GLY B O 1
ATOM 4789 N N . ALA B 1 262 ? -13.133 27.094 9.664 1 98.88 262 ALA B N 1
ATOM 4790 C CA . ALA B 1 262 ? -12.586 25.781 10.008 1 98.88 262 ALA B CA 1
ATOM 4791 C C . ALA B 1 262 ? -13.672 24.859 10.562 1 98.88 262 ALA B C 1
ATOM 4793 O O . ALA B 1 262 ? -14.531 25.297 11.328 1 98.88 262 ALA B O 1
ATOM 4794 N N . ASP B 1 263 ? -13.625 23.594 10.148 1 98.94 263 ASP B N 1
ATOM 4795 C CA . ASP B 1 263 ? -14.617 22.625 10.594 1 98.94 263 ASP B CA 1
ATOM 4796 C C . ASP B 1 263 ? -14.016 21.656 11.602 1 98.94 263 ASP B C 1
ATOM 4798 O O . ASP B 1 263 ? -14.742 21 12.352 1 98.94 263 ASP B O 1
ATOM 4802 N N . LEU B 1 264 ? -12.727 21.531 11.625 1 98.94 264 LEU B N 1
ATOM 4803 C CA . LEU B 1 264 ? -12.023 20.672 12.57 1 98.94 264 LEU B CA 1
ATOM 4804 C C . LEU B 1 264 ? -10.664 21.266 12.93 1 98.94 264 LEU B C 1
ATOM 4806 O O . LEU B 1 264 ? -9.938 21.75 12.062 1 98.94 264 LEU B O 1
ATOM 4810 N N . ILE B 1 265 ? -10.367 21.328 14.227 1 98.94 265 ILE B N 1
ATOM 4811 C CA . ILE B 1 265 ? -9.039 21.688 14.719 1 98.94 265 ILE B CA 1
ATOM 4812 C C . ILE B 1 265 ? -8.25 20.422 15.031 1 98.94 265 ILE B C 1
ATOM 4814 O O . ILE B 1 265 ? -8.633 19.641 15.906 1 98.94 265 ILE B O 1
ATOM 4818 N N . ASP B 1 266 ? -7.211 20.141 14.273 1 98.94 266 ASP B N 1
ATOM 4819 C CA . ASP B 1 266 ? -6.27 19.047 14.477 1 98.94 266 ASP B CA 1
ATOM 4820 C C . ASP B 1 266 ? -5.156 19.453 15.445 1 98.94 266 ASP B C 1
ATOM 4822 O O . ASP B 1 266 ? -4.266 20.219 15.086 1 98.94 266 ASP B O 1
ATOM 4826 N N . VAL B 1 267 ? -5.102 18.875 16.641 1 98.88 267 VAL B N 1
ATOM 4827 C CA . VAL B 1 267 ? -4.34 19.453 17.75 1 98.88 267 VAL B CA 1
ATOM 4828 C C . VAL B 1 267 ? -3.043 18.672 17.953 1 98.88 267 VAL B C 1
ATOM 4830 O O . VAL B 1 267 ? -3.068 17.516 18.391 1 98.88 267 VAL B O 1
ATOM 4833 N N . SER B 1 268 ? -1.967 19.281 17.609 1 98.25 268 SER B N 1
ATOM 4834 C CA . SER B 1 268 ? -0.615 18.812 17.906 1 98.25 268 SER B CA 1
ATOM 4835 C C . SER B 1 268 ? 0.098 19.734 18.875 1 98.25 268 SER B C 1
ATOM 4837 O O . SER B 1 268 ? -0.525 20.281 19.781 1 98.25 268 SER B O 1
ATOM 4839 N N . SER B 1 269 ? 1.493 19.734 18.844 1 97.62 269 SER B N 1
ATOM 4840 C CA . SER B 1 269 ? 2.244 20.641 19.719 1 97.62 269 SER B CA 1
ATOM 4841 C C . SER B 1 269 ? 3.656 20.859 19.188 1 97.62 269 SER B C 1
ATOM 4843 O O . SER B 1 269 ? 4.137 20.109 18.344 1 97.62 269 SER B O 1
ATOM 4845 N N . GLY B 1 270 ? 4.211 21.922 19.641 1 97.12 270 GLY B N 1
ATOM 4846 C CA . GLY B 1 270 ? 5.641 22.156 19.578 1 97.12 270 GLY B CA 1
ATOM 4847 C C . GLY B 1 270 ? 6.137 22.484 18.188 1 97.12 270 GLY B C 1
ATOM 4848 O O . GLY B 1 270 ? 5.348 22.828 17.312 1 97.12 270 GLY B O 1
ATOM 4849 N N . GLY B 1 271 ? 7.488 22.609 18.047 1 96.44 271 GLY B N 1
ATOM 4850 C CA . GLY B 1 271 ? 8.188 22.656 16.781 1 96.44 271 GLY B CA 1
ATOM 4851 C C . GLY B 1 271 ? 8.789 24.016 16.484 1 96.44 271 GLY B C 1
ATOM 4852 O O . GLY B 1 271 ? 9.625 24.156 15.586 1 96.44 271 GLY B O 1
ATOM 4853 N N . VAL B 1 272 ? 8.469 25.078 17.297 1 97.25 272 VAL B N 1
ATOM 4854 C CA . VAL B 1 272 ? 8.805 26.453 16.922 1 97.25 272 VAL B CA 1
ATOM 4855 C C . VAL B 1 272 ? 10.258 26.734 17.281 1 97.25 272 VAL B C 1
ATOM 4857 O O . VAL B 1 272 ? 10.875 27.641 16.719 1 97.25 272 VAL B O 1
ATOM 4860 N N . SER B 1 273 ? 10.797 26.016 18.25 1 95.56 273 SER B N 1
ATOM 4861 C CA . SER B 1 273 ? 12.156 26.234 18.734 1 95.56 273 SER B CA 1
ATOM 4862 C C . SER B 1 273 ? 12.742 24.953 19.344 1 95.56 273 SER B C 1
ATOM 4864 O O . SER B 1 273 ? 12.016 24.172 19.953 1 95.56 273 SER B O 1
ATOM 4866 N N . PRO B 1 274 ? 14.062 24.797 19.156 1 93.31 274 PRO B N 1
ATOM 4867 C CA . PRO B 1 274 ? 14.695 23.672 19.844 1 93.31 274 PRO B CA 1
ATOM 4868 C C . PRO B 1 274 ? 14.688 23.812 21.359 1 93.31 274 PRO B C 1
ATOM 4870 O O . PRO B 1 274 ? 15.023 22.875 22.078 1 93.31 274 PRO B O 1
ATOM 4873 N N . ALA B 1 275 ? 14.234 24.953 21.875 1 93.25 275 ALA B N 1
ATOM 4874 C CA . ALA B 1 275 ? 14.195 25.203 23.312 1 93.25 275 ALA B CA 1
ATOM 4875 C C . ALA B 1 275 ? 12.992 24.516 23.969 1 93.25 275 ALA B C 1
ATOM 4877 O O . ALA B 1 275 ? 12.867 24.5 25.188 1 93.25 275 ALA B O 1
ATOM 4878 N N . GLN B 1 276 ? 12.148 23.938 23.109 1 95.75 276 GLN B N 1
ATOM 4879 C CA . GLN B 1 276 ? 10.977 23.266 23.656 1 95.75 276 GLN B CA 1
ATOM 4880 C C . GLN B 1 276 ? 11.375 22.156 24.609 1 95.75 276 GLN B C 1
ATOM 4882 O O . GLN B 1 276 ? 12.383 21.469 24.406 1 95.75 276 GLN B O 1
ATOM 4887 N N . ARG B 1 277 ? 10.602 22.047 25.719 1 92.56 277 ARG B N 1
ATOM 4888 C CA . ARG B 1 277 ? 10.758 20.953 26.688 1 92.56 277 ARG B CA 1
ATOM 4889 C C . ARG B 1 277 ? 9.5 20.094 26.75 1 92.56 277 ARG B C 1
ATOM 4891 O O . ARG B 1 277 ? 8.562 20.422 27.5 1 92.56 277 ARG B O 1
ATOM 4898 N N . VAL B 1 278 ? 9.492 19 26.062 1 90.81 278 VAL B N 1
ATOM 4899 C CA . VAL B 1 278 ? 8.352 18.094 26.047 1 90.81 278 VAL B CA 1
ATOM 4900 C C . VAL B 1 278 ? 8.266 17.344 27.375 1 90.81 278 VAL B C 1
ATOM 4902 O O . VAL B 1 278 ? 9.133 16.516 27.672 1 90.81 278 VAL B O 1
ATOM 4905 N N . PRO B 1 279 ? 7.367 17.562 28.047 1 86 279 PRO B N 1
ATOM 4906 C CA . PRO B 1 279 ? 7.305 16.938 29.375 1 86 279 PRO B CA 1
ATOM 4907 C C . PRO B 1 279 ? 7.129 15.43 29.312 1 86 279 PRO B C 1
ATOM 4909 O O . PRO B 1 279 ? 7.688 14.703 30.125 1 86 279 PRO B O 1
ATOM 4912 N N . TYR B 1 280 ? 6.297 14.969 28.438 1 84.31 280 TYR B N 1
ATOM 4913 C CA . TYR B 1 280 ? 5.957 13.562 28.25 1 84.31 280 TYR B CA 1
ATOM 4914 C C . TYR B 1 280 ? 5.605 13.273 26.797 1 84.31 280 TYR B C 1
ATOM 4916 O O . TYR B 1 280 ? 4.871 14.031 26.172 1 84.31 280 TYR B O 1
ATOM 4924 N N . ALA B 1 281 ? 6.336 12.234 26.344 1 84.75 281 ALA B N 1
ATOM 4925 C CA . ALA B 1 281 ? 6.016 11.828 24.969 1 84.75 281 ALA B CA 1
ATOM 4926 C C . ALA B 1 281 ? 5.57 10.367 24.938 1 84.75 281 ALA B C 1
ATOM 4928 O O . ALA B 1 281 ? 6.211 9.539 24.281 1 84.75 281 ALA B O 1
ATOM 4929 N N . GLY B 1 282 ? 4.527 10.078 25.625 1 89.62 282 GLY B N 1
ATOM 4930 C CA . GLY B 1 282 ? 3.979 8.734 25.688 1 89.62 282 GLY B CA 1
ATOM 4931 C C . GLY B 1 282 ? 2.572 8.633 25.125 1 89.62 282 GLY B C 1
ATOM 4932 O O . GLY B 1 282 ? 2.176 9.445 24.281 1 89.62 282 GLY B O 1
ATOM 4933 N N . PRO B 1 283 ? 1.895 7.66 25.578 1 93.19 283 PRO B N 1
ATOM 4934 C CA . PRO B 1 283 ? 0.528 7.453 25.094 1 93.19 283 PRO B CA 1
ATOM 4935 C C . PRO B 1 283 ? -0.384 8.648 25.359 1 93.19 283 PRO B C 1
ATOM 4937 O O . PRO B 1 283 ? -0.437 9.141 26.484 1 93.19 283 PRO B O 1
ATOM 4940 N N . ASN B 1 284 ? -1.026 9.156 24.391 1 94.69 284 ASN B N 1
ATOM 4941 C CA . ASN B 1 284 ? -2.057 10.188 24.484 1 94.69 284 ASN B CA 1
ATOM 4942 C C . ASN B 1 284 ? -1.484 11.508 24.984 1 94.69 284 ASN B C 1
ATOM 4944 O O . ASN B 1 284 ? -2.166 12.25 25.688 1 94.69 284 ASN B O 1
ATOM 4948 N N . TYR B 1 285 ? -0.24 11.797 24.703 1 93.12 285 TYR B N 1
ATOM 4949 C CA . TYR B 1 285 ? 0.396 12.914 25.391 1 93.12 285 TYR B CA 1
ATOM 4950 C C . TYR B 1 285 ? -0.141 14.242 24.875 1 93.12 285 TYR B C 1
ATOM 4952 O O . TYR B 1 285 ? 0.027 15.281 25.516 1 93.12 285 TYR B O 1
ATOM 4960 N N . GLN B 1 286 ? -0.819 14.273 23.781 1 96.06 286 GLN B N 1
ATOM 4961 C CA . GLN B 1 286 ? -1.364 15.523 23.25 1 96.06 286 GLN B CA 1
ATOM 4962 C C . GLN B 1 286 ? -2.857 15.633 23.547 1 96.06 286 GLN B C 1
ATOM 4964 O O . GLN B 1 286 ? -3.443 16.703 23.391 1 96.06 286 GLN B O 1
ATOM 4969 N N . LEU B 1 287 ? -3.529 14.562 23.969 1 97.56 287 LEU B N 1
ATOM 4970 C CA . LEU B 1 287 ? -4.973 14.484 24.172 1 97.56 287 LEU B CA 1
ATOM 4971 C C . LEU B 1 287 ? -5.438 15.547 25.156 1 97.56 287 LEU B C 1
ATOM 4973 O O . LEU B 1 287 ? -6.461 16.188 24.953 1 97.56 287 LEU B O 1
ATOM 4977 N N . PRO B 1 288 ? -4.691 15.797 26.266 1 97.31 288 PRO B N 1
ATOM 4978 C CA . PRO B 1 288 ? -5.16 16.812 27.203 1 97.31 288 PRO B CA 1
ATOM 4979 C C . PRO B 1 288 ? -5.289 18.203 26.578 1 97.31 288 PRO B C 1
ATOM 4981 O O . PRO B 1 288 ? -6.164 18.984 26.953 1 97.31 288 PRO B O 1
ATOM 4984 N N . TYR B 1 289 ? -4.438 18.516 25.641 1 98.25 289 TYR B N 1
ATOM 4985 C CA . TYR B 1 289 ? -4.527 19.797 24.938 1 98.25 289 TYR B CA 1
ATOM 4986 C C . TYR B 1 289 ? -5.773 19.859 24.062 1 98.25 289 TYR B C 1
ATOM 4988 O O . TYR B 1 289 ? -6.469 20.875 24.047 1 98.25 289 TYR B O 1
ATOM 4996 N N . ALA B 1 290 ? -6.035 18.797 23.359 1 98.69 290 ALA B N 1
ATOM 4997 C CA . ALA B 1 290 ? -7.242 18.703 22.547 1 98.69 290 ALA B CA 1
ATOM 4998 C C . ALA B 1 290 ? -8.492 18.875 23.406 1 98.69 290 ALA B C 1
ATOM 5000 O O . ALA B 1 290 ? -9.438 19.562 23.016 1 98.69 290 ALA B O 1
ATOM 5001 N N . GLU B 1 291 ? -8.484 18.25 24.562 1 98.56 291 GLU B N 1
ATOM 5002 C CA . GLU B 1 291 ? -9.609 18.344 25.5 1 98.56 291 GLU B CA 1
ATOM 5003 C C . GLU B 1 291 ? -9.852 19.781 25.922 1 98.56 291 GLU B C 1
ATOM 5005 O O . GLU B 1 291 ? -10.992 20.25 25.938 1 98.56 291 GLU B O 1
ATOM 5010 N N . THR B 1 292 ? -8.766 20.453 26.266 1 98.62 292 THR B N 1
ATOM 5011 C CA . THR B 1 292 ? -8.867 21.844 26.703 1 98.62 292 THR B CA 1
ATOM 5012 C C . THR B 1 292 ? -9.453 22.719 25.594 1 98.62 292 THR B C 1
ATOM 5014 O O . THR B 1 292 ? -10.336 23.531 25.859 1 98.62 292 THR B O 1
ATOM 5017 N N . ILE B 1 293 ? -8.977 22.531 24.422 1 98.81 293 ILE B N 1
ATOM 5018 C CA . ILE B 1 293 ? -9.414 23.312 23.281 1 98.81 293 ILE B CA 1
ATOM 5019 C C . ILE B 1 293 ? -10.875 23 22.969 1 98.81 293 ILE B C 1
ATOM 5021 O O . ILE B 1 293 ? -11.68 23.906 22.734 1 98.81 293 ILE B O 1
ATOM 5025 N N . ARG B 1 294 ? -11.219 21.781 23 1 98.19 294 ARG B N 1
ATOM 5026 C CA . ARG B 1 294 ? -12.586 21.328 22.719 1 98.19 294 ARG B CA 1
ATOM 5027 C C . ARG B 1 294 ? -13.562 21.922 23.75 1 98.19 294 ARG B C 1
ATOM 5029 O O . ARG B 1 294 ? -14.617 22.438 23.375 1 98.19 294 ARG B O 1
ATOM 5036 N N . GLU B 1 295 ? -13.211 21.797 25 1 97.81 295 GLU B N 1
ATOM 5037 C CA . GLU B 1 295 ? -14.055 22.312 26.078 1 97.81 295 GLU B CA 1
ATOM 5038 C C . GLU B 1 295 ? -14.281 23.812 25.938 1 97.81 295 GLU B C 1
ATOM 5040 O O . GLU B 1 295 ? -15.414 24.281 26.047 1 97.81 295 GLU B O 1
ATOM 5045 N N . HIS B 1 296 ? -13.227 24.5 25.703 1 98.31 296 HIS B N 1
ATOM 5046 C CA . HIS B 1 296 ? -13.352 25.953 25.547 1 98.31 296 HIS B CA 1
ATOM 5047 C C . HIS B 1 296 ? -14.234 26.297 24.344 1 98.31 296 HIS B C 1
ATOM 5049 O O . HIS B 1 296 ? -15.07 27.203 24.422 1 98.31 296 HIS B O 1
ATOM 5055 N N . ALA B 1 297 ? -13.977 25.672 23.203 1 97.88 297 ALA B N 1
ATOM 5056 C CA . ALA B 1 297 ? -14.781 25.922 22.016 1 97.88 297 ALA B CA 1
ATOM 5057 C C . ALA B 1 297 ? -16.266 25.703 22.297 1 97.88 297 ALA B C 1
ATOM 5059 O O . ALA B 1 297 ? -17.094 26.531 21.922 1 97.88 297 ALA B O 1
ATOM 5060 N N . ARG B 1 298 ? -16.547 24.688 22.984 1 96.56 298 ARG B N 1
ATOM 5061 C CA . ARG B 1 298 ? -17.938 24.391 23.328 1 96.56 298 ARG B CA 1
ATOM 5062 C C . ARG B 1 298 ? -18.516 25.453 24.25 1 96.56 298 ARG B C 1
ATOM 5064 O O . ARG B 1 298 ? -19.672 25.859 24.094 1 96.56 298 ARG B O 1
ATOM 5071 N N . GLU B 1 299 ? -17.734 25.781 25.203 1 97.56 299 GLU B N 1
ATOM 5072 C CA . GLU B 1 299 ? -18.156 26.828 26.141 1 97.56 299 GLU B CA 1
ATOM 5073 C C . GLU B 1 299 ? -18.5 28.109 25.391 1 97.56 299 GLU B C 1
ATOM 5075 O O . GLU B 1 299 ? -19.406 28.859 25.797 1 97.56 299 GLU B O 1
ATOM 5080 N N . MET B 1 300 ? -17.812 28.359 24.359 1 97.69 300 MET B N 1
ATOM 5081 C CA . MET B 1 300 ? -18.016 29.578 23.578 1 97.69 300 MET B CA 1
ATOM 5082 C C . MET B 1 300 ? -19.109 29.391 22.547 1 97.69 300 MET B C 1
ATOM 5084 O O . MET B 1 300 ? -19.344 30.281 21.719 1 97.69 300 MET B O 1
ATOM 5088 N N . GLY B 1 301 ? -19.703 28.266 22.469 1 97.19 301 GLY B N 1
ATOM 5089 C CA . GLY B 1 301 ? -20.828 28 21.578 1 97.19 301 GLY B CA 1
ATOM 5090 C C . GLY B 1 301 ? -20.406 27.562 20.188 1 97.19 301 GLY B C 1
ATOM 5091 O O . GLY B 1 301 ? -21.203 27.562 19.266 1 97.19 301 GLY B O 1
ATOM 5092 N N . SER B 1 302 ? -19.141 27.234 20.078 1 97.12 302 SER B N 1
ATOM 5093 C CA . SER B 1 302 ? -18.609 26.766 18.812 1 97.12 302 SER B CA 1
ATOM 5094 C C . SER B 1 302 ? -18.781 25.25 18.656 1 97.12 302 SER B C 1
ATOM 5096 O O . SER B 1 302 ? -18.562 24.5 19.609 1 97.12 302 SER B O 1
ATOM 5098 N N . ASP B 1 303 ? -19.172 24.812 17.469 1 93.12 303 ASP B N 1
ATOM 5099 C CA . ASP B 1 303 ? -19.359 23.391 17.203 1 93.12 303 ASP B CA 1
ATOM 5100 C C . ASP B 1 303 ? -18.172 22.828 16.422 1 93.12 303 ASP B C 1
ATOM 5102 O O . ASP B 1 303 ? -18.297 21.797 15.773 1 93.12 303 ASP B O 1
ATOM 5106 N N . VAL B 1 304 ? -17.125 23.578 16.406 1 98.44 304 VAL B N 1
ATOM 5107 C CA . VAL B 1 304 ? -15.953 23.125 15.664 1 98.44 304 VAL B CA 1
ATOM 5108 C C . VAL B 1 304 ? -15.492 21.766 16.203 1 98.44 304 VAL B C 1
ATOM 5110 O O . VAL B 1 304 ? -15.477 21.547 17.422 1 98.44 304 VAL B O 1
ATOM 5113 N N . ALA B 1 305 ? -15.289 20.734 15.32 1 98.81 305 ALA B N 1
ATOM 5114 C CA . ALA B 1 305 ? -14.758 19.438 15.742 1 98.81 305 ALA B CA 1
ATOM 5115 C C . ALA B 1 305 ? -13.297 19.562 16.172 1 98.81 305 ALA B C 1
ATOM 5117 O O . ALA B 1 305 ? -12.594 20.469 15.734 1 98.81 305 ALA B O 1
ATOM 5118 N N . VAL B 1 306 ? -12.875 18.703 17.031 1 98.88 306 VAL B N 1
ATOM 5119 C CA . VAL B 1 306 ? -11.5 18.688 17.5 1 98.88 306 VAL B CA 1
ATOM 5120 C C . VAL B 1 306 ? -10.914 17.281 17.359 1 98.88 306 VAL B C 1
ATOM 5122 O O . VAL B 1 306 ? -11.508 16.312 17.828 1 98.88 306 VAL B O 1
ATOM 5125 N N . GLY B 1 307 ? -9.828 17.141 16.625 1 98.75 307 GLY B N 1
ATOM 5126 C CA . GLY B 1 307 ? -9.07 15.906 16.531 1 98.75 307 GLY B CA 1
ATOM 5127 C C . GLY B 1 307 ? -7.816 15.914 17.391 1 98.75 307 GLY B C 1
ATOM 5128 O O . GLY B 1 307 ? -7.23 16.969 17.641 1 98.75 307 GLY B O 1
ATOM 5129 N N . THR B 1 308 ? -7.434 14.734 17.844 1 98.56 308 THR B N 1
ATOM 5130 C CA . THR B 1 308 ? -6.199 14.594 18.609 1 98.56 308 THR B CA 1
ATOM 5131 C C . THR B 1 308 ? -5.211 13.688 17.891 1 98.56 308 THR B C 1
ATOM 5133 O O . THR B 1 308 ? -5.605 12.867 17.062 1 98.56 308 THR B O 1
ATOM 5136 N N . VAL B 1 309 ? -3.971 13.93 18.156 1 97.69 309 VAL B N 1
ATOM 5137 C CA . VAL B 1 309 ? -2.867 13.094 17.703 1 97.69 309 VAL B CA 1
ATOM 5138 C C . VAL B 1 309 ? -1.981 12.703 18.875 1 97.69 309 VAL B C 1
ATOM 5140 O O . VAL B 1 309 ? -2.334 12.961 20.031 1 97.69 309 VAL B O 1
ATOM 5143 N N . GLY B 1 310 ? -0.912 11.992 18.594 1 94.81 310 GLY B N 1
ATOM 5144 C CA . GLY B 1 310 ? 0.179 11.805 19.531 1 94.81 310 GLY B CA 1
ATOM 5145 C C . GLY B 1 310 ? -0.003 10.586 20.422 1 94.81 310 GLY B C 1
ATOM 5146 O O . GLY B 1 310 ? -0.722 10.641 21.422 1 94.81 310 GLY B O 1
ATOM 5147 N N . GLY B 1 311 ? 0.752 9.578 20.156 1 94.31 311 GLY B N 1
ATOM 5148 C CA . GLY B 1 311 ? 0.854 8.406 21.016 1 94.31 311 GLY B CA 1
ATOM 5149 C C . GLY B 1 311 ? -0.409 7.566 21.031 1 94.31 311 GLY B C 1
ATOM 5150 O O . GLY B 1 311 ? -0.716 6.918 22.047 1 94.31 311 GLY B O 1
ATOM 5151 N N . VAL B 1 312 ? -1.255 7.711 20.109 1 95.62 312 VAL B N 1
ATOM 5152 C CA . VAL B 1 312 ? -2.406 6.828 19.969 1 95.62 312 VAL B CA 1
ATOM 5153 C C . VAL B 1 312 ? -2.049 5.648 19.062 1 95.62 312 VAL B C 1
ATOM 5155 O O . VAL B 1 312 ? -1.83 5.824 17.859 1 95.62 312 VAL B O 1
ATOM 5158 N N . THR B 1 313 ? -1.981 4.422 19.641 1 95.5 313 THR B N 1
ATOM 5159 C CA . THR B 1 313 ? -1.49 3.285 18.875 1 95.5 313 THR B CA 1
ATOM 5160 C C . THR B 1 313 ? -2.445 2.1 18.984 1 95.5 313 THR B C 1
ATOM 5162 O O . THR B 1 313 ? -2.605 1.332 18.031 1 95.5 313 THR B O 1
ATOM 5165 N N . ASP B 1 314 ? -3.117 2.033 20.109 1 96.94 314 ASP B N 1
ATOM 5166 C CA . ASP B 1 314 ? -3.932 0.868 20.438 1 96.94 314 ASP B CA 1
ATOM 5167 C C . ASP B 1 314 ? -5.402 1.11 20.109 1 96.94 314 ASP B C 1
ATOM 5169 O O . ASP B 1 314 ? -5.938 2.188 20.391 1 96.94 314 ASP B O 1
ATOM 5173 N N . PRO B 1 315 ? -6.027 0.044 19.578 1 98.25 315 PRO B N 1
ATOM 5174 C CA . PRO B 1 315 ? -7.438 0.209 19.219 1 98.25 315 PRO B CA 1
ATOM 5175 C C . PRO B 1 315 ? -8.312 0.584 20.406 1 98.25 315 PRO B C 1
ATOM 5177 O O . PRO B 1 315 ? -9.18 1.457 20.281 1 98.25 315 PRO B O 1
ATOM 5180 N N . GLN B 1 316 ? -8.094 -0.04 21.547 1 98.06 316 GLN B N 1
ATOM 5181 C CA . GLN B 1 316 ? -8.891 0.275 22.719 1 98.06 316 GLN B CA 1
ATOM 5182 C C . GLN B 1 316 ? -8.625 1.7 23.203 1 98.06 316 GLN B C 1
ATOM 5184 O O . GLN B 1 316 ? -9.539 2.389 23.656 1 98.06 316 GLN B O 1
ATOM 5189 N N . GLN B 1 317 ? -7.391 2.076 23.109 1 98.06 317 GLN B N 1
ATOM 5190 C CA . GLN B 1 317 ? -7 3.443 23.438 1 98.06 317 GLN B CA 1
ATOM 5191 C C . GLN B 1 317 ? -7.723 4.453 22.547 1 98.06 317 GLN B C 1
ATOM 5193 O O . GLN B 1 317 ? -8.305 5.418 23.047 1 98.06 317 GLN B O 1
ATOM 5198 N N . ALA B 1 318 ? -7.703 4.227 21.297 1 98.5 318 ALA B N 1
ATOM 5199 C CA . ALA B 1 318 ? -8.352 5.113 20.328 1 98.5 318 ALA B CA 1
ATOM 5200 C C . ALA B 1 318 ? -9.859 5.137 20.547 1 98.5 318 ALA B C 1
ATOM 5202 O O . ALA B 1 318 ? -10.484 6.199 20.484 1 98.5 318 ALA B O 1
ATOM 5203 N N . GLN B 1 319 ? -10.422 3.953 20.766 1 98.06 319 GLN B N 1
ATOM 5204 C CA . GLN B 1 319 ? -11.852 3.83 21.031 1 98.06 319 GLN B CA 1
ATOM 5205 C C . GLN B 1 319 ? -12.25 4.664 22.25 1 98.06 319 GLN B C 1
ATOM 5207 O O . GLN B 1 319 ? -13.273 5.352 22.234 1 98.06 319 GLN B O 1
ATOM 5212 N N . ALA B 1 320 ? -11.453 4.562 23.266 1 97.88 320 ALA B N 1
ATOM 5213 C CA . ALA B 1 320 ? -11.75 5.273 24.516 1 97.88 320 ALA B CA 1
ATOM 5214 C C . ALA B 1 320 ? -11.75 6.785 24.297 1 97.88 320 ALA B C 1
ATOM 5216 O O . ALA B 1 320 ? -12.555 7.504 24.891 1 97.88 320 ALA B O 1
ATOM 5217 N N . VAL B 1 321 ? -10.852 7.309 23.438 1 98.12 321 VAL B N 1
ATOM 5218 C CA . VAL B 1 321 ? -10.766 8.734 23.141 1 98.12 321 VAL B CA 1
ATOM 5219 C C . VAL B 1 321 ? -12.086 9.227 22.562 1 98.12 321 VAL B C 1
ATOM 5221 O O . VAL B 1 321 ? -12.625 10.242 23 1 98.12 321 VAL B O 1
ATOM 5224 N N . VAL B 1 322 ? -12.68 8.5 21.625 1 98.19 322 VAL B N 1
ATOM 5225 C CA . VAL B 1 322 ? -13.875 8.93 20.906 1 98.19 322 VAL B CA 1
ATOM 5226 C C . VAL B 1 322 ? -15.117 8.617 21.75 1 98.19 322 VAL B C 1
ATOM 5228 O O . VAL B 1 322 ? -15.977 9.484 21.938 1 98.19 322 VAL B O 1
ATOM 5231 N N . ALA B 1 323 ? -15.18 7.43 22.328 1 96.94 323 ALA B N 1
ATOM 5232 C CA . ALA B 1 323 ? -16.375 6.957 23.047 1 96.94 323 ALA B CA 1
ATOM 5233 C C . ALA B 1 323 ? -16.594 7.758 24.328 1 96.94 323 ALA B C 1
ATOM 5235 O O . ALA B 1 323 ? -17.734 7.922 24.766 1 96.94 323 ALA B O 1
ATOM 5236 N N . ASN B 1 324 ? -15.531 8.219 24.906 1 96.94 324 ASN B N 1
ATOM 5237 C CA . ASN B 1 324 ? -15.648 9.008 26.125 1 96.94 324 ASN B CA 1
ATOM 5238 C C . ASN B 1 324 ? -15.742 10.5 25.812 1 96.94 324 ASN B C 1
ATOM 5240 O O . ASN B 1 324 ? -15.594 11.336 26.703 1 96.94 324 ASN B O 1
ATOM 5244 N N . ASP B 1 325 ? -15.883 10.82 24.578 1 95.88 325 ASP B N 1
ATOM 5245 C CA . ASP B 1 325 ? -16.141 12.18 24.125 1 95.88 325 ASP B CA 1
ATOM 5246 C C . ASP B 1 325 ? -14.961 13.102 24.453 1 95.88 325 ASP B C 1
ATOM 5248 O O . ASP B 1 325 ? -15.156 14.25 24.844 1 95.88 325 ASP B O 1
ATOM 5252 N N . ARG B 1 326 ? -13.789 12.602 24.297 1 97.25 326 ARG B N 1
ATOM 5253 C CA . ARG B 1 326 ? -12.594 13.375 24.609 1 97.25 326 ARG B CA 1
ATOM 5254 C C . ARG B 1 326 ? -12.062 14.094 23.375 1 97.25 326 ARG B C 1
ATOM 5256 O O . ARG B 1 326 ? -11.391 15.117 23.484 1 97.25 326 ARG B O 1
ATOM 5263 N N . ALA B 1 327 ? -12.297 13.609 22.234 1 98.19 327 ALA B N 1
ATOM 5264 C CA . ALA B 1 327 ? -12.047 14.195 20.922 1 98.19 327 ALA B CA 1
ATOM 5265 C C . ALA B 1 327 ? -13 13.633 19.875 1 98.19 327 ALA B C 1
ATOM 5267 O O . ALA B 1 327 ? -13.594 12.562 20.062 1 98.19 327 ALA B O 1
ATOM 5268 N N . ASP B 1 328 ? -13.195 14.297 18.812 1 98.31 328 ASP B N 1
ATOM 5269 C CA . ASP B 1 328 ? -14.141 13.875 17.781 1 98.31 328 ASP B CA 1
ATOM 5270 C C . ASP B 1 328 ? -13.508 12.844 16.844 1 98.31 328 ASP B C 1
ATOM 5272 O O . ASP B 1 328 ? -14.211 12.055 16.219 1 98.31 328 ASP B O 1
ATOM 5276 N N . ALA B 1 329 ? -12.211 12.852 16.719 1 98.62 329 ALA B N 1
ATOM 5277 C CA . ALA B 1 329 ? -11.461 11.961 15.836 1 98.62 329 ALA B CA 1
ATOM 5278 C C . ALA B 1 329 ? -10.039 11.75 16.359 1 98.62 329 ALA B C 1
ATOM 5280 O O . ALA B 1 329 ? -9.531 12.547 17.156 1 98.62 329 ALA B O 1
ATOM 5281 N N . VAL B 1 330 ? -9.492 10.656 15.977 1 98.81 330 VAL B N 1
ATOM 5282 C CA . VAL B 1 330 ? -8.094 10.359 16.266 1 98.81 330 VAL B CA 1
ATOM 5283 C C . VAL B 1 330 ? -7.289 10.344 14.961 1 98.81 330 VAL B C 1
ATOM 5285 O O . VAL B 1 330 ? -7.637 9.633 14.023 1 98.81 330 VAL B O 1
ATOM 5288 N N . LEU B 1 331 ? -6.297 11.195 14.891 1 98.69 331 LEU B N 1
ATOM 5289 C CA . LEU B 1 331 ? -5.352 11.188 13.773 1 98.69 331 LEU B CA 1
ATOM 5290 C C . LEU B 1 331 ? -4.051 10.492 14.172 1 98.69 331 LEU B C 1
ATOM 5292 O O . LEU B 1 331 ? -3.561 10.68 15.289 1 98.69 331 LEU B O 1
ATOM 5296 N N . MET B 1 332 ? -3.539 9.664 13.305 1 98.31 332 MET B N 1
ATOM 5297 C CA . MET B 1 332 ? -2.33 8.898 13.594 1 98.31 332 MET B CA 1
ATOM 5298 C C . MET B 1 332 ? -1.33 9.016 12.445 1 98.31 332 MET B C 1
ATOM 5300 O O . MET B 1 332 ? -1.721 9.078 11.281 1 98.31 332 MET B O 1
ATOM 5304 N N . ALA B 1 333 ? -0.079 9.055 12.773 1 97.88 333 ALA B N 1
ATOM 5305 C CA . ALA B 1 333 ? 1 9.039 11.789 1 97.88 333 ALA B CA 1
ATOM 5306 C C . ALA B 1 333 ? 1.854 7.777 11.922 1 97.88 333 ALA B C 1
ATOM 5308 O O . ALA B 1 333 ? 1.688 6.82 11.164 1 97.88 333 ALA B O 1
ATOM 5309 N N . ARG B 1 334 ? 2.598 7.656 13.023 1 96.94 334 ARG B N 1
ATOM 5310 C CA . ARG B 1 334 ? 3.58 6.594 13.203 1 96.94 334 ARG B CA 1
ATOM 5311 C C . ARG B 1 334 ? 2.924 5.219 13.117 1 96.94 334 ARG B C 1
ATOM 5313 O O . ARG B 1 334 ? 3.473 4.305 12.5 1 96.94 334 ARG B O 1
ATOM 5320 N N . GLU B 1 335 ? 1.796 5.078 13.727 1 97.38 335 GLU B N 1
ATOM 5321 C CA . GLU B 1 335 ? 1.127 3.783 13.695 1 97.38 335 GLU B CA 1
ATOM 5322 C C . GLU B 1 335 ? 0.752 3.383 12.273 1 97.38 335 GLU B C 1
ATOM 5324 O O . GLU B 1 335 ? 0.843 2.209 11.906 1 97.38 335 GLU B O 1
ATOM 5329 N N . PHE B 1 336 ? 0.326 4.328 11.453 1 98.44 336 PHE B N 1
ATOM 5330 C CA . PHE B 1 336 ? -0.022 4.039 10.07 1 98.44 336 PHE B CA 1
ATOM 5331 C C . PHE B 1 336 ? 1.224 3.707 9.258 1 98.44 336 PHE B C 1
ATOM 5333 O O . PHE B 1 336 ? 1.136 3.047 8.219 1 98.44 336 PHE B O 1
ATOM 5340 N N . LEU B 1 337 ? 2.402 4.277 9.688 1 98.31 337 LEU B N 1
ATOM 5341 C CA . LEU B 1 337 ? 3.645 3.91 9.023 1 98.31 337 LEU B CA 1
ATOM 5342 C C . LEU B 1 337 ? 4.039 2.477 9.352 1 98.31 337 LEU B C 1
ATOM 5344 O O . LEU B 1 337 ? 4.645 1.787 8.531 1 98.31 337 LEU B O 1
ATOM 5348 N N . ARG B 1 338 ? 3.672 1.992 10.555 1 97.69 338 ARG B N 1
ATOM 5349 C CA . ARG B 1 338 ? 3.967 0.628 10.984 1 97.69 338 ARG B CA 1
ATOM 5350 C C . ARG B 1 338 ? 2.959 -0.358 10.406 1 97.69 338 ARG B C 1
ATOM 5352 O O . ARG B 1 338 ? 3.318 -1.479 10.039 1 97.69 338 ARG B O 1
ATOM 5359 N N . SER B 1 339 ? 1.698 0.084 10.375 1 98 339 SER B N 1
ATOM 5360 C CA . SER B 1 339 ? 0.591 -0.788 9.992 1 98 339 SER B CA 1
ATOM 5361 C C . SER B 1 339 ? -0.434 -0.043 9.141 1 98 339 SER B C 1
ATOM 5363 O O . SER B 1 339 ? -1.418 0.481 9.672 1 98 339 SER B O 1
ATOM 5365 N N . PRO B 1 340 ? -0.246 -0.141 7.805 1 98.62 340 PRO B N 1
ATOM 5366 C CA . PRO B 1 340 ? -1.169 0.602 6.945 1 98.62 340 PRO B CA 1
ATOM 5367 C C . PRO B 1 340 ? -2.609 0.104 7.055 1 98.62 340 PRO B C 1
ATOM 5369 O O . PRO B 1 340 ? -3.543 0.819 6.684 1 98.62 340 PRO B O 1
ATOM 5372 N N . TYR B 1 341 ? -2.828 -1.128 7.566 1 98.69 341 TYR B N 1
ATOM 5373 C CA . TYR B 1 341 ? -4.164 -1.706 7.676 1 98.69 341 TYR B CA 1
ATOM 5374 C C . TYR B 1 341 ? -4.648 -1.686 9.117 1 98.69 341 TYR B C 1
ATOM 5376 O O . TYR B 1 341 ? -5.461 -2.523 9.523 1 98.69 341 TYR B O 1
ATOM 5384 N N . TRP B 1 342 ? -4.152 -0.756 9.922 1 98.62 342 TRP B N 1
ATOM 5385 C CA . TRP B 1 342 ? -4.473 -0.65 11.344 1 98.62 342 TRP B CA 1
ATOM 5386 C C . TRP B 1 342 ? -5.98 -0.599 11.562 1 98.62 342 TRP B C 1
ATOM 5388 O O . TRP B 1 342 ? -6.516 -1.312 12.414 1 98.62 342 TRP B O 1
ATOM 5398 N N . PRO B 1 343 ? -6.777 0.184 10.75 1 98.75 343 PRO B N 1
ATOM 5399 C CA . PRO B 1 343 ? -8.219 0.268 11.008 1 98.75 343 PRO B CA 1
ATOM 5400 C C . PRO B 1 343 ? -8.93 -1.071 10.828 1 98.75 343 PRO B C 1
ATOM 5402 O O . PRO B 1 343 ? -9.859 -1.386 11.57 1 98.75 343 PRO B O 1
ATOM 5405 N N . LEU B 1 344 ? -8.508 -1.837 9.812 1 98.44 344 LEU B N 1
ATOM 5406 C CA . LEU B 1 344 ? -9.109 -3.148 9.602 1 98.44 344 LEU B CA 1
ATOM 5407 C C . LEU B 1 344 ? -8.891 -4.051 10.812 1 98.44 344 LEU B C 1
ATOM 5409 O O . LEU B 1 344 ? -9.828 -4.688 11.297 1 98.44 344 LEU B O 1
ATOM 5413 N N . HIS B 1 345 ? -7.656 -4.055 11.297 1 98.12 345 HIS B N 1
ATOM 5414 C CA . HIS B 1 345 ? -7.328 -4.875 12.461 1 98.12 345 HIS B CA 1
ATOM 5415 C C . HIS B 1 345 ? -8.008 -4.348 13.719 1 98.12 345 HIS B C 1
ATOM 5417 O O . HIS B 1 345 ? -8.461 -5.133 14.555 1 98.12 345 HIS B O 1
ATOM 5423 N N . ALA B 1 346 ? -8.023 -3.027 13.852 1 98.5 346 ALA B N 1
ATOM 5424 C CA . ALA B 1 346 ? -8.68 -2.404 15 1 98.5 346 ALA B CA 1
ATOM 5425 C C . ALA B 1 346 ? -10.172 -2.752 15.039 1 98.5 346 ALA B C 1
ATOM 5427 O O . ALA B 1 346 ? -10.719 -3.055 16.094 1 98.5 346 ALA B O 1
ATOM 5428 N N . ALA B 1 347 ? -10.812 -2.682 13.898 1 97.75 347 ALA B N 1
ATOM 5429 C CA . ALA B 1 347 ? -12.234 -3.018 13.82 1 97.75 347 ALA B CA 1
ATOM 5430 C C . ALA B 1 347 ? -12.484 -4.461 14.242 1 97.75 347 ALA B C 1
ATOM 5432 O O . ALA B 1 347 ? -13.469 -4.758 14.914 1 97.75 347 ALA B O 1
ATOM 5433 N N . GLU B 1 348 ? -11.625 -5.336 13.781 1 96.56 348 GLU B N 1
ATOM 5434 C CA . GLU B 1 348 ? -11.727 -6.73 14.195 1 96.56 348 GLU B CA 1
ATOM 5435 C C . GLU B 1 348 ? -11.602 -6.867 15.711 1 96.56 348 GLU B C 1
ATOM 5437 O O . GLU B 1 348 ? -12.398 -7.559 16.344 1 96.56 348 GLU B O 1
ATOM 5442 N N . GLU B 1 349 ? -10.57 -6.223 16.25 1 97 349 GLU B N 1
ATOM 5443 C CA . GLU B 1 349 ? -10.312 -6.289 17.688 1 97 349 GLU B CA 1
ATOM 5444 C C . GLU B 1 349 ? -11.484 -5.719 18.484 1 97 349 GLU B C 1
ATOM 5446 O O . GLU B 1 349 ? -11.836 -6.242 19.547 1 97 349 GLU B O 1
ATOM 5451 N N . LEU B 1 350 ? -12.102 -4.68 17.969 1 97.56 350 LEU B N 1
ATOM 5452 C CA . LEU B 1 350 ? -13.156 -3.967 18.672 1 97.56 350 LEU B CA 1
ATOM 5453 C C . LEU B 1 350 ? -14.523 -4.566 18.359 1 97.56 350 LEU B C 1
ATOM 5455 O O . LEU B 1 350 ? -15.539 -4.125 18.906 1 97.56 350 LEU B O 1
ATOM 5459 N N . GLY B 1 351 ? -14.57 -5.598 17.516 1 95.44 351 GLY B N 1
ATOM 5460 C CA . GLY B 1 351 ? -15.828 -6.223 17.141 1 95.44 351 GLY B CA 1
ATOM 5461 C C . GLY B 1 351 ? -16.703 -5.332 16.266 1 95.44 351 GLY B C 1
ATOM 5462 O O . GLY B 1 351 ? -17.922 -5.352 16.375 1 95.44 351 GLY B O 1
ATOM 5463 N N . GLU B 1 352 ? -16.062 -4.496 15.469 1 95.44 352 GLU B N 1
ATOM 5464 C CA . GLU B 1 352 ? -16.797 -3.553 14.625 1 95.44 352 GLU B CA 1
ATOM 5465 C C . GLU B 1 352 ? -16.516 -3.805 13.141 1 95.44 352 GLU B C 1
ATOM 5467 O O . GLU B 1 352 ? -16.297 -2.861 12.383 1 95.44 352 GLU B O 1
ATOM 5472 N N . THR B 1 353 ? -16.484 -5.062 12.711 1 93.31 353 THR B N 1
ATOM 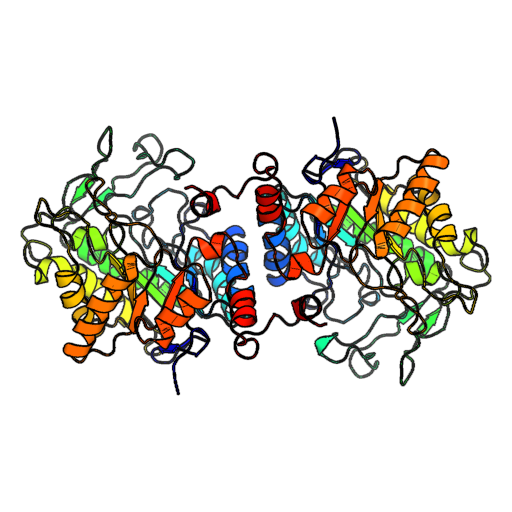5473 C CA . THR B 1 353 ? -16.125 -5.453 11.352 1 93.31 353 THR B CA 1
ATOM 5474 C C . THR B 1 353 ? -17.234 -5.09 10.375 1 93.31 353 THR B C 1
ATOM 5476 O O . THR B 1 353 ? -17.016 -5.066 9.156 1 93.31 353 THR B O 1
ATOM 5479 N N . ASP B 1 354 ? -18.406 -4.766 10.875 1 93.06 354 ASP B N 1
ATOM 5480 C CA . ASP B 1 354 ? -19.5 -4.332 10.016 1 93.06 354 ASP B CA 1
ATOM 5481 C C . ASP B 1 354 ? -19.328 -2.873 9.594 1 93.06 354 ASP B C 1
ATOM 5483 O O . ASP B 1 354 ? -19.938 -2.428 8.617 1 93.06 354 ASP B O 1
ATOM 5487 N N . ARG B 1 355 ? -18.516 -2.135 10.375 1 94.06 355 ARG B N 1
ATOM 5488 C CA . ARG B 1 355 ? -18.328 -0.708 10.133 1 94.06 355 ARG B CA 1
ATOM 5489 C C . ARG B 1 355 ? -17.141 -0.457 9.211 1 94.06 355 ARG B C 1
ATOM 5491 O O . ARG B 1 355 ? -17.109 0.545 8.492 1 94.06 355 ARG B O 1
ATOM 5498 N N . VAL B 1 356 ? -16.234 -1.288 9.281 1 95.56 356 VAL B N 1
ATOM 5499 C CA . VAL B 1 356 ? -15.062 -1.271 8.406 1 95.56 356 VAL B CA 1
ATOM 5500 C C . VAL B 1 356 ? -14.859 -2.652 7.793 1 95.56 356 VAL B C 1
ATOM 5502 O O . VAL B 1 356 ? -14.406 -3.578 8.469 1 95.56 356 VAL B O 1
ATOM 5505 N N . GLU B 1 357 ? -15.141 -2.725 6.527 1 94.44 357 GLU B N 1
ATOM 5506 C CA . GLU B 1 357 ? -15.07 -4.027 5.871 1 94.44 357 GLU B CA 1
ATOM 5507 C C . GLU B 1 357 ? -13.758 -4.188 5.102 1 94.44 357 GLU B C 1
ATOM 5509 O O . GLU B 1 357 ? -13.273 -3.234 4.488 1 94.44 357 GLU B O 1
ATOM 5514 N N . TRP B 1 358 ? -13.266 -5.387 5.137 1 97.19 358 TRP B N 1
ATOM 5515 C CA . TRP B 1 358 ? -12.133 -5.711 4.285 1 97.19 358 TRP B CA 1
ATOM 5516 C C . TRP B 1 358 ? -12.477 -5.527 2.811 1 97.19 358 TRP B C 1
ATOM 5518 O O . TRP B 1 358 ? -13.594 -5.836 2.389 1 97.19 358 TRP B O 1
ATOM 5528 N N . PRO B 1 359 ? -11.477 -4.969 1.992 1 97.44 359 PRO B N 1
ATOM 5529 C CA . PRO B 1 359 ? -11.719 -4.969 0.547 1 97.44 359 PRO B CA 1
ATOM 5530 C C . PRO B 1 359 ? -12.18 -6.328 0.026 1 97.44 359 PRO B C 1
ATOM 5532 O O . PRO B 1 359 ? -11.695 -7.363 0.483 1 97.44 359 PRO B O 1
ATOM 5535 N N . VAL B 1 360 ? -13.07 -6.309 -0.919 1 96.94 360 VAL B N 1
ATOM 5536 C CA . VAL B 1 360 ? -13.617 -7.555 -1.444 1 96.94 360 VAL B CA 1
ATOM 5537 C C . VAL B 1 360 ? -12.492 -8.445 -1.964 1 96.94 360 VAL B C 1
ATOM 5539 O O . VAL B 1 360 ? -12.555 -9.672 -1.854 1 96.94 360 VAL B O 1
ATOM 5542 N N . GLN B 1 361 ? -11.406 -7.84 -2.477 1 97.81 361 GLN B N 1
ATOM 5543 C CA . GLN B 1 361 ? -10.258 -8.562 -3.018 1 97.81 361 GLN B CA 1
ATOM 5544 C C . GLN B 1 361 ? -9.508 -9.305 -1.914 1 97.81 361 GLN B C 1
ATOM 5546 O O . GLN B 1 361 ? -8.773 -10.25 -2.186 1 97.81 361 GLN B O 1
ATOM 5551 N N . TYR B 1 362 ? -9.68 -8.859 -0.618 1 97.75 362 TYR B N 1
ATOM 5552 C CA . TYR B 1 362 ? -8.859 -9.375 0.474 1 97.75 362 TYR B CA 1
ATOM 5553 C C . TYR B 1 362 ? -9.68 -10.273 1.389 1 97.75 362 TYR B C 1
ATOM 5555 O O . TYR B 1 362 ? -9.156 -10.836 2.354 1 97.75 362 TYR B O 1
ATOM 5563 N N . ARG B 1 363 ? -10.93 -10.5 1.071 1 95.19 363 ARG B N 1
ATOM 5564 C CA . ARG B 1 363 ? -11.859 -11.133 2.006 1 95.19 363 ARG B CA 1
ATOM 5565 C C . ARG B 1 363 ? -11.484 -12.586 2.25 1 95.19 363 ARG B C 1
ATOM 5567 O O . ARG B 1 363 ? -11.773 -13.141 3.312 1 95.19 363 ARG B O 1
ATOM 5574 N N . ARG B 1 364 ? -10.734 -13.219 1.302 1 90.31 364 ARG B N 1
ATOM 5575 C CA . ARG B 1 364 ? -10.305 -14.594 1.492 1 90.31 364 ARG B CA 1
ATOM 5576 C C . ARG B 1 364 ? -9.289 -14.703 2.621 1 90.31 364 ARG B C 1
ATOM 5578 O O . ARG B 1 364 ? -9.023 -15.797 3.129 1 90.31 364 ARG B O 1
ATOM 5585 N N . ALA B 1 365 ? -8.727 -13.578 2.986 1 91.81 365 ALA B N 1
ATOM 5586 C CA . ALA B 1 365 ? -7.719 -13.586 4.047 1 91.81 365 ALA B CA 1
ATOM 5587 C C . ALA B 1 365 ? -8.375 -13.727 5.418 1 91.81 365 ALA B C 1
ATOM 5589 O O . ALA B 1 365 ? -7.715 -14.102 6.391 1 91.81 365 ALA B O 1
ATOM 5590 N N . VAL B 1 366 ? -9.625 -13.352 5.504 1 88.25 366 VAL B N 1
ATOM 5591 C CA . VAL B 1 366 ? -10.25 -13.297 6.82 1 88.25 366 VAL B CA 1
ATOM 5592 C C . VAL B 1 366 ? -11.453 -14.242 6.859 1 88.25 366 VAL B C 1
ATOM 5594 O O . VAL B 1 366 ? -12.086 -14.406 7.902 1 88.25 366 VAL B O 1
ATOM 5597 N N . SER B 1 367 ? -11.82 -14.789 5.691 1 72.44 367 SER B N 1
ATOM 5598 C CA . SER B 1 367 ? -12.953 -15.711 5.652 1 72.44 367 SER B CA 1
ATOM 5599 C C . SER B 1 367 ? -12.562 -17.078 6.203 1 72.44 367 SER B C 1
ATOM 5601 O O . SER B 1 367 ? -11.422 -17.516 6.039 1 72.44 367 SER B O 1
ATOM 5603 N N . ASN B 1 368 ? -12.969 -17.562 7.445 1 55.94 368 ASN B N 1
ATOM 5604 C CA . ASN B 1 368 ? -12.789 -18.875 8.039 1 55.94 368 ASN B CA 1
ATOM 5605 C C . ASN B 1 368 ? -13.109 -19.984 7.047 1 55.94 368 ASN B C 1
ATOM 5607 O O . ASN B 1 368 ? -14.008 -19.844 6.215 1 55.94 368 ASN B O 1
#

Organism: NCBI:txid2743089

Nearest PDB structures (foldseek):
  5lnj-assembly1_A  TM=9.326E-01  e=3.903E-42  Pseudomonas putida
  3n14-assembly1_A-2  TM=9.350E-01  e=1.636E-41  Pseudomonas putida
  3l65-assembly1_A  TM=9.360E-01  e=1.844E-41  Pseudomonas putida
  8aui-assembly1_B  TM=9.357E-01  e=1.368E-41  Pseudomonas putida
  3l67-assembly1_A  TM=9.295E-01  e=4.009E-41  Pseudomonas putida

Solvent-accessible surface area (backbone atoms only — not comparable to full-atom values): 35067 Å² total; per-residue (Å²): 131,84,54,42,40,55,36,62,43,76,39,80,68,36,68,29,53,21,25,40,28,40,37,58,55,73,56,62,68,11,75,83,14,28,53,43,71,63,51,36,21,59,53,31,34,29,15,63,13,49,28,9,28,44,30,40,27,58,21,7,31,40,85,71,19,20,40,26,78,25,25,39,31,29,63,46,67,69,23,19,60,46,38,21,65,41,22,49,50,17,39,75,53,63,12,42,19,25,36,25,42,25,39,19,17,48,57,21,29,18,40,50,74,95,72,69,41,46,73,37,53,62,93,74,74,21,60,76,17,42,25,60,22,68,58,48,56,80,60,93,66,85,71,59,66,42,41,50,57,48,72,66,54,48,54,48,49,34,48,34,46,23,51,23,42,41,34,41,46,73,20,51,36,53,30,44,26,44,47,29,30,50,29,16,31,50,21,25,27,51,18,54,74,49,16,75,36,81,54,76,56,11,74,48,72,68,19,15,43,38,60,52,38,50,34,45,30,38,29,41,73,61,40,60,84,45,39,37,28,34,35,30,33,34,30,25,35,46,43,83,92,52,79,49,37,36,52,67,58,40,20,62,42,49,41,54,36,34,73,32,44,31,46,29,41,37,29,46,57,25,55,67,48,82,76,41,54,80,86,61,90,46,73,45,54,30,35,65,54,28,32,52,29,44,53,44,17,47,74,72,71,34,82,54,37,31,24,24,30,48,52,59,76,45,54,67,60,48,30,49,39,28,51,67,67,50,30,68,29,43,34,32,48,47,52,46,61,69,34,43,38,46,50,44,53,32,20,54,76,70,70,37,46,90,61,42,66,72,47,81,67,39,40,77,49,71,56,127,132,84,54,42,40,55,37,63,42,76,39,80,68,36,67,29,51,20,24,40,28,40,38,58,55,72,57,62,69,9,76,84,14,28,55,42,71,64,51,35,22,60,53,32,36,28,14,62,14,49,28,9,28,43,31,41,29,56,21,7,31,41,85,72,20,21,40,25,78,23,26,39,31,30,62,46,68,68,24,19,61,46,39,21,65,41,22,50,50,16,39,74,53,64,11,42,20,24,37,25,42,26,39,20,16,47,57,20,30,19,40,50,72,94,73,69,42,46,73,38,52,61,93,74,74,21,62,76,18,42,26,60,20,68,58,48,56,79,59,94,66,85,71,59,66,41,39,50,57,48,73,68,54,48,54,49,49,35,50,34,47,25,52,22,43,42,36,42,47,72,20,52,37,54,30,45,26,44,46,28,29,50,30,17,34,49,23,24,28,51,19,52,76,48,17,76,34,82,54,77,56,12,75,47,71,68,19,16,43,39,61,52,38,50,34,44,30,37,29,41,72,62,42,59,84,46,40,38,28,33,34,31,33,34,30,24,36,47,43,83,91,51,77,50,35,36,52,68,58,42,20,63,43,48,43,55,35,33,74,30,46,33,46,28,41,38,28,47,55,26,55,69,47,81,78,40,54,80,86,61,90,45,72,45,53,31,36,65,54,28,33,50,29,44,52,44,18,45,74,72,72,35,82,54,38,32,24,24,30,47,53,61,75,46,54,68,59,48,30,49,39,27,50,66,68,49,31,68,28,44,35,32,49,46,50,46,62,68,33,43,36,44,50,43,54,32,19,54,75,71,70,37,47,89,62,43,65,71,48,80,68,41,40,77,49,73,57,129

Sequence (736 aa):
MVETLFSPLPLRGTELPNRVMVSPMCQYSSPDGLATDWHLVHLGSRAVGGAGLVMAEATAVTPGGRITPHDLGIWSDEHADALAPVADFVRSQGSVPAIQLAHAGRKASTRRPWDGGDPIPPGEGGWEVLAPSAKPYPRDGDEQPTRKLDRGAIEDLVAEFADAAERARDAGFEVAEVHAAHGYLLHEFLSPVANDRTDEYGGSFGNRTRLLREVTGAVRSVWPDDKPVFVRISATDWIDEEPSWDVEQSARLAPLLAEAGADLIDVSSGGVSPAQRVPYAGPNYQLPYAETIREHAREMGSDVAVGTVGGVTDPQQAQAVVANDRADAVLMAREFLRSPYWPLHAAEELGETDRVEWPVQYRRAVSNMVETLFSPLPLRGTELPNRVMVSPMCQYSSPDGLATDWHLVHLGSRAVGGAGLVMAEATAVTPGGRITPHDLGIWSDEHADALAPVADFVRSQGSVPAIQLAHAGRKASTRRPWDGGDPIPPGEGGWEVLAPSAKPYPRDGDEQPTRKLDRGAIEDLVAEFADAAERARDAGFEVAEVHAAHGYLLHEFLSPVANDRTDEYGGSFGNRTRLLREVTGAVRSVWPDDKPVFVRISATDWIDEEPSWDVEQSARLAPLLAEAGADLIDVSSGGVSPAQRVPYAGPNYQLPYAETIREHAREMGSDVAVGTVGGVTDPQQAQAVVANDRADAVLMAREFLRSPYWPLHAAEELGETDRVEWPVQYRRAVSN